Protein AF-0000000083390078 (afdb_homodimer)

Structure (mmCIF, N/CA/C/O backbone):
data_AF-0000000083390078-model_v1
#
loop_
_entity.id
_entity.type
_entity.pdbx_description
1 polymer 'CREG-like beta-barrel domain-containing protein'
#
loop_
_atom_site.group_PDB
_atom_site.id
_atom_site.type_symbol
_atom_site.label_atom_id
_atom_site.label_alt_id
_atom_site.label_comp_id
_atom_site.label_asym_id
_atom_site.label_entity_id
_atom_site.label_seq_id
_atom_site.pdbx_PDB_ins_code
_atom_site.Cartn_x
_atom_site.Cartn_y
_atom_site.Cartn_z
_atom_site.occupancy
_atom_site.B_iso_or_equiv
_atom_site.auth_seq_id
_atom_site.auth_comp_id
_atom_site.auth_asym_id
_atom_site.auth_atom_id
_atom_site.pdbx_PDB_model_num
ATOM 1 N N . MET A 1 1 ? -61.969 -72.75 32.094 1 35.25 1 MET A N 1
ATOM 2 C CA . MET A 1 1 ? -61.781 -71.812 30.969 1 35.25 1 MET A CA 1
ATOM 3 C C . MET A 1 1 ? -61.031 -70.562 31.406 1 35.25 1 MET A C 1
ATOM 5 O O . MET A 1 1 ? -61.656 -69.625 31.922 1 35.25 1 MET A O 1
ATOM 9 N N . HIS A 1 2 ? -59.781 -70.75 31.969 1 43.78 2 HIS A N 1
ATOM 10 C CA . HIS A 1 2 ? -58.875 -69.812 32.562 1 43.78 2 HIS A CA 1
ATOM 11 C C . HIS A 1 2 ? -58.375 -68.812 31.516 1 43.78 2 HIS A C 1
ATOM 13 O O . HIS A 1 2 ? -57.812 -69.188 30.484 1 43.78 2 HIS A O 1
ATOM 19 N N . PHE A 1 3 ? -59.094 -67.688 31.344 1 40.81 3 PHE A N 1
ATOM 20 C CA . PHE A 1 3 ? -58.875 -66.562 30.438 1 40.81 3 PHE A CA 1
ATOM 21 C C . PHE A 1 3 ? -57.562 -65.875 30.734 1 40.81 3 PHE A C 1
ATOM 23 O O . PHE A 1 3 ? -57.312 -65.438 31.859 1 40.81 3 PHE A O 1
ATOM 30 N N . ILE A 1 4 ? -56.469 -66.312 30.141 1 44.22 4 ILE A N 1
ATOM 31 C CA . ILE A 1 4 ? -55.125 -65.75 30.234 1 44.22 4 ILE A CA 1
ATOM 32 C C . ILE A 1 4 ? -55.125 -64.312 29.609 1 44.22 4 ILE A C 1
ATOM 34 O O . ILE A 1 4 ? -55.438 -64.188 28.422 1 44.22 4 ILE A O 1
ATOM 38 N N . ILE A 1 5 ? -55.438 -63.25 30.344 1 44.56 5 ILE A N 1
ATOM 39 C CA . ILE A 1 5 ? -55.375 -61.875 29.875 1 44.56 5 ILE A CA 1
ATOM 40 C C . ILE A 1 5 ? -53.969 -61.531 29.406 1 44.56 5 ILE A C 1
ATOM 42 O O . ILE A 1 5 ? -53 -61.719 30.172 1 44.56 5 ILE A O 1
ATOM 46 N N . PRO A 1 6 ? -53.688 -61.469 28.094 1 44.75 6 PRO A N 1
ATOM 47 C CA . PRO A 1 6 ? -52.375 -61.125 27.594 1 44.75 6 PRO A CA 1
ATOM 48 C C . PRO A 1 6 ? -51.938 -59.719 28.047 1 44.75 6 PRO A C 1
ATOM 50 O O . PRO A 1 6 ? -52.781 -58.812 28.203 1 44.75 6 PRO A O 1
ATOM 53 N N . ALA A 1 7 ? -50.875 -59.562 28.922 1 42.5 7 ALA A N 1
ATOM 54 C CA . ALA A 1 7 ? -50.219 -58.344 29.375 1 42.5 7 ALA A CA 1
ATOM 55 C C . ALA A 1 7 ? -49.688 -57.531 28.203 1 42.5 7 ALA A C 1
ATOM 57 O O . ALA A 1 7 ? -48.875 -58 27.406 1 42.5 7 ALA A O 1
ATOM 58 N N . LEU A 1 8 ? -50.562 -56.688 27.578 1 41.91 8 LEU A N 1
ATOM 59 C CA . LEU A 1 8 ? -50.125 -55.75 26.562 1 41.91 8 LEU A CA 1
ATOM 60 C C . LEU A 1 8 ? -48.969 -54.875 27.078 1 41.91 8 LEU A C 1
ATOM 62 O O . LEU A 1 8 ? -49.125 -54.156 28.047 1 41.91 8 LEU A O 1
ATOM 66 N N . SER A 1 9 ? -47.688 -55.375 27.078 1 41.38 9 SER A N 1
ATOM 67 C CA . SER A 1 9 ? -46.531 -54.531 27.391 1 41.38 9 SER A CA 1
ATOM 68 C C . SER A 1 9 ? -46.438 -53.344 26.438 1 41.38 9 SER A C 1
ATOM 70 O O . SER A 1 9 ? -46.406 -53.531 25.219 1 41.38 9 SER A O 1
ATOM 72 N N . THR A 1 10 ? -47.125 -52.219 26.75 1 46.28 10 THR A N 1
ATOM 73 C CA . THR A 1 10 ? -46.969 -51 26 1 46.28 10 THR A CA 1
ATOM 74 C C . THR A 1 10 ? -45.5 -50.562 25.969 1 46.28 10 THR A C 1
ATOM 76 O O . THR A 1 10 ? -44.875 -50.344 27.016 1 46.28 10 THR A O 1
ATOM 79 N N . LEU A 1 11 ? -44.719 -51.062 25.031 1 45.66 11 LEU A N 1
ATOM 80 C CA . LEU A 1 11 ? -43.375 -50.5 24.766 1 45.66 11 LEU A CA 1
ATOM 81 C C . LEU A 1 11 ? -43.469 -49 24.5 1 45.66 11 LEU A C 1
ATOM 83 O O . LEU A 1 11 ? -44.094 -48.562 23.531 1 45.66 11 LEU A O 1
ATOM 87 N N . ALA A 1 12 ? -43.406 -48.188 25.547 1 44.5 12 ALA A N 1
ATOM 88 C CA . ALA A 1 12 ? -43.25 -46.75 25.375 1 44.5 12 ALA A CA 1
ATOM 89 C C . ALA A 1 12 ? -41.969 -46.438 24.594 1 44.5 12 ALA A C 1
ATOM 91 O O . ALA A 1 12 ? -40.875 -46.75 25.031 1 44.5 12 ALA A O 1
ATOM 92 N N . SER A 1 13 ? -42.062 -46.469 23.281 1 46.72 13 SER A N 1
ATOM 93 C CA . SER A 1 13 ? -40.938 -45.938 22.484 1 46.72 13 SER A CA 1
ATOM 94 C C . SER A 1 13 ? -40.594 -44.531 22.922 1 46.72 13 SER A C 1
ATOM 96 O O . SER A 1 13 ? -41.438 -43.625 22.859 1 46.72 13 SER A O 1
ATOM 98 N N . LEU A 1 14 ? -39.688 -44.375 23.906 1 47.69 14 LEU A N 1
ATOM 99 C CA . LEU A 1 14 ? -39.094 -43.062 24.188 1 47.69 14 LEU A CA 1
ATOM 100 C C . LEU A 1 14 ? -38.469 -42.469 22.922 1 47.69 14 LEU A C 1
ATOM 102 O O . LEU A 1 14 ? -37.5 -43 22.391 1 47.69 14 LEU A O 1
ATOM 106 N N . LEU A 1 15 ? -39.312 -41.812 22.172 1 48.03 15 LEU A N 1
ATOM 107 C CA . LEU A 1 15 ? -38.781 -40.938 21.125 1 48.03 15 LEU A CA 1
ATOM 108 C C . LEU A 1 15 ? -37.719 -40 21.703 1 48.03 15 LEU A C 1
ATOM 110 O O . LEU A 1 15 ? -38.031 -39.094 22.5 1 48.03 15 LEU A O 1
ATOM 114 N N . TYR A 1 16 ? -36.469 -40.406 21.812 1 48.47 16 TYR A N 1
ATOM 115 C CA . TYR A 1 16 ? -35.375 -39.469 22.031 1 48.47 16 TYR A CA 1
ATOM 116 C C . TYR A 1 16 ? -35.312 -38.438 20.938 1 48.47 16 TYR A C 1
ATOM 118 O O . TYR A 1 16 ? -34.969 -38.75 19.797 1 48.47 16 TYR A O 1
ATOM 126 N N . ALA A 1 17 ? -36.188 -37.406 20.984 1 46.66 17 ALA A N 1
ATOM 127 C CA . ALA A 1 17 ? -35.938 -36.25 20.141 1 46.66 17 ALA A CA 1
ATOM 128 C C . ALA A 1 17 ? -34.5 -35.781 20.281 1 46.66 17 ALA A C 1
ATOM 130 O O . ALA A 1 17 ? -34.094 -35.344 21.359 1 46.66 17 ALA A O 1
ATOM 131 N N . SER A 1 18 ? -33.562 -36.375 19.469 1 49.12 18 SER A N 1
ATOM 132 C CA . SER A 1 18 ? -32.25 -35.719 19.375 1 49.12 18 SER A CA 1
ATOM 133 C C . SER A 1 18 ? -32.406 -34.25 19.094 1 49.12 18 SER A C 1
ATOM 135 O O . SER A 1 18 ? -32.875 -33.844 18.016 1 49.12 18 SER A O 1
ATOM 137 N N . LEU A 1 19 ? -32.594 -33.438 20.047 1 46.97 19 LEU A N 1
ATOM 138 C CA . LEU A 1 19 ? -32.406 -32 19.859 1 46.97 19 LEU A CA 1
ATOM 139 C C . LEU A 1 19 ? -31.094 -31.734 19.141 1 46.97 19 LEU A C 1
ATOM 141 O O . LEU A 1 19 ? -30.016 -31.906 19.734 1 46.97 19 LEU A O 1
ATOM 145 N N . VAL A 1 20 ? -31.109 -31.984 17.844 1 46 20 VAL A N 1
ATOM 146 C CA . VAL A 1 20 ? -29.984 -31.406 17.125 1 46 20 VAL A CA 1
ATOM 147 C C . VAL A 1 20 ? -29.844 -29.938 17.516 1 46 20 VAL A C 1
ATOM 149 O O . VAL A 1 20 ? -30.719 -29.109 17.219 1 46 20 VAL A O 1
ATOM 152 N N . CYS A 1 21 ? -29.203 -29.625 18.562 1 40.94 21 CYS A N 1
ATOM 153 C CA . CYS A 1 21 ? -28.781 -28.25 18.797 1 40.94 21 CYS A CA 1
ATOM 154 C C . CYS A 1 21 ? -28.203 -27.641 17.516 1 40.94 21 CYS A C 1
ATOM 156 O O . CYS A 1 21 ? -27.109 -28.016 17.078 1 40.94 21 CYS A O 1
ATOM 158 N N . ILE A 1 22 ? -29.094 -27.391 16.578 1 45.59 22 ILE A N 1
ATOM 159 C CA . ILE A 1 22 ? -28.547 -26.5 15.547 1 45.59 22 ILE A CA 1
ATOM 160 C C . ILE A 1 22 ? -27.734 -25.391 16.203 1 45.59 22 ILE A C 1
ATOM 162 O O . ILE A 1 22 ? -28.281 -24.562 16.938 1 45.59 22 ILE A O 1
ATOM 166 N N . GLY A 1 23 ? -26.547 -25.625 16.562 1 43.72 23 GLY A N 1
ATOM 167 C CA . GLY A 1 23 ? -25.734 -24.516 17 1 43.72 23 GLY A CA 1
ATOM 168 C C . GLY A 1 23 ? -26 -23.234 16.234 1 43.72 23 GLY A C 1
ATOM 169 O O . GLY A 1 23 ? -26.578 -23.281 15.141 1 43.72 23 GLY A O 1
ATOM 170 N N . PRO A 1 24 ? -26.172 -22.156 16.906 1 43 24 PRO A N 1
ATOM 171 C CA . PRO A 1 24 ? -26.438 -20.922 16.156 1 43 24 PRO A CA 1
ATOM 172 C C . PRO A 1 24 ? -25.641 -20.844 14.859 1 43 24 PRO A C 1
ATOM 174 O O . PRO A 1 24 ? -24.484 -21.25 14.805 1 43 24 PRO A O 1
ATOM 177 N N . ALA A 1 25 ? -26.156 -20.969 13.727 1 47.97 25 ALA A N 1
ATOM 178 C CA . ALA A 1 25 ? -25.547 -20.625 12.445 1 47.97 25 ALA A CA 1
ATOM 179 C C . ALA A 1 25 ? -24.516 -19.516 12.617 1 47.97 25 ALA A C 1
ATOM 181 O O . ALA A 1 25 ? -24.797 -18.484 13.234 1 47.97 25 ALA A O 1
ATOM 182 N N . ARG A 1 26 ? -23.25 -19.781 12.789 1 52.53 26 ARG A N 1
ATOM 183 C CA . ARG A 1 26 ? -22.234 -18.734 12.844 1 52.53 26 ARG A CA 1
ATOM 184 C C . ARG A 1 26 ? -22.656 -17.516 12.039 1 52.53 26 ARG A C 1
ATOM 186 O O . ARG A 1 26 ? -22.938 -17.609 10.844 1 52.53 26 ARG A O 1
ATOM 193 N N . ALA A 1 27 ? -23.25 -16.547 12.609 1 59.53 27 ALA A N 1
ATOM 194 C CA . ALA A 1 27 ? -23.812 -15.359 11.977 1 59.53 27 ALA A CA 1
ATOM 195 C C . ALA A 1 27 ? -22.781 -14.688 11.07 1 59.53 27 ALA A C 1
ATOM 197 O O . ALA A 1 27 ? -21.641 -14.469 11.469 1 59.53 27 ALA A O 1
ATOM 198 N N . GLU A 1 28 ? -22.938 -14.664 9.727 1 81.06 28 GLU A N 1
ATOM 199 C CA . GLU A 1 28 ? -22.203 -13.945 8.695 1 81.06 28 GLU A CA 1
ATOM 200 C C . GLU A 1 28 ? -21.969 -12.492 9.086 1 81.06 28 GLU A C 1
ATOM 202 O O . GLU A 1 28 ? -22.859 -11.844 9.633 1 81.06 28 GLU A O 1
ATOM 207 N N . GLU A 1 29 ? -20.734 -12.023 9.203 1 92.56 29 GLU A N 1
ATOM 208 C CA . GLU A 1 29 ? -20.375 -10.633 9.453 1 92.56 29 GLU A CA 1
ATOM 209 C C . GLU A 1 29 ? -21.219 -9.688 8.594 1 92.56 29 GLU A C 1
ATOM 211 O O . GLU A 1 29 ? -21.328 -9.875 7.383 1 92.56 29 GLU A O 1
ATOM 216 N N . THR A 1 30 ? -21.906 -8.773 9.234 1 94.81 30 THR A N 1
ATOM 217 C CA . THR A 1 30 ? -22.734 -7.797 8.531 1 94.81 30 THR A CA 1
ATOM 218 C C . THR A 1 30 ? -21.891 -6.625 8.039 1 94.81 30 THR A C 1
ATOM 220 O O . THR A 1 30 ? -20.719 -6.512 8.383 1 94.81 30 THR A O 1
ATOM 223 N N . VAL A 1 31 ? -22.547 -5.746 7.254 1 97.19 31 VAL A N 1
ATOM 224 C CA . VAL A 1 31 ? -21.859 -4.547 6.77 1 97.19 31 VAL A CA 1
ATOM 225 C C . VAL A 1 31 ? -21.547 -3.623 7.945 1 97.19 31 VAL A C 1
ATOM 227 O O . VAL A 1 31 ? -20.547 -2.91 7.93 1 97.19 31 VAL A O 1
ATOM 230 N N . TYR A 1 32 ? -22.359 -3.633 9 1 97 32 TYR A N 1
ATOM 231 C CA . TYR A 1 32 ? -22.109 -2.814 10.18 1 97 32 TYR A CA 1
ATOM 232 C C . TYR A 1 32 ? -20.906 -3.34 10.969 1 97 32 TYR A C 1
ATOM 234 O O . TYR A 1 32 ? -20.125 -2.559 11.5 1 97 32 TYR A O 1
ATOM 242 N N . ASP A 1 33 ? -20.828 -4.691 11.023 1 96.38 33 ASP A N 1
ATOM 243 C CA . ASP A 1 33 ? -19.625 -5.281 11.625 1 96.38 33 ASP A CA 1
ATOM 244 C C . ASP A 1 33 ? -18.375 -4.891 10.844 1 96.38 33 ASP A C 1
ATOM 246 O O . ASP A 1 33 ? -17.375 -4.488 11.438 1 96.38 33 ASP A O 1
ATOM 250 N N . ALA A 1 34 ? -18.5 -4.988 9.531 1 97.88 34 ALA A N 1
ATOM 251 C CA . ALA A 1 34 ? -17.391 -4.633 8.656 1 97.88 34 ALA A CA 1
ATOM 252 C C . ALA A 1 34 ? -16.969 -3.186 8.867 1 97.88 34 ALA A C 1
ATOM 254 O O . ALA A 1 34 ? -15.766 -2.889 8.945 1 97.88 34 ALA A O 1
ATOM 255 N N . ALA A 1 35 ? -17.922 -2.342 9.008 1 98.38 35 ALA A N 1
ATOM 256 C CA . ALA A 1 35 ? -17.641 -0.923 9.211 1 98.38 35 ALA A CA 1
ATOM 257 C C . ALA A 1 35 ? -16.891 -0.689 10.523 1 98.38 35 ALA A C 1
ATOM 259 O O . ALA A 1 35 ? -15.938 0.084 10.578 1 98.38 35 ALA A O 1
ATOM 260 N N . ARG A 1 36 ? -17.344 -1.308 11.555 1 97.69 36 ARG A N 1
ATOM 261 C CA . ARG A 1 36 ? -16.688 -1.162 12.852 1 97.69 36 ARG A CA 1
ATOM 262 C C . ARG A 1 36 ? -15.258 -1.677 12.812 1 97.69 36 ARG A C 1
ATOM 264 O O . ARG A 1 36 ? -14.344 -1.027 13.32 1 97.69 36 ARG A O 1
ATOM 271 N N . ILE A 1 37 ? -15.078 -2.838 12.211 1 97.56 37 ILE A N 1
ATOM 272 C CA . ILE A 1 37 ? -13.75 -3.424 12.125 1 97.56 37 ILE A CA 1
ATOM 273 C C . ILE A 1 37 ? -12.836 -2.523 11.289 1 97.56 37 ILE A C 1
ATOM 275 O O . ILE A 1 37 ? -11.703 -2.236 11.68 1 97.56 37 ILE A O 1
ATOM 279 N N . ALA A 1 38 ? -13.367 -2.014 10.148 1 98.44 38 ALA A N 1
ATOM 280 C CA . ALA A 1 38 ? -12.594 -1.146 9.266 1 98.44 38 ALA A CA 1
ATOM 281 C C . ALA A 1 38 ? -12.195 0.143 9.977 1 98.44 38 ALA A C 1
ATOM 283 O O . ALA A 1 38 ? -11.031 0.557 9.914 1 98.44 38 ALA A O 1
ATOM 284 N N . ARG A 1 39 ? -13.148 0.734 10.648 1 98.19 39 ARG A N 1
ATOM 285 C CA . ARG A 1 39 ? -12.883 1.978 11.367 1 98.19 39 ARG A CA 1
ATOM 286 C C . ARG A 1 39 ? -11.836 1.771 12.453 1 98.19 39 ARG A C 1
ATOM 288 O O . ARG A 1 39 ? -10.938 2.6 12.625 1 98.19 39 ARG A O 1
ATOM 295 N N . ASN A 1 40 ? -11.93 0.691 13.172 1 97.06 40 ASN A N 1
ATOM 296 C CA . ASN A 1 40 ? -10.977 0.375 14.234 1 97.06 40 ASN A CA 1
ATOM 297 C C . ASN A 1 40 ? -9.586 0.109 13.672 1 97.06 40 ASN A C 1
ATOM 299 O O . ASN A 1 40 ? -8.586 0.526 14.258 1 97.06 40 ASN A O 1
ATOM 303 N N . LEU A 1 41 ? -9.578 -0.618 12.539 1 97.69 41 LEU A N 1
ATOM 304 C CA . LEU A 1 41 ? -8.305 -0.9 11.891 1 97.69 41 LEU A CA 1
ATOM 305 C C . LEU A 1 41 ? -7.539 0.389 11.609 1 97.69 41 LEU A C 1
ATOM 307 O O . LEU A 1 41 ? -6.328 0.462 11.836 1 97.69 41 LEU A O 1
ATOM 311 N N . VAL A 1 42 ? -8.234 1.386 11.156 1 98.38 42 VAL A N 1
ATOM 312 C CA . VAL A 1 42 ? -7.602 2.641 10.766 1 98.38 42 VAL A CA 1
ATOM 313 C C . VAL A 1 42 ? -7.293 3.477 12 1 98.38 42 VAL A C 1
ATOM 315 O O . VAL A 1 42 ? -6.16 3.926 12.188 1 98.38 42 VAL A O 1
ATOM 318 N N . GLU A 1 43 ? -8.203 3.609 12.891 1 97.06 43 GLU A N 1
ATOM 319 C CA . GLU A 1 43 ? -8.094 4.547 14.008 1 97.06 43 GLU A CA 1
ATOM 320 C C . GLU A 1 43 ? -7.184 3.996 15.102 1 97.06 43 GLU A C 1
ATOM 322 O O . GLU A 1 43 ? -6.516 4.758 15.805 1 97.06 43 GLU A O 1
ATOM 327 N N . ARG A 1 44 ? -7.105 2.678 15.203 1 95.12 44 ARG A N 1
ATOM 328 C CA . ARG A 1 44 ? -6.367 2.082 16.312 1 95.12 44 ARG A CA 1
ATOM 329 C C . ARG A 1 44 ? -5.125 1.349 15.812 1 95.12 44 ARG A C 1
ATOM 331 O O . ARG A 1 44 ? -4.562 0.513 16.516 1 95.12 44 ARG A O 1
ATOM 338 N N . SER A 1 45 ? -4.875 1.618 14.547 1 96.38 45 SER A N 1
ATOM 339 C CA . SER A 1 45 ? -3.611 1.09 14.047 1 96.38 45 SER A CA 1
ATOM 340 C C . SER A 1 45 ? -2.463 1.417 15 1 96.38 45 SER A C 1
ATOM 342 O O . SER A 1 45 ? -2.361 2.541 15.492 1 96.38 45 SER A O 1
ATOM 344 N N . THR A 1 46 ? -1.543 0.476 15.211 1 94.56 46 THR A N 1
ATOM 345 C CA . THR A 1 46 ? -0.419 0.682 16.125 1 94.56 46 THR A CA 1
ATOM 346 C C . THR A 1 46 ? 0.632 1.58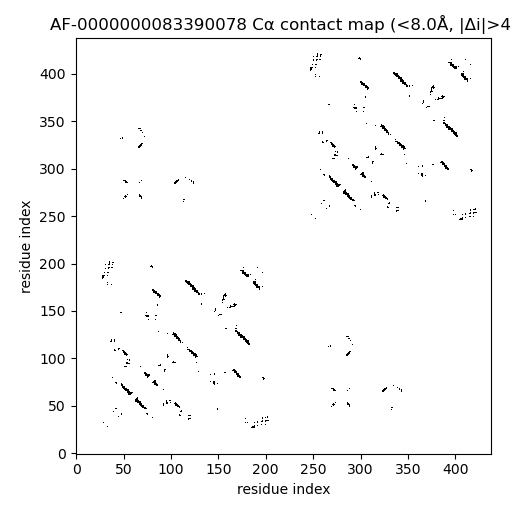6 15.484 1 94.56 46 THR A C 1
ATOM 348 O O . THR A 1 46 ? 1.438 2.201 16.188 1 94.56 46 THR A O 1
ATOM 351 N N . THR A 1 47 ? 0.619 1.672 14.18 1 96.5 47 THR A N 1
ATOM 352 C CA . THR A 1 47 ? 1.664 2.438 13.516 1 96.5 47 THR A CA 1
ATOM 353 C C . THR A 1 47 ? 1.093 3.713 12.898 1 96.5 47 THR A C 1
ATOM 355 O O . THR A 1 47 ? 1.827 4.668 12.641 1 96.5 47 THR A O 1
ATOM 358 N N . SER A 1 48 ? -0.214 3.732 12.617 1 98.31 48 SER A N 1
ATOM 359 C CA . SER A 1 48 ? -0.835 4.805 11.844 1 98.31 48 SER A CA 1
ATOM 360 C C . SER A 1 48 ? -0.074 5.062 10.547 1 98.31 48 SER A C 1
ATOM 362 O O . SER A 1 48 ? 0.17 6.219 10.188 1 98.31 48 SER A O 1
ATOM 364 N N . ILE A 1 49 ? 0.386 4.027 9.93 1 98.62 49 ILE A N 1
ATOM 365 C CA . ILE A 1 49 ? 1.018 4.012 8.617 1 98.62 49 ILE A CA 1
ATOM 366 C C . ILE A 1 49 ? 0.165 3.201 7.641 1 98.62 49 ILE A C 1
ATOM 368 O O . ILE A 1 49 ? -0.228 2.072 7.941 1 98.62 49 ILE A O 1
ATOM 372 N N . GLY A 1 50 ? -0.296 3.812 6.562 1 98.69 50 GLY A N 1
ATOM 373 C CA . GLY A 1 50 ? -0.975 3.148 5.461 1 98.69 50 GLY A CA 1
ATOM 374 C C . GLY A 1 50 ? -0.137 3.076 4.199 1 98.69 50 GLY A C 1
ATOM 375 O O . GLY A 1 50 ? 1.026 3.486 4.195 1 98.69 50 GLY A O 1
ATOM 376 N N . ASN A 1 51 ? -0.67 2.439 3.217 1 98.81 51 ASN A N 1
ATOM 377 C CA . ASN A 1 51 ? -0.068 2.453 1.889 1 98.81 51 ASN A CA 1
ATOM 378 C C . ASN A 1 51 ? -0.941 3.203 0.886 1 98.81 51 ASN A C 1
ATOM 380 O O . ASN A 1 51 ? -2.104 2.846 0.68 1 98.81 51 ASN A O 1
ATOM 384 N N . MET A 1 52 ? -0.347 4.184 0.36 1 98.88 52 MET A N 1
ATOM 385 C CA . MET A 1 52 ? -1.082 5.051 -0.556 1 98.88 52 MET A CA 1
ATOM 386 C C . MET A 1 52 ? -0.862 4.625 -2.004 1 98.88 52 MET A C 1
ATOM 388 O O . MET A 1 52 ? 0.234 4.195 -2.369 1 98.88 52 MET A O 1
ATOM 392 N N . ALA A 1 53 ? -1.926 4.684 -2.76 1 98.94 53 ALA A N 1
ATOM 393 C CA . ALA A 1 53 ? -1.84 4.555 -4.211 1 98.94 53 ALA A CA 1
ATOM 394 C C . ALA A 1 53 ? -2.193 5.871 -4.898 1 98.94 53 ALA A C 1
ATOM 396 O O . ALA A 1 53 ? -3.207 6.496 -4.574 1 98.94 53 ALA A O 1
ATOM 397 N N . THR A 1 54 ? -1.361 6.297 -5.742 1 98.88 54 THR A N 1
ATOM 398 C CA . THR A 1 54 ? -1.582 7.438 -6.625 1 98.88 54 THR A CA 1
ATOM 399 C C . THR A 1 54 ? -1.238 7.078 -8.07 1 98.88 54 THR A C 1
ATOM 401 O O . THR A 1 54 ? -0.91 5.926 -8.367 1 98.88 54 THR A O 1
ATOM 404 N N . ILE A 1 55 ? -1.444 8.07 -8.984 1 98.25 55 ILE A N 1
ATOM 405 C CA . ILE A 1 55 ? -1.211 7.797 -10.398 1 98.25 55 ILE A CA 1
ATOM 406 C C . ILE A 1 55 ? -0.232 8.82 -10.969 1 98.25 55 ILE A C 1
ATOM 408 O O . ILE A 1 55 ? -0.418 10.031 -10.797 1 98.25 55 ILE A O 1
ATOM 412 N N . PHE A 1 56 ? 0.78 8.336 -11.609 1 97.94 56 PHE A N 1
ATOM 413 C CA . PHE A 1 56 ? 1.649 9.242 -12.359 1 97.94 56 PHE A CA 1
ATOM 414 C C . PHE A 1 56 ? 0.849 10.047 -13.367 1 97.94 56 PHE A C 1
ATOM 416 O O . PHE A 1 56 ? -0.104 9.539 -13.961 1 97.94 56 PHE A O 1
ATOM 423 N N . PRO A 1 57 ? 1.362 11.258 -13.609 1 96.62 57 PRO A N 1
ATOM 424 C CA . PRO A 1 57 ? 0.667 12.055 -14.625 1 96.62 57 PRO A CA 1
ATOM 425 C C . PRO A 1 57 ? 0.768 11.453 -16.016 1 96.62 57 PRO A C 1
ATOM 427 O O . PRO A 1 57 ? 1.764 10.805 -16.344 1 96.62 57 PRO A O 1
ATOM 430 N N . GLY A 1 58 ? -0.305 11.703 -16.812 1 94.38 58 GLY A N 1
ATOM 431 C CA . GLY A 1 58 ? -0.334 11.211 -18.188 1 94.38 58 GLY A CA 1
ATOM 432 C C . GLY A 1 58 ? 0.816 11.727 -19.031 1 94.38 58 GLY A C 1
ATOM 433 O O . GLY A 1 58 ? 1.219 11.086 -20 1 94.38 58 GLY A O 1
ATOM 434 N N . GLU A 1 59 ? 1.385 12.82 -18.672 1 95.06 59 GLU A N 1
ATOM 435 C CA . GLU A 1 59 ? 2.447 13.445 -19.438 1 95.06 59 GLU A CA 1
ATOM 436 C C . GLU A 1 59 ? 3.822 12.977 -18.984 1 95.06 59 GLU A C 1
ATOM 438 O O . GLU A 1 59 ? 4.844 13.375 -19.547 1 95.06 59 GLU A O 1
ATOM 443 N N . ASP A 1 60 ? 3.797 12.141 -17.953 1 95.69 60 ASP A N 1
ATOM 444 C CA . ASP A 1 60 ? 5.09 11.617 -17.516 1 95.69 60 ASP A CA 1
ATOM 445 C C . ASP A 1 60 ? 5.809 10.914 -18.656 1 95.69 60 ASP A C 1
ATOM 447 O O . ASP A 1 60 ? 5.215 10.086 -19.359 1 95.69 60 ASP A O 1
ATOM 451 N N . PRO A 1 61 ? 7.051 11.219 -18.844 1 95.44 61 PRO A N 1
ATOM 452 C CA . PRO A 1 61 ? 7.738 10.664 -20.016 1 95.44 61 PRO A CA 1
ATOM 453 C C . PRO A 1 61 ? 8.047 9.172 -19.875 1 95.44 61 PRO A C 1
ATOM 455 O O . PRO A 1 61 ? 8.133 8.461 -20.875 1 95.44 61 PRO A O 1
ATOM 458 N N . ASP A 1 62 ? 8.141 8.719 -18.703 1 95.38 62 ASP A N 1
ATOM 459 C CA . ASP A 1 62 ? 8.609 7.355 -18.484 1 95.38 62 ASP A CA 1
ATOM 460 C C . ASP A 1 62 ? 7.469 6.438 -18.062 1 95.38 62 ASP A C 1
ATOM 462 O O . ASP A 1 62 ? 7.371 5.301 -18.516 1 95.38 62 ASP A O 1
ATOM 466 N N . PHE A 1 63 ? 6.562 7.02 -17.25 1 96.25 63 PHE A N 1
ATOM 467 C CA . PHE A 1 63 ? 5.527 6.172 -16.672 1 96.25 63 PHE A CA 1
ATOM 468 C C . PHE A 1 63 ? 4.168 6.852 -16.734 1 96.25 63 PHE A C 1
ATOM 470 O O . PHE A 1 63 ? 3.49 7 -15.719 1 96.25 63 PHE A O 1
ATOM 477 N N . PRO A 1 64 ? 3.725 7.164 -17.969 1 95.94 64 PRO A N 1
ATOM 478 C CA . PRO A 1 64 ? 2.43 7.84 -18.078 1 95.94 64 PRO A CA 1
ATOM 479 C C . PRO A 1 64 ? 1.276 6.992 -17.547 1 95.94 64 PRO A C 1
ATOM 481 O O . PRO A 1 64 ? 1.074 5.863 -18 1 95.94 64 PRO A O 1
ATOM 484 N N . ASN A 1 65 ? 0.577 7.539 -16.578 1 95.19 65 ASN A N 1
ATOM 485 C CA . ASN A 1 65 ? -0.626 6.945 -16 1 95.19 65 ASN A CA 1
ATOM 486 C C . ASN A 1 65 ? -0.312 5.656 -15.25 1 95.19 65 ASN A C 1
ATOM 488 O O . ASN A 1 65 ? -1.134 4.738 -15.211 1 95.19 65 ASN A O 1
ATOM 492 N N . PHE A 1 66 ? 0.864 5.586 -14.727 1 97.69 66 PHE A N 1
ATOM 493 C CA . PHE A 1 66 ? 1.264 4.402 -13.977 1 97.69 66 PHE A CA 1
ATOM 494 C C . PHE A 1 66 ? 0.809 4.5 -12.523 1 97.69 66 PHE A C 1
ATOM 496 O O . PHE A 1 66 ? 0.911 5.566 -11.906 1 97.69 66 PHE A O 1
ATOM 503 N N . PRO A 1 67 ? 0.261 3.404 -11.992 1 98.38 67 PRO A N 1
ATOM 504 C CA . PRO A 1 67 ? -0.039 3.426 -10.555 1 98.38 67 PRO A CA 1
ATOM 505 C C . PRO A 1 67 ? 1.218 3.389 -9.688 1 98.38 67 PRO A C 1
ATOM 507 O O . PRO A 1 67 ? 2.205 2.746 -10.055 1 98.38 67 PRO A O 1
ATOM 510 N N . PHE A 1 68 ? 1.174 4.102 -8.609 1 98.81 68 PHE A N 1
ATOM 511 C CA . PHE A 1 68 ? 2.305 4.195 -7.695 1 98.81 68 PHE A CA 1
ATOM 512 C C . PHE A 1 68 ? 1.873 3.877 -6.27 1 98.81 68 PHE A C 1
ATOM 514 O O . PHE A 1 68 ? 0.903 4.449 -5.766 1 98.81 68 PHE A O 1
ATOM 521 N N . SER A 1 69 ? 2.604 2.924 -5.617 1 98.88 69 SER A N 1
ATOM 522 C CA . SER A 1 69 ? 2.35 2.52 -4.238 1 98.88 69 SER A CA 1
ATOM 523 C C . SER A 1 69 ? 3.531 2.859 -3.336 1 98.88 69 SER A C 1
ATOM 525 O O . SER A 1 69 ? 4.68 2.57 -3.674 1 98.88 69 SER A O 1
ATOM 527 N N . MET A 1 70 ? 3.24 3.445 -2.172 1 98.88 70 MET A N 1
ATOM 528 C CA . MET A 1 70 ? 4.254 3.684 -1.149 1 98.88 70 MET A CA 1
ATOM 529 C C . MET A 1 70 ? 3.607 3.953 0.206 1 98.88 70 MET A C 1
ATOM 531 O O . MET A 1 70 ? 2.49 4.465 0.274 1 98.88 70 MET A O 1
ATOM 535 N N . GLN A 1 71 ? 4.305 3.656 1.234 1 98.31 71 GLN A N 1
ATOM 536 C CA . GLN A 1 71 ? 3.844 3.912 2.594 1 98.31 71 GLN A CA 1
ATOM 537 C C . GLN A 1 71 ? 3.648 5.406 2.836 1 98.31 71 GLN A C 1
ATOM 539 O O . GLN A 1 71 ? 4.375 6.23 2.279 1 98.31 71 GLN A O 1
ATOM 544 N N . GLU A 1 72 ? 2.699 5.715 3.699 1 98.56 72 GLU A N 1
ATOM 545 C CA . GLU A 1 72 ? 2.41 7.09 4.094 1 98.56 72 GLU A CA 1
ATOM 546 C C . GLU A 1 72 ? 1.94 7.16 5.547 1 98.56 72 GLU A C 1
ATOM 548 O O . GLU A 1 72 ? 1.113 6.352 5.973 1 98.56 72 GLU A O 1
ATOM 553 N N . TYR A 1 73 ? 2.459 8.188 6.32 1 98.75 73 TYR A N 1
ATOM 554 C CA . TYR A 1 73 ? 1.941 8.492 7.648 1 98.75 73 TYR A CA 1
ATOM 555 C C . TYR A 1 73 ? 0.549 9.109 7.566 1 98.75 73 TYR A C 1
ATOM 557 O O . TYR A 1 73 ? 0.284 9.938 6.699 1 98.75 73 TYR A O 1
ATOM 565 N N . TYR A 1 74 ? -0.299 8.664 8.445 1 98.88 74 TYR A N 1
ATOM 566 C CA . TYR A 1 74 ? -1.577 9.344 8.633 1 98.88 74 TYR A CA 1
ATOM 567 C C . TYR A 1 74 ? -1.938 9.438 10.109 1 98.88 74 TYR A C 1
ATOM 569 O O . TYR A 1 74 ? -1.335 8.758 10.945 1 98.88 74 TYR A O 1
ATOM 577 N N . ALA A 1 75 ? -2.877 10.305 10.398 1 98.81 75 ALA A N 1
ATOM 578 C CA . ALA A 1 75 ? -3.498 10.32 11.719 1 98.81 75 ALA A CA 1
ATOM 579 C C . ALA A 1 75 ? -5.008 10.5 11.617 1 98.81 75 ALA A C 1
ATOM 581 O O . ALA A 1 75 ? -5.492 11.289 10.805 1 98.81 75 ALA A O 1
ATOM 582 N N . SER A 1 76 ? -5.672 9.742 12.438 1 98.06 76 SER A N 1
ATOM 583 C CA . SER A 1 76 ? -7.125 9.844 12.5 1 98.06 76 SER A CA 1
ATOM 584 C C . SER A 1 76 ? -7.562 10.945 13.461 1 98.06 76 SER A C 1
ATOM 586 O O . SER A 1 76 ? -7.945 10.664 14.602 1 98.06 76 SER A O 1
ATOM 588 N N . CYS A 1 77 ? -7.668 12.133 12.906 1 97.88 77 CYS A N 1
ATOM 589 C CA . CYS A 1 77 ? -7.93 13.281 13.766 1 97.88 77 CYS A CA 1
ATOM 590 C C . CYS A 1 77 ? -9.352 13.797 13.57 1 97.88 77 CYS A C 1
ATOM 592 O O . CYS A 1 77 ? -9.773 14.734 14.25 1 97.88 77 CYS A O 1
ATOM 594 N N . HIS A 1 78 ? -10.078 13.242 12.664 1 97 78 HIS A N 1
ATOM 595 C CA . HIS A 1 78 ? -11.406 13.727 12.289 1 97 78 HIS A CA 1
ATOM 596 C C . HIS A 1 78 ? -12.477 12.695 12.617 1 97 78 HIS A C 1
ATOM 598 O O . HIS A 1 78 ? -12.328 11.516 12.305 1 97 78 HIS A O 1
ATOM 604 N N . SER A 1 79 ? -13.562 13.109 13.117 1 94.69 79 SER A N 1
ATOM 605 C CA . SER A 1 79 ? -14.609 12.195 13.57 1 94.69 79 SER A CA 1
ATOM 606 C C . SER A 1 79 ? -15.305 11.523 12.391 1 94.69 79 SER A C 1
ATOM 608 O O . SER A 1 79 ? -15.891 10.453 12.531 1 94.69 79 SER A O 1
ATOM 610 N N . ASN A 1 80 ? -15.258 12.133 11.234 1 96.06 80 ASN A N 1
ATOM 611 C CA . ASN A 1 80 ? -15.977 11.594 10.086 1 96.06 80 ASN A CA 1
ATOM 612 C C . ASN A 1 80 ? -15.141 10.555 9.336 1 96.06 80 ASN A C 1
ATOM 614 O O . ASN A 1 80 ? -15.531 10.102 8.258 1 96.06 80 ASN A O 1
ATOM 618 N N . GLY A 1 81 ? -13.961 10.25 9.766 1 97.38 81 GLY A N 1
ATOM 619 C CA . GLY A 1 81 ? -13.141 9.219 9.133 1 97.38 81 GLY A CA 1
ATOM 620 C C . GLY A 1 81 ? -12.094 9.781 8.195 1 97.38 81 GLY A C 1
ATOM 621 O O . GLY A 1 81 ? -11.297 9.039 7.629 1 97.38 81 GLY A O 1
ATOM 622 N N . SER A 1 82 ? -12.047 11.133 8.055 1 98.38 82 SER A N 1
ATOM 623 C CA . SER A 1 82 ? -10.961 11.742 7.289 1 98.38 82 SER A CA 1
ATOM 624 C C . SER A 1 82 ? -9.625 11.57 8 1 98.38 82 SER A C 1
ATOM 626 O O . SER A 1 82 ? -9.578 11.352 9.211 1 98.38 82 SER A O 1
ATOM 628 N N . LEU A 1 83 ? -8.57 11.656 7.23 1 98.88 83 LEU A N 1
ATOM 629 C CA . LEU A 1 83 ? -7.238 11.461 7.781 1 98.88 83 LEU A CA 1
ATOM 630 C C . LEU A 1 83 ? -6.383 12.711 7.594 1 98.88 83 LEU A C 1
ATOM 632 O O . LEU A 1 83 ? -6.461 13.375 6.559 1 98.88 83 LEU A O 1
ATOM 636 N N . THR A 1 84 ? -5.598 12.984 8.602 1 98.88 84 THR A N 1
ATOM 637 C CA . THR A 1 84 ? -4.613 14.055 8.531 1 98.88 84 THR A CA 1
ATOM 638 C C . THR A 1 84 ? -3.297 13.547 7.953 1 98.88 84 THR A C 1
ATOM 640 O O . THR A 1 84 ? -2.826 12.469 8.328 1 98.88 84 THR A O 1
ATOM 643 N N . LEU A 1 85 ? -2.742 14.352 7.039 1 98.81 85 LEU A N 1
ATOM 644 C CA . LEU A 1 85 ? -1.464 14.039 6.41 1 98.81 85 LEU A CA 1
ATOM 645 C C . LEU A 1 85 ? -0.514 15.227 6.484 1 98.81 85 LEU A C 1
ATOM 647 O O . LEU A 1 85 ? -0.95 16.359 6.68 1 98.81 85 LEU A O 1
ATOM 651 N N . LEU A 1 86 ? 0.771 14.914 6.438 1 98.38 86 LEU A N 1
ATOM 652 C CA . LEU A 1 86 ? 1.758 15.906 6.027 1 98.38 86 LEU A CA 1
ATOM 653 C C . LEU A 1 86 ? 2.123 15.727 4.555 1 98.38 86 LEU A C 1
ATOM 655 O O . LEU A 1 86 ? 2.514 14.641 4.133 1 98.38 86 LEU A O 1
ATOM 659 N N . PHE A 1 87 ? 1.894 16.766 3.838 1 97.81 87 PHE A N 1
ATOM 660 C CA . PHE A 1 87 ? 2.086 16.797 2.393 1 97.81 87 PHE A CA 1
ATOM 661 C C . PHE A 1 87 ? 3.422 17.438 2.039 1 97.81 87 PHE A C 1
ATOM 663 O O . PHE A 1 87 ? 3.604 18.656 2.223 1 97.81 87 PHE A O 1
ATOM 670 N N . LEU A 1 88 ? 4.344 16.656 1.515 1 97.06 88 LEU A N 1
ATOM 671 C CA . LEU A 1 88 ? 5.645 17.156 1.079 1 97.06 88 LEU A CA 1
ATOM 672 C C . LEU A 1 88 ? 5.73 17.188 -0.443 1 97.06 88 LEU A C 1
ATOM 674 O O . LEU A 1 88 ? 5.828 16.141 -1.087 1 97.06 88 LEU A O 1
ATOM 678 N N . PRO A 1 89 ? 5.77 18.359 -1.021 1 95.94 89 PRO A N 1
ATOM 679 C CA . PRO A 1 89 ? 5.754 18.469 -2.482 1 95.94 89 PRO A CA 1
ATOM 680 C C . PRO A 1 89 ? 6.887 17.703 -3.146 1 95.94 89 PRO A C 1
ATOM 682 O O . PRO A 1 89 ? 6.773 17.312 -4.309 1 95.94 89 PRO A O 1
ATOM 685 N N . ILE A 1 90 ? 7.918 17.344 -2.439 1 95.25 90 ILE A N 1
ATOM 686 C CA . ILE A 1 90 ? 9.062 16.641 -3.004 1 95.25 90 ILE A CA 1
ATOM 687 C C . ILE A 1 90 ? 8.734 15.156 -3.162 1 95.25 90 ILE A C 1
ATOM 689 O O . ILE A 1 90 ? 9.406 14.438 -3.904 1 95.25 90 ILE A O 1
ATOM 693 N N . SER A 1 91 ? 7.734 14.695 -2.424 1 96.88 91 SER A N 1
ATOM 694 C CA . SER A 1 91 ? 7.41 13.273 -2.465 1 96.88 91 SER A CA 1
ATOM 695 C C . SER A 1 91 ? 6.746 12.898 -3.785 1 96.88 91 SER A C 1
ATOM 697 O O . SER A 1 91 ? 6.039 13.711 -4.387 1 96.88 91 SER A O 1
ATOM 699 N N . ARG A 1 92 ? 6.891 11.664 -4.207 1 97.44 92 ARG A N 1
ATOM 700 C CA . ARG A 1 92 ? 6.305 11.188 -5.457 1 97.44 92 ARG A CA 1
ATOM 701 C C . ARG A 1 92 ? 4.781 11.188 -5.383 1 97.44 92 ARG A C 1
ATOM 703 O O . ARG A 1 92 ? 4.109 11.578 -6.34 1 97.44 92 ARG A O 1
ATOM 710 N N . HIS A 1 93 ? 4.199 10.789 -4.25 1 98.56 93 HIS A N 1
ATOM 711 C CA . HIS A 1 93 ? 2.754 10.859 -4.078 1 98.56 93 HIS A CA 1
ATOM 712 C C . HIS A 1 93 ? 2.246 12.281 -4.285 1 98.56 93 HIS A C 1
ATOM 714 O O . HIS A 1 93 ? 1.261 12.5 -4.996 1 98.56 93 HIS A O 1
ATOM 720 N N . SER A 1 94 ? 2.963 13.195 -3.674 1 98 94 SER A N 1
ATOM 721 C CA . SER A 1 94 ? 2.51 14.578 -3.723 1 98 94 SER A CA 1
ATOM 722 C C . SER A 1 94 ? 2.58 15.133 -5.141 1 98 94 SER A C 1
ATOM 724 O O . SER A 1 94 ? 1.661 15.82 -5.594 1 98 94 SER A O 1
ATOM 726 N N . LYS A 1 95 ? 3.633 14.805 -5.836 1 97.31 95 LYS A N 1
ATOM 727 C CA . LYS A 1 95 ? 3.746 15.211 -7.23 1 97.31 95 LYS A CA 1
ATOM 728 C C . LYS A 1 95 ? 2.609 14.633 -8.07 1 97.31 95 LYS A C 1
ATOM 730 O O . LYS A 1 95 ? 2.023 15.328 -8.898 1 97.31 95 LYS A O 1
ATOM 735 N N . ASN A 1 96 ? 2.309 13.383 -7.848 1 98.25 96 ASN A N 1
ATOM 736 C CA . ASN A 1 96 ? 1.21 12.75 -8.57 1 98.25 96 ASN A CA 1
ATOM 737 C C . ASN A 1 96 ? -0.123 13.43 -8.273 1 98.25 96 ASN A C 1
ATOM 739 O O . ASN A 1 96 ? -0.89 13.727 -9.188 1 98.25 96 ASN A O 1
ATOM 743 N N . ILE A 1 97 ? -0.334 13.688 -7.023 1 97.5 97 ILE A N 1
ATOM 744 C CA . ILE A 1 97 ? -1.598 14.25 -6.551 1 97.5 97 ILE A CA 1
ATOM 745 C C . ILE A 1 97 ? -1.78 15.656 -7.109 1 97.5 97 ILE A C 1
ATOM 747 O O . ILE A 1 97 ? -2.867 16.016 -7.57 1 97.5 97 ILE A O 1
ATOM 751 N N . LEU A 1 98 ? -0.716 16.406 -7.102 1 95.25 98 LEU A N 1
ATOM 752 C CA . LEU A 1 98 ? -0.794 17.797 -7.547 1 95.25 98 LEU A CA 1
ATOM 753 C C . LEU A 1 98 ? -1.05 17.875 -9.047 1 95.25 98 LEU A C 1
ATOM 755 O O . LEU A 1 98 ? -1.63 18.844 -9.539 1 95.25 98 LEU A O 1
ATOM 759 N N . HIS A 1 99 ? -0.701 16.859 -9.727 1 93.56 99 HIS A N 1
ATOM 760 C CA . HIS A 1 99 ? -0.868 16.875 -11.172 1 93.56 99 HIS A CA 1
ATOM 761 C C . HIS A 1 99 ? -2.246 16.359 -11.578 1 93.56 99 HIS A C 1
ATOM 763 O O . HIS A 1 99 ? -2.693 16.594 -12.703 1 93.56 99 HIS A O 1
ATOM 769 N N . ALA A 1 100 ? -2.814 15.602 -10.703 1 88.88 100 ALA A N 1
ATOM 770 C CA . ALA A 1 100 ? -4.152 15.094 -10.992 1 88.88 100 ALA A CA 1
ATOM 771 C C . ALA A 1 100 ? -5.223 16.094 -10.578 1 88.88 100 ALA A C 1
ATOM 773 O O . ALA A 1 100 ? -5.242 16.562 -9.438 1 88.88 100 ALA A O 1
ATOM 774 N N . SER A 1 101 ? -6.109 16.391 -11.516 1 86.19 101 SER A N 1
ATOM 775 C CA . SER A 1 101 ? -7.164 17.344 -11.211 1 86.19 101 SER A CA 1
ATOM 776 C C . SER A 1 101 ? -8.055 16.859 -10.078 1 86.19 101 SER A C 1
ATOM 778 O O . SER A 1 101 ? -8.594 17.656 -9.312 1 86.19 101 SER A O 1
ATOM 780 N N . SER A 1 102 ? -8.172 15.57 -9.945 1 88.69 102 SER A N 1
ATOM 781 C CA . SER A 1 102 ? -9.094 15 -8.961 1 88.69 102 SER A CA 1
ATOM 782 C C . SER A 1 102 ? -8.43 14.891 -7.59 1 88.69 102 SER A C 1
ATOM 784 O O . SER A 1 102 ? -9.109 14.672 -6.586 1 88.69 102 SER A O 1
ATOM 786 N N . HIS A 1 103 ? -7.113 15.031 -7.5 1 97.06 103 HIS A N 1
ATOM 787 C CA . HIS A 1 103 ? -6.336 14.805 -6.285 1 97.06 103 HIS A CA 1
ATOM 788 C C . HIS A 1 103 ? -6.734 13.492 -5.613 1 97.06 103 HIS A C 1
ATOM 790 O O . HIS A 1 103 ? -6.871 13.438 -4.391 1 97.06 103 HIS A O 1
ATOM 796 N N . SER A 1 104 ? -7.035 12.508 -6.484 1 98.06 104 SER A N 1
ATOM 797 C CA . SER A 1 104 ? -7.52 11.219 -6 1 98.06 104 SER A CA 1
ATOM 798 C C . SER A 1 104 ? -6.375 10.359 -5.469 1 98.06 104 SER A C 1
ATOM 800 O O . SER A 1 104 ? -5.266 10.398 -6.004 1 98.06 104 SER A O 1
ATOM 802 N N . ALA A 1 105 ? -6.637 9.617 -4.461 1 98.81 105 ALA A N 1
ATOM 803 C CA . ALA A 1 105 ? -5.734 8.633 -3.877 1 98.81 105 ALA A CA 1
ATOM 804 C C . ALA A 1 105 ? -6.516 7.559 -3.119 1 98.81 105 ALA A C 1
ATOM 806 O O . ALA A 1 105 ? -7.707 7.727 -2.844 1 98.81 105 ALA A O 1
ATOM 807 N N . SER A 1 106 ? -5.953 6.469 -2.9 1 98.94 106 SER A N 1
ATOM 808 C CA . SER A 1 106 ? -6.453 5.508 -1.92 1 98.94 106 SER A CA 1
ATOM 809 C C . SER A 1 106 ? -5.395 5.188 -0.871 1 98.94 106 SER A C 1
ATOM 811 O O . SER A 1 106 ? -4.195 5.305 -1.136 1 98.94 106 SER A O 1
ATOM 813 N N . ILE A 1 107 ? -5.801 4.93 0.313 1 98.94 107 ILE A N 1
ATOM 814 C CA . ILE A 1 107 ? -4.941 4.508 1.412 1 98.94 107 ILE A CA 1
ATOM 815 C C . ILE A 1 107 ? -5.449 3.191 1.99 1 98.94 107 ILE A C 1
ATOM 817 O O . ILE A 1 107 ? -6.605 3.098 2.412 1 98.94 107 ILE A O 1
ATOM 821 N N . SER A 1 108 ? -4.605 2.191 1.974 1 98.94 108 SER A N 1
ATOM 822 C CA . SER A 1 108 ? -4.988 0.917 2.572 1 98.94 108 SER A CA 1
ATOM 823 C C . SER A 1 108 ? -4.32 0.72 3.93 1 98.94 108 SER A C 1
ATOM 825 O O . SER A 1 108 ? -3.188 1.161 4.141 1 98.94 108 SER A O 1
ATOM 827 N N . VAL A 1 109 ? -5.039 0.124 4.836 1 98.81 109 VAL A N 1
ATOM 828 C CA . VAL A 1 109 ? -4.57 -0.218 6.176 1 98.81 109 VAL A CA 1
ATOM 829 C C . VAL A 1 109 ? -4.859 -1.689 6.465 1 98.81 109 VAL A C 1
ATOM 831 O O . VAL A 1 109 ? -5.941 -2.189 6.148 1 98.81 109 VAL A O 1
ATOM 834 N N . THR A 1 110 ? -3.859 -2.316 6.973 1 97.5 110 THR A N 1
ATOM 835 C CA . THR A 1 110 ? -3.955 -3.746 7.25 1 97.5 110 THR A CA 1
ATOM 836 C C . THR A 1 110 ? -3.861 -4.016 8.75 1 97.5 110 THR A C 1
ATOM 838 O O . THR A 1 110 ? -3.541 -3.117 9.523 1 97.5 110 THR A O 1
ATOM 841 N N . SER A 1 111 ? -4.113 -5.242 9.141 1 96.19 111 SER A N 1
ATOM 842 C CA . SER A 1 111 ? -3.893 -5.699 10.516 1 96.19 111 SER A CA 1
ATOM 843 C C . SER A 1 111 ? -2.412 -5.672 10.875 1 96.19 111 SER A C 1
ATOM 845 O O . SER A 1 111 ? -1.552 -5.664 9.992 1 96.19 111 SER A O 1
ATOM 847 N N . THR A 1 112 ? -2.174 -5.68 12.156 1 91.19 112 THR A N 1
ATOM 848 C CA . THR A 1 112 ? -0.801 -5.641 12.648 1 91.19 112 THR A CA 1
ATOM 849 C C . THR A 1 112 ? 0.003 -6.816 12.102 1 91.19 112 THR A C 1
ATOM 851 O O . THR A 1 112 ? 1.154 -6.652 11.695 1 91.19 112 THR A O 1
ATOM 854 N N . ILE A 1 113 ? -0.618 -7.93 12.164 1 91.25 113 ILE A N 1
ATOM 855 C CA . ILE A 1 113 ? -0.051 -9.102 11.5 1 91.25 113 ILE A CA 1
ATOM 856 C C . ILE A 1 113 ? -0.83 -9.398 10.227 1 91.25 113 ILE A C 1
ATOM 858 O O . ILE A 1 113 ? -1.854 -10.078 10.258 1 91.25 113 ILE A O 1
ATOM 862 N N . PRO A 1 114 ? -0.34 -8.914 9.148 1 94.88 114 PRO A N 1
ATOM 863 C CA . PRO A 1 114 ? -1.104 -9.055 7.91 1 94.88 114 PRO A CA 1
ATOM 864 C C . PRO A 1 114 ? -1.144 -10.5 7.406 1 94.88 114 PRO A C 1
ATOM 866 O O . PRO A 1 114 ? -0.165 -11.234 7.551 1 94.88 114 PRO A O 1
ATOM 869 N N . ALA A 1 115 ? -2.232 -10.883 6.875 1 96.75 115 ALA A N 1
ATOM 870 C CA . ALA A 1 115 ? -2.469 -12.188 6.254 1 96.75 115 ALA A CA 1
ATOM 871 C C . ALA A 1 115 ? -3.73 -12.164 5.395 1 96.75 115 ALA A C 1
ATOM 873 O O . ALA A 1 115 ? -4.562 -11.258 5.527 1 96.75 115 ALA A O 1
ATOM 874 N N . ALA A 1 116 ? -3.846 -13.156 4.574 1 95.94 116 ALA A N 1
ATOM 875 C CA . ALA A 1 116 ? -5.051 -13.266 3.754 1 95.94 116 ALA A CA 1
ATOM 876 C C . ALA A 1 116 ? -6.293 -13.422 4.621 1 95.94 116 ALA A C 1
ATOM 878 O O . ALA A 1 116 ? -7.375 -12.953 4.262 1 95.94 116 ALA A O 1
ATOM 879 N N . SER A 1 117 ? -6.125 -13.984 5.785 1 95.94 117 SER A N 1
ATOM 880 C CA . SER A 1 117 ? -7.262 -14.297 6.648 1 95.94 117 SER A CA 1
ATOM 881 C C . SER A 1 117 ? -7.609 -13.109 7.547 1 95.94 117 SER A C 1
ATOM 883 O O . SER A 1 117 ? -8.586 -13.164 8.297 1 95.94 117 SER A O 1
ATOM 885 N N . ARG A 1 118 ? -6.84 -12.102 7.508 1 97.62 118 ARG A N 1
ATOM 886 C CA . ARG A 1 118 ? -7.004 -10.992 8.438 1 97.62 118 ARG A CA 1
ATOM 887 C C . ARG A 1 118 ? -7.645 -9.789 7.754 1 97.62 118 ARG A C 1
ATOM 889 O O . ARG A 1 118 ? -7.465 -9.586 6.551 1 97.62 118 ARG A O 1
ATOM 896 N N . PRO A 1 119 ? -8.336 -8.93 8.516 1 98.25 119 PRO A N 1
ATOM 897 C CA . PRO A 1 119 ? -9.023 -7.777 7.914 1 98.25 119 PRO A CA 1
ATOM 898 C C . PRO A 1 119 ? -8.055 -6.762 7.309 1 98.25 119 PRO A C 1
ATOM 900 O O . PRO A 1 119 ? -6.953 -6.566 7.828 1 98.25 119 PRO A O 1
ATOM 903 N N . ARG A 1 120 ? -8.5 -6.148 6.27 1 98.75 120 ARG A N 1
ATOM 904 C CA . ARG A 1 120 ? -7.824 -5.051 5.594 1 98.75 120 ARG A CA 1
ATOM 905 C C . ARG A 1 120 ? -8.82 -4.145 4.879 1 98.75 120 ARG A C 1
ATOM 907 O O . ARG A 1 120 ? -9.898 -4.594 4.488 1 98.75 120 ARG A O 1
ATOM 914 N N . VAL A 1 121 ? -8.438 -2.902 4.719 1 98.88 121 VAL A N 1
ATOM 915 C CA . VAL A 1 121 ? -9.367 -1.92 4.172 1 98.88 121 VAL A CA 1
ATOM 916 C C . VAL A 1 121 ? -8.617 -0.974 3.232 1 98.88 121 VAL A C 1
ATOM 918 O O . VAL A 1 121 ? -7.441 -0.675 3.447 1 98.88 121 VAL A O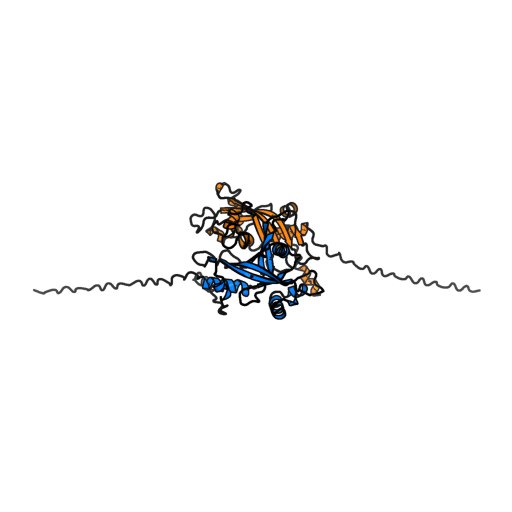 1
ATOM 921 N N . SER A 1 122 ? -9.273 -0.61 2.193 1 98.94 122 SER A N 1
ATOM 922 C CA . SER A 1 122 ? -8.836 0.476 1.32 1 98.94 122 SER A CA 1
ATOM 923 C C . SER A 1 122 ? -9.828 1.637 1.348 1 98.94 122 SER A C 1
ATOM 925 O O . SER A 1 122 ? -11.016 1.451 1.08 1 98.94 122 SER A O 1
ATOM 927 N N . LEU A 1 123 ? -9.359 2.77 1.698 1 98.94 123 LEU A N 1
ATOM 928 C CA . LEU A 1 123 ? -10.117 4.012 1.608 1 98.94 123 LEU A CA 1
ATOM 929 C C . LEU A 1 123 ? -9.812 4.746 0.31 1 98.94 123 LEU A C 1
ATOM 931 O O . LEU A 1 123 ? -8.648 5.074 0.038 1 98.94 123 LEU A O 1
ATOM 935 N N . LEU A 1 124 ? -10.82 4.945 -0.496 1 98.88 124 LEU A N 1
ATOM 936 C CA . LEU A 1 124 ? -10.688 5.727 -1.719 1 98.88 124 LEU A CA 1
ATOM 937 C C . LEU A 1 124 ? -11.219 7.145 -1.519 1 98.88 124 LEU A C 1
ATOM 939 O O . LEU A 1 124 ? -12.32 7.328 -0.991 1 98.88 124 LEU A O 1
ATOM 943 N N . GLY A 1 125 ? -10.375 8.117 -1.885 1 98.75 125 GLY A N 1
ATOM 944 C CA . GLY A 1 125 ? -10.828 9.477 -1.656 1 98.75 125 GLY A CA 1
ATOM 945 C C . GLY A 1 125 ? -9.953 10.523 -2.328 1 98.75 125 GLY A C 1
ATOM 946 O O . GLY A 1 125 ? -9.336 10.25 -3.359 1 98.75 125 GLY A O 1
ATOM 947 N N . ASN A 1 126 ? -10.102 11.727 -1.839 1 98.25 126 ASN A N 1
ATOM 948 C CA . ASN A 1 126 ? -9.32 12.844 -2.375 1 98.25 126 ASN A CA 1
ATOM 949 C C . ASN A 1 126 ? -8.555 13.57 -1.275 1 98.25 126 ASN A C 1
ATOM 951 O O . ASN A 1 126 ? -8.898 13.461 -0.097 1 98.25 126 ASN A O 1
ATOM 955 N N . ILE A 1 127 ? -7.57 14.297 -1.729 1 98.62 127 ILE A N 1
ATOM 956 C CA . ILE A 1 127 ? -6.695 15 -0.798 1 98.62 127 ILE A CA 1
ATOM 957 C C . ILE A 1 127 ? -6.852 16.516 -0.986 1 98.62 127 ILE A C 1
ATOM 959 O O . ILE A 1 127 ? -6.77 17.016 -2.109 1 98.62 127 ILE A O 1
ATOM 963 N N . THR A 1 128 ? -7.121 17.188 0.082 1 98.06 128 THR A N 1
ATOM 964 C CA . THR A 1 128 ? -7.09 18.641 0.155 1 98.06 128 THR A CA 1
ATOM 965 C C . THR A 1 128 ? -5.789 19.125 0.791 1 98.06 128 THR A C 1
ATOM 967 O O . THR A 1 128 ? -5.461 18.734 1.914 1 98.06 128 THR A O 1
ATOM 970 N N . VAL A 1 129 ? -5.086 19.953 0.084 1 97.94 129 VAL A N 1
ATOM 971 C CA . VAL A 1 129 ? -3.822 20.484 0.581 1 97.94 129 VAL A CA 1
ATOM 972 C C . VAL A 1 129 ? -4.023 21.906 1.094 1 97.94 129 VAL A C 1
ATOM 974 O O . VAL A 1 129 ? -4.594 22.75 0.398 1 97.94 129 VAL A O 1
ATOM 977 N N . PHE A 1 130 ? -3.514 22.156 2.307 1 97.88 130 PHE A N 1
ATOM 978 C CA . PHE A 1 130 ? -3.594 23.5 2.883 1 97.88 130 PHE A CA 1
ATOM 979 C C . PHE A 1 130 ? -2.277 24.25 2.705 1 97.88 130 PHE A C 1
ATOM 981 O O . PHE A 1 130 ? -1.432 24.25 3.602 1 97.88 130 PHE A O 1
ATOM 988 N N . THR A 1 131 ? -2.154 24.938 1.617 1 95.25 131 THR A N 1
ATOM 989 C CA . THR A 1 131 ? -0.909 25.625 1.291 1 95.25 131 THR A CA 1
ATOM 990 C C . THR A 1 131 ? -0.734 26.859 2.158 1 95.25 131 THR A C 1
ATOM 992 O O . THR A 1 131 ? 0.386 27.344 2.344 1 95.25 131 THR A O 1
ATOM 995 N N . ASP A 1 132 ? -1.838 27.422 2.646 1 95.38 132 ASP A N 1
ATOM 996 C CA . ASP A 1 132 ? -1.833 28.5 3.633 1 95.38 132 ASP A CA 1
ATOM 997 C C . ASP A 1 132 ? -2.074 27.953 5.039 1 95.38 132 ASP A C 1
ATOM 999 O O . ASP A 1 132 ? -3.176 27.5 5.355 1 95.38 132 ASP A O 1
ATOM 1003 N N . ILE A 1 133 ? -1.078 28.047 5.871 1 93.69 133 ILE A N 1
ATOM 1004 C CA . ILE A 1 133 ? -1.104 27.469 7.207 1 93.69 133 ILE A CA 1
ATOM 1005 C C . ILE A 1 133 ? -2.262 28.062 8.008 1 93.69 133 ILE A C 1
ATOM 1007 O O . ILE A 1 133 ? -2.822 27.391 8.883 1 93.69 133 ILE A O 1
ATOM 1011 N N . HIS A 1 134 ? -2.658 29.25 7.711 1 94.38 134 HIS A N 1
ATOM 1012 C CA . HIS A 1 134 ? -3.701 29.938 8.461 1 94.38 134 HIS A CA 1
ATOM 1013 C C . HIS A 1 134 ? -5.086 29.438 8.07 1 94.38 134 HIS A C 1
ATOM 1015 O O . HIS A 1 134 ? -6.07 29.703 8.766 1 94.38 134 HIS A O 1
ATOM 1021 N N . SER A 1 135 ? -5.172 28.672 7.031 1 95.25 135 SER A N 1
ATOM 1022 C CA . SER A 1 135 ? -6.449 28.156 6.562 1 95.25 135 SER A CA 1
ATOM 1023 C C . SER A 1 135 ? -6.711 26.75 7.109 1 95.25 135 SER A C 1
ATOM 1025 O O . SER A 1 135 ? -7.777 26.172 6.883 1 95.25 135 SER A O 1
ATOM 1027 N N . VAL A 1 136 ? -5.809 26.234 7.836 1 96.5 136 VAL A N 1
ATOM 1028 C CA . VAL A 1 136 ? -5.941 24.875 8.367 1 96.5 136 VAL A CA 1
ATOM 1029 C C . VAL A 1 136 ? -6.941 24.875 9.523 1 96.5 136 VAL A C 1
ATOM 1031 O O . VAL A 1 136 ? -6.695 25.469 10.57 1 96.5 136 VAL A O 1
ATOM 1034 N N . PRO A 1 137 ? -8.047 24.203 9.312 1 95.62 137 PRO A N 1
ATOM 1035 C CA . PRO A 1 137 ? -9.008 24.141 10.414 1 95.62 137 PRO A CA 1
ATOM 1036 C C . PRO A 1 137 ? -8.477 23.359 11.617 1 95.62 137 PRO A C 1
ATOM 1038 O O . PRO A 1 137 ? -7.996 22.234 11.469 1 95.62 137 PRO A O 1
ATOM 1041 N N . GLY A 1 138 ? -8.57 24.031 12.836 1 96.38 138 GLY A N 1
ATOM 1042 C CA . GLY A 1 138 ? -8.156 23.344 14.055 1 96.38 138 GLY A CA 1
ATOM 1043 C C . GLY A 1 138 ? -6.695 22.938 14.047 1 96.38 138 GLY A C 1
ATOM 1044 O O . GLY A 1 138 ? -6.344 21.844 14.492 1 96.38 138 GLY A O 1
ATOM 1045 N N . ARG A 1 139 ? -5.879 23.734 13.547 1 96.81 139 ARG A N 1
ATOM 1046 C CA . ARG A 1 139 ? -4.48 23.422 13.273 1 96.81 139 ARG A CA 1
ATOM 1047 C C . ARG A 1 139 ? -3.793 22.875 14.523 1 96.81 139 ARG A C 1
ATOM 1049 O O . ARG A 1 139 ? -3.104 21.859 14.461 1 96.81 139 ARG A O 1
ATOM 1056 N N . GLU A 1 140 ? -3.914 23.562 15.641 1 96.56 140 GLU A N 1
ATOM 1057 C CA . GLU A 1 140 ? -3.25 23.125 16.875 1 96.56 140 GLU A CA 1
ATOM 1058 C C . GLU A 1 140 ? -3.691 21.734 17.266 1 96.56 140 GLU A C 1
ATOM 1060 O O . GLU A 1 140 ? -2.863 20.891 17.641 1 96.56 140 GLU A O 1
ATOM 1065 N N . ALA A 1 141 ? -4.965 21.469 17.203 1 97.88 141 ALA A N 1
ATOM 1066 C CA . ALA A 1 141 ? -5.504 20.156 17.562 1 97.88 141 ALA A CA 1
ATOM 1067 C C . ALA A 1 141 ? -5.008 19.078 16.609 1 97.88 141 ALA A C 1
ATOM 1069 O O . ALA A 1 141 ? -4.633 17.984 17.047 1 97.88 141 ALA A O 1
ATOM 1070 N N . ILE A 1 142 ? -4.996 19.375 15.367 1 97.44 142 ILE A N 1
ATOM 1071 C CA . ILE A 1 142 ? -4.59 18.391 14.375 1 97.44 142 ILE A CA 1
ATOM 1072 C C . ILE A 1 142 ? -3.096 18.109 14.508 1 97.44 142 ILE A C 1
ATOM 1074 O O . ILE A 1 142 ? -2.658 16.969 14.359 1 97.44 142 ILE A O 1
ATOM 1078 N N . GLN A 1 143 ? -2.332 19.125 14.75 1 97.94 143 GLN A N 1
ATOM 1079 C CA . GLN A 1 143 ? -0.902 18.938 14.961 1 97.94 143 GLN A CA 1
ATOM 1080 C C . GLN A 1 143 ? -0.64 18.047 16.156 1 97.94 143 GLN A C 1
ATOM 1082 O O . GLN A 1 143 ? 0.185 17.125 16.094 1 97.94 143 GLN A O 1
ATOM 1087 N N . GLY A 1 144 ? -1.287 18.344 17.266 1 98.5 144 GLY A N 1
ATOM 1088 C CA . GLY A 1 144 ? -1.159 17.5 18.438 1 98.5 144 GLY A CA 1
ATOM 1089 C C . GLY A 1 144 ? -1.543 16.047 18.156 1 98.5 144 GLY A C 1
ATOM 1090 O O . GLY A 1 144 ? -0.813 15.125 18.531 1 98.5 144 GLY A O 1
ATOM 1091 N N . CYS A 1 145 ? -2.641 15.867 17.547 1 98.56 145 CYS A N 1
ATOM 1092 C CA . CYS A 1 145 ? -3.141 14.539 17.188 1 98.56 145 CYS A CA 1
ATOM 1093 C C . CYS A 1 145 ? -2.141 13.805 16.312 1 98.56 145 CYS A C 1
ATOM 1095 O O . CYS A 1 145 ? -1.826 12.641 16.562 1 98.56 145 CYS A O 1
ATOM 1097 N N . TYR A 1 146 ? -1.652 14.461 15.289 1 98.62 146 TYR A N 1
ATOM 1098 C CA . TYR A 1 146 ? -0.697 13.859 14.367 1 98.62 146 TYR A CA 1
ATOM 1099 C C . TYR A 1 146 ? 0.587 13.469 15.094 1 98.62 146 TYR A C 1
ATOM 1101 O O . TYR A 1 146 ? 1.113 12.375 14.891 1 98.62 146 TYR A O 1
ATOM 1109 N N . LEU A 1 147 ? 1.062 14.312 15.992 1 98.38 147 LEU A N 1
ATOM 1110 C CA . LEU A 1 147 ? 2.334 14.086 16.672 1 98.38 147 LEU A CA 1
ATOM 1111 C C . LEU A 1 147 ? 2.189 13.031 17.75 1 98.38 147 LEU A C 1
ATOM 1113 O O . LEU A 1 147 ? 3.18 12.438 18.188 1 98.38 147 LEU A O 1
ATOM 1117 N N . GLU A 1 148 ? 1.008 12.836 18.234 1 98.56 148 GLU A N 1
ATOM 1118 C CA . GLU A 1 148 ? 0.78 11.711 19.141 1 98.56 148 GLU A CA 1
ATOM 1119 C C . GLU A 1 148 ? 1.084 10.383 18.469 1 98.56 148 GLU A C 1
ATOM 1121 O O . GLU A 1 148 ? 1.586 9.453 19.094 1 98.56 148 GLU A O 1
ATOM 1126 N N . LYS A 1 149 ? 0.792 10.328 17.188 1 98.38 149 LYS A N 1
ATOM 1127 C CA . LYS A 1 149 ? 0.997 9.094 16.438 1 98.38 149 LYS A CA 1
ATOM 1128 C C . LYS A 1 149 ? 2.396 9.039 15.828 1 98.38 149 LYS A C 1
ATOM 1130 O O . LYS A 1 149 ? 3 7.969 15.734 1 98.38 149 LYS A O 1
ATOM 1135 N N . HIS A 1 150 ? 2.854 10.188 15.406 1 98.38 150 HIS A N 1
ATOM 1136 C CA . HIS A 1 150 ? 4.145 10.297 14.734 1 98.38 150 HIS A CA 1
ATOM 1137 C C . HIS A 1 150 ? 5.02 11.352 15.406 1 98.38 150 HIS A C 1
ATOM 1139 O O . HIS A 1 150 ? 5.207 12.445 14.859 1 98.38 150 HIS A O 1
ATOM 1145 N N . ARG A 1 151 ? 5.684 10.938 16.438 1 97.94 151 ARG A N 1
ATOM 1146 C CA . ARG A 1 151 ? 6.48 11.867 17.219 1 97.94 151 ARG A CA 1
ATOM 1147 C C . ARG A 1 151 ? 7.668 12.391 16.422 1 97.94 151 ARG A C 1
ATOM 1149 O O . ARG A 1 151 ? 8.062 13.547 16.562 1 97.94 151 ARG A O 1
ATOM 1156 N N . ASP A 1 152 ? 8.18 11.594 15.57 1 95.69 152 ASP A N 1
ATOM 1157 C CA . ASP A 1 152 ? 9.344 11.969 14.789 1 95.69 152 ASP A CA 1
ATOM 1158 C C . ASP A 1 152 ? 9.008 13.062 13.773 1 95.69 152 ASP A C 1
ATOM 1160 O O . ASP A 1 152 ? 9.891 13.789 13.32 1 95.69 152 ASP A O 1
ATOM 1164 N N . ALA A 1 153 ? 7.801 13.273 13.523 1 96.75 153 ALA A N 1
ATOM 1165 C CA . ALA A 1 153 ? 7.391 14.227 12.5 1 96.75 153 ALA A CA 1
ATOM 1166 C C . ALA A 1 153 ? 7.582 15.664 12.977 1 96.75 153 ALA A C 1
ATOM 1168 O O . ALA A 1 153 ? 7.461 16.609 12.195 1 96.75 153 ALA A O 1
ATOM 1169 N N . LYS A 1 154 ? 7.867 15.867 14.219 1 94.88 154 LYS A N 1
ATOM 1170 C CA . LYS A 1 154 ? 8.117 17.203 14.742 1 94.8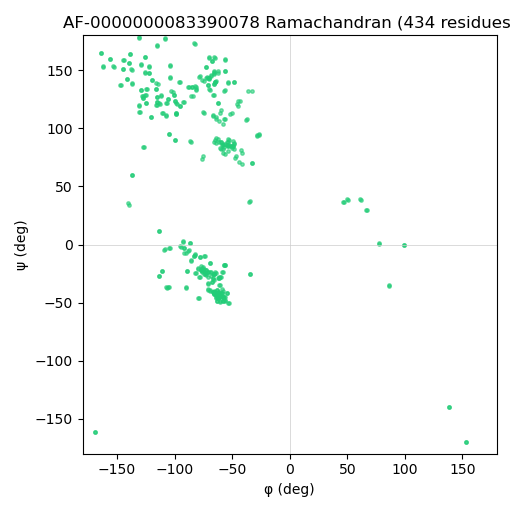8 154 LYS A CA 1
ATOM 1171 C C . LYS A 1 154 ? 9.25 17.891 13.977 1 94.88 154 LYS A C 1
ATOM 1173 O O . LYS A 1 154 ? 9.32 19.125 13.938 1 94.88 154 LYS A O 1
ATOM 1178 N N . TRP A 1 155 ? 10.047 17.141 13.25 1 92.19 155 TRP A N 1
ATOM 1179 C CA . TRP A 1 155 ? 11.234 17.672 12.594 1 92.19 155 TRP A CA 1
ATOM 1180 C C . TRP A 1 155 ? 10.914 18.141 11.172 1 92.19 155 TRP A C 1
ATOM 1182 O O . TRP A 1 155 ? 11.758 18.734 10.5 1 92.19 155 TRP A O 1
ATOM 1192 N N . TRP A 1 156 ? 9.656 17.859 10.695 1 94.56 156 TRP A N 1
ATOM 1193 C CA . TRP A 1 156 ? 9.344 18.297 9.336 1 94.56 156 TRP A CA 1
ATOM 1194 C C . TRP A 1 156 ? 7.922 18.828 9.25 1 94.56 156 TRP A C 1
ATOM 1196 O O . TRP A 1 156 ? 7.219 18.578 8.266 1 94.56 156 TRP A O 1
ATOM 1206 N N . LEU A 1 157 ? 7.496 19.469 10.289 1 96.06 157 LEU A N 1
ATOM 1207 C CA . LEU A 1 157 ? 6.191 20.109 10.32 1 96.06 157 LEU A CA 1
ATOM 1208 C C . LEU A 1 157 ? 6.168 21.328 9.398 1 96.06 157 LEU A C 1
ATOM 1210 O O . LEU A 1 157 ? 7.219 21.906 9.094 1 96.06 157 LEU A O 1
ATOM 1214 N N . PRO A 1 158 ? 4.859 21.688 9.094 1 94.5 158 PRO A N 1
ATOM 1215 C CA . PRO A 1 158 ? 4.738 22.938 8.352 1 94.5 158 PRO A CA 1
ATOM 1216 C C . PRO A 1 158 ? 5.203 24.156 9.156 1 94.5 158 PRO A C 1
ATOM 1218 O O . PRO A 1 158 ? 5.012 24.203 10.375 1 94.5 158 PRO A O 1
ATOM 1221 N N . ASP A 1 159 ? 5.871 25.109 8.641 1 82.19 159 ASP A N 1
ATOM 1222 C CA . ASP A 1 159 ? 6.344 26.375 9.188 1 82.19 159 ASP A CA 1
ATOM 1223 C C . ASP A 1 159 ? 7.578 26.156 10.062 1 82.19 159 ASP A C 1
ATOM 1225 O O . ASP A 1 159 ? 7.973 27.062 10.812 1 82.19 159 ASP A O 1
ATOM 1229 N N . ASP A 1 160 ? 7.961 24.906 10.117 1 84.81 160 ASP A N 1
ATOM 1230 C CA . ASP A 1 160 ? 9.258 24.688 10.742 1 84.81 160 ASP A CA 1
ATOM 1231 C C . ASP A 1 160 ? 10.383 25.281 9.898 1 84.81 160 ASP A C 1
ATOM 1233 O O . ASP A 1 160 ? 10.719 24.75 8.844 1 84.81 160 ASP A O 1
ATOM 1237 N N . GLU A 1 161 ? 11 26.312 10.352 1 82.38 161 GLU A N 1
ATOM 1238 C CA . GLU A 1 161 ? 12.047 27.016 9.609 1 82.38 161 GLU A CA 1
ATOM 1239 C C . GLU A 1 161 ? 13.273 26.125 9.422 1 82.38 161 GLU A C 1
ATOM 1241 O O . GLU A 1 161 ? 14.047 26.328 8.484 1 82.38 161 GLU A O 1
ATOM 1246 N N . GLY A 1 162 ? 13.477 25.203 10.258 1 82.25 162 GLY A N 1
ATOM 1247 C CA . GLY A 1 162 ? 14.633 24.328 10.203 1 82.25 162 GLY A CA 1
ATOM 1248 C C . GLY A 1 162 ? 14.383 23.047 9.43 1 82.25 162 GLY A C 1
ATOM 1249 O O . GLY A 1 162 ? 15.266 22.203 9.32 1 82.25 162 GLY A O 1
ATOM 1250 N N . ALA A 1 163 ? 13.164 23 8.922 1 82.31 163 ALA A N 1
ATOM 1251 C CA . ALA A 1 163 ? 12.836 21.766 8.219 1 82.31 163 ALA A CA 1
ATOM 1252 C C . ALA A 1 163 ? 13.578 21.672 6.887 1 82.31 163 ALA A C 1
ATOM 1254 O O . ALA A 1 163 ? 13.773 22.688 6.207 1 82.31 163 ALA A O 1
ATOM 1255 N N . ALA A 1 164 ? 13.977 20.406 6.527 1 79.56 164 ALA A N 1
ATOM 1256 C CA . ALA A 1 164 ? 14.75 20.156 5.312 1 79.56 164 ALA A CA 1
ATOM 1257 C C . ALA A 1 164 ? 13.914 20.422 4.066 1 79.56 164 ALA A C 1
ATOM 1259 O O . ALA A 1 164 ? 14.461 20.766 3.008 1 79.56 164 ALA A O 1
ATOM 1260 N N . HIS A 1 165 ? 12.57 20.266 4.211 1 89.56 165 HIS A N 1
ATOM 1261 C CA . HIS A 1 165 ? 11.688 20.469 3.068 1 89.56 165 HIS A CA 1
ATOM 1262 C C . HIS A 1 165 ? 10.414 21.203 3.482 1 89.56 165 HIS A C 1
ATOM 1264 O O . HIS A 1 165 ? 10.016 21.156 4.648 1 89.56 165 HIS A O 1
ATOM 1270 N N . VAL A 1 166 ? 9.914 21.812 2.434 1 93.75 166 VAL A N 1
ATOM 1271 C CA . VAL A 1 166 ? 8.594 22.391 2.621 1 93.75 166 VAL A CA 1
ATOM 1272 C C . VAL A 1 166 ? 7.562 21.297 2.854 1 93.75 166 VAL A C 1
ATOM 1274 O O . VAL A 1 166 ? 7.613 20.234 2.211 1 93.75 166 VAL A O 1
ATOM 1277 N N . SER A 1 167 ? 6.684 21.562 3.801 1 96.88 167 SER A N 1
ATOM 1278 C CA . SER A 1 167 ? 5.562 20.656 4.055 1 96.88 167 SER A CA 1
ATOM 1279 C C . SER A 1 167 ? 4.27 21.438 4.273 1 96.88 167 SER A C 1
ATOM 1281 O O . SER A 1 167 ? 4.297 22.609 4.648 1 96.88 167 SER A O 1
ATOM 1283 N N . TYR A 1 168 ? 3.172 20.812 3.908 1 97.75 168 TYR A N 1
ATOM 1284 C CA . TYR A 1 168 ? 1.835 21.344 4.152 1 97.75 168 TYR A CA 1
ATOM 1285 C C . TYR A 1 168 ? 0.975 20.344 4.902 1 97.75 168 TYR A C 1
ATOM 1287 O O . TYR A 1 168 ? 1.157 19.125 4.762 1 97.75 168 TYR A O 1
ATOM 1295 N N . TRP A 1 169 ? 0.092 20.922 5.699 1 98.44 169 TRP A N 1
ATOM 1296 C CA . TRP A 1 169 ? -0.987 20.062 6.176 1 98.44 169 TRP A CA 1
ATOM 1297 C C . TRP A 1 169 ? -1.917 19.672 5.031 1 98.44 169 TRP A C 1
ATOM 1299 O O . TRP A 1 169 ? -2.162 20.469 4.125 1 98.44 169 TRP A O 1
ATOM 1309 N N . ALA A 1 170 ? -2.424 18.469 5.105 1 98.69 170 ALA A N 1
ATOM 1310 C CA . ALA A 1 170 ? -3.408 18 4.141 1 98.69 170 ALA A CA 1
ATOM 1311 C C . ALA A 1 170 ? -4.434 17.078 4.812 1 98.69 170 ALA A C 1
ATOM 1313 O O . ALA A 1 170 ? -4.207 16.594 5.922 1 98.69 170 ALA A O 1
ATOM 1314 N N . ARG A 1 171 ? -5.531 16.969 4.172 1 98.81 171 ARG A N 1
ATOM 1315 C CA . ARG A 1 171 ? -6.605 16.109 4.652 1 98.81 171 ARG A CA 1
ATOM 1316 C C . ARG A 1 171 ? -7.055 15.141 3.562 1 98.81 171 ARG A C 1
ATOM 1318 O O . ARG A 1 171 ? -7.32 15.555 2.43 1 98.81 171 ARG A O 1
ATOM 1325 N N . PHE A 1 172 ? -7.059 13.922 3.857 1 98.88 172 PHE A N 1
ATOM 1326 C CA . PHE A 1 172 ? -7.641 12.883 3.01 1 98.88 172 PHE A CA 1
ATOM 1327 C C . PHE A 1 172 ? -9.094 12.625 3.398 1 98.88 172 PHE A C 1
ATOM 1329 O O . PHE A 1 172 ? -9.375 12.258 4.539 1 98.88 172 PHE A O 1
ATOM 1336 N N . ASP A 1 173 ? -9.969 12.781 2.416 1 98.81 173 ASP A N 1
ATOM 1337 C CA . ASP A 1 173 ? -11.391 12.547 2.635 1 98.81 173 ASP A CA 1
ATOM 1338 C C . ASP A 1 173 ? -11.859 11.297 1.896 1 98.81 173 ASP A C 1
ATOM 1340 O O . ASP A 1 173 ? -11.914 11.273 0.666 1 98.81 173 ASP A O 1
ATOM 1344 N N . PRO A 1 174 ? -12.258 10.211 2.689 1 98.62 174 PRO A N 1
ATOM 1345 C CA . PRO A 1 174 ? -12.773 9.016 2.02 1 98.62 174 PRO A CA 1
ATOM 1346 C C . PRO A 1 174 ? -14.086 9.273 1.28 1 98.62 174 PRO A C 1
ATOM 1348 O O . PRO A 1 174 ? -14.945 10.016 1.775 1 98.62 174 PRO A O 1
ATOM 1351 N N . LYS A 1 175 ? -14.188 8.688 0.113 1 98.19 175 LYS A N 1
ATOM 1352 C CA . LYS A 1 175 ? -15.422 8.68 -0.667 1 98.19 175 LYS A CA 1
ATOM 1353 C C . LYS A 1 175 ? -16 7.27 -0.776 1 98.19 175 LYS A C 1
ATOM 1355 O O . LYS A 1 175 ? -17.188 7.094 -1.017 1 98.19 175 LYS A O 1
ATOM 1360 N N . ALA A 1 176 ? -15.172 6.324 -0.702 1 98.62 176 ALA A N 1
ATOM 1361 C CA . ALA A 1 176 ? -15.547 4.914 -0.744 1 98.62 176 ALA A CA 1
ATOM 1362 C C . ALA A 1 176 ? -14.641 4.078 0.161 1 98.62 176 ALA A C 1
ATOM 1364 O O . ALA A 1 176 ? -13.508 4.465 0.439 1 98.62 176 ALA A O 1
ATOM 1365 N N . VAL A 1 177 ? -15.203 2.988 0.66 1 98.88 177 VAL A N 1
ATOM 1366 C CA . VAL A 1 177 ? -14.5 2.09 1.57 1 98.88 177 VAL A CA 1
ATOM 1367 C C . VAL A 1 177 ? -14.648 0.649 1.088 1 98.88 177 VAL A C 1
ATOM 1369 O O . VAL A 1 177 ? -15.7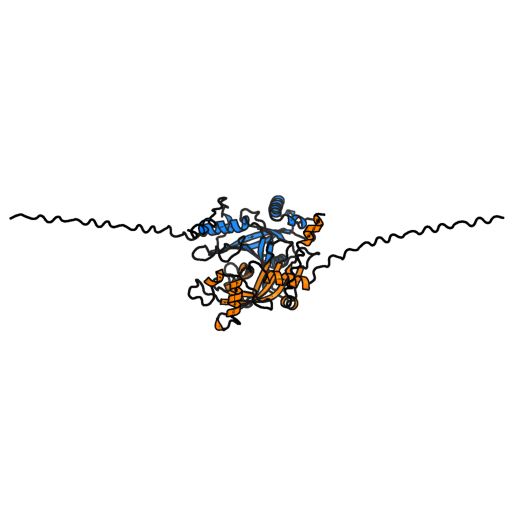58 0.125 1.003 1 98.88 177 VAL A O 1
ATOM 1372 N N . TYR A 1 178 ? -13.609 0.043 0.687 1 98.88 178 TYR A N 1
ATOM 1373 C CA . TYR A 1 178 ? -13.602 -1.361 0.29 1 98.88 178 TYR A CA 1
ATOM 1374 C C . TYR A 1 178 ? -12.93 -2.223 1.354 1 98.88 178 TYR A C 1
ATOM 1376 O O . TYR A 1 178 ? -11.789 -1.966 1.74 1 98.88 178 TYR A O 1
ATOM 1384 N N . PHE A 1 179 ? -13.68 -3.268 1.829 1 98.75 179 PHE A N 1
ATOM 1385 C CA . PHE A 1 179 ? -13.266 -4.02 3.008 1 98.75 179 PHE A CA 1
ATOM 1386 C C . PHE A 1 179 ? -13.156 -5.508 2.689 1 98.75 179 PHE A C 1
ATOM 1388 O O . PHE A 1 179 ? -14.008 -6.059 1.984 1 98.75 179 PHE A O 1
ATOM 1395 N N . ILE A 1 180 ? -12.047 -6.09 3.139 1 98.38 180 ILE A N 1
ATOM 1396 C CA . ILE A 1 180 ? -11.859 -7.535 3.123 1 98.38 180 ILE A CA 1
ATOM 1397 C C . ILE A 1 180 ? -11.633 -8.039 4.543 1 98.38 180 ILE A C 1
ATOM 1399 O O . ILE A 1 180 ? -10.547 -7.859 5.109 1 98.38 180 ILE A O 1
ATOM 1403 N N . GLY A 1 181 ? -12.602 -8.727 5.039 1 97.75 181 GLY A N 1
ATOM 1404 C CA . GLY A 1 181 ? -12.547 -9.141 6.434 1 97.75 181 GLY A CA 1
ATOM 1405 C C . GLY A 1 181 ? -11.742 -10.414 6.641 1 97.75 181 GLY A C 1
ATOM 1406 O O . GLY A 1 181 ? -11.414 -10.766 7.777 1 97.75 181 GLY A O 1
ATOM 1407 N N . GLY A 1 182 ? -11.375 -11.078 5.586 1 95.62 182 GLY A N 1
ATOM 1408 C CA . GLY A 1 182 ? -10.758 -12.398 5.551 1 95.62 182 GLY A CA 1
ATOM 1409 C C . GLY A 1 182 ? -11.312 -13.289 4.461 1 95.62 182 GLY A C 1
ATOM 1410 O O . GLY A 1 182 ? -11.523 -12.844 3.33 1 95.62 182 GLY A O 1
ATOM 1411 N N . PHE A 1 183 ? -11.469 -14.477 4.801 1 91 183 PHE A N 1
ATOM 1412 C CA . PHE A 1 183 ? -11.969 -15.406 3.799 1 91 183 PHE A CA 1
ATOM 1413 C C . PHE A 1 183 ? -13.484 -15.305 3.68 1 91 183 PHE A C 1
ATOM 1415 O O . PHE A 1 183 ? -14.195 -15.242 4.688 1 91 183 PHE A O 1
ATOM 1422 N N . GLY A 1 184 ? -13.922 -15.242 2.457 1 86.69 184 GLY A N 1
ATOM 1423 C CA . GLY A 1 184 ? -15.352 -15.195 2.193 1 86.69 184 GLY A CA 1
ATOM 1424 C C . GLY A 1 184 ? -16.109 -16.359 2.797 1 86.69 184 GLY A C 1
ATOM 1425 O O . GLY A 1 184 ? -15.539 -17.422 3.043 1 86.69 184 GLY A O 1
ATOM 1426 N N . GLY A 1 185 ? -17.453 -16.141 2.951 1 83.44 185 GLY A N 1
ATOM 1427 C CA . GLY A 1 185 ? -18.297 -17.125 3.637 1 83.44 185 GLY A CA 1
ATOM 1428 C C . GLY A 1 185 ? -18.312 -16.922 5.141 1 83.44 185 GLY A C 1
ATOM 1429 O O . GLY A 1 185 ? -19.375 -17.016 5.77 1 83.44 185 GLY A O 1
ATOM 1430 N N . LEU A 1 186 ? -17.203 -16.531 5.664 1 84.25 186 LEU A N 1
ATOM 1431 C CA . LEU A 1 186 ? -17.062 -16.281 7.09 1 84.25 186 LEU A CA 1
ATOM 1432 C C . LEU A 1 186 ? -17.016 -14.781 7.375 1 84.25 186 LEU A C 1
ATOM 1434 O O . LEU A 1 186 ? -17.625 -14.312 8.352 1 84.25 186 LEU A O 1
ATOM 1438 N N . HIS A 1 187 ? -16.438 -14.094 6.547 1 94.69 187 HIS A N 1
A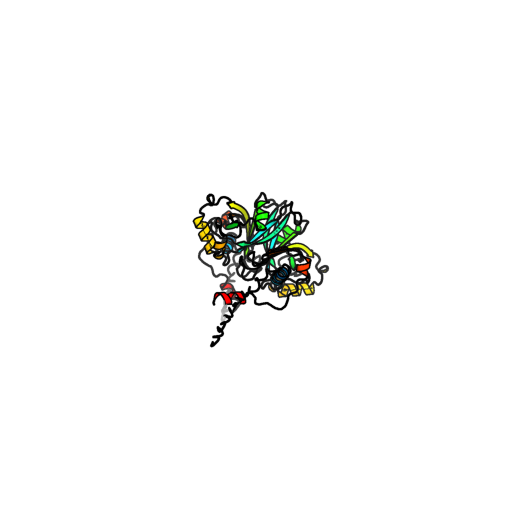TOM 1439 C CA . HIS A 1 187 ? -16.188 -12.672 6.758 1 94.69 187 HIS A CA 1
ATOM 1440 C C . HIS A 1 187 ? -16.812 -11.836 5.645 1 94.69 187 HIS A C 1
ATOM 1442 O O . HIS A 1 187 ? -17.016 -12.328 4.531 1 94.69 187 HIS A O 1
ATOM 1448 N N . TYR A 1 188 ? -17.141 -10.602 5.984 1 97.06 188 TYR A N 1
ATOM 1449 C CA . TYR A 1 188 ? -17.641 -9.656 4.996 1 97.06 188 TYR A CA 1
ATOM 1450 C C . TYR A 1 188 ? -16.531 -9.242 4.027 1 97.06 188 TYR A C 1
ATOM 1452 O O . TYR A 1 188 ? -15.406 -8.977 4.441 1 97.06 188 TYR A O 1
ATOM 1460 N N . ILE A 1 189 ? -16.797 -9.242 2.76 1 97.5 189 ILE A N 1
ATOM 1461 C CA . ILE A 1 189 ? -15.938 -8.703 1.71 1 97.5 189 ILE A CA 1
ATOM 1462 C C . ILE A 1 189 ? -16.75 -7.797 0.793 1 97.5 189 ILE A C 1
ATOM 1464 O O . ILE A 1 189 ? -17.75 -8.227 0.219 1 97.5 189 ILE A O 1
ATOM 1468 N N . GLY A 1 190 ? -16.359 -6.523 0.715 1 97.62 190 GLY A N 1
ATOM 1469 C CA . GLY A 1 190 ? -17.094 -5.652 -0.191 1 97.62 190 GLY A CA 1
ATOM 1470 C C . GLY A 1 190 ? -17.047 -4.191 0.221 1 97.62 190 GLY A C 1
ATOM 1471 O O . GLY A 1 190 ? -16.234 -3.801 1.059 1 97.62 190 GLY A O 1
ATOM 1472 N N . TRP A 1 191 ? -17.875 -3.432 -0.456 1 98.62 191 TRP A N 1
ATOM 1473 C CA . TRP A 1 191 ? -17.969 -2.002 -0.182 1 98.62 191 TRP A CA 1
ATOM 1474 C C . TRP A 1 191 ? -18.75 -1.746 1.103 1 98.62 191 TRP A C 1
ATOM 1476 O O . TRP A 1 191 ? -19.766 -2.41 1.369 1 98.62 191 TRP A O 1
ATOM 1486 N N . ILE A 1 192 ? -18.312 -0.794 1.825 1 98.62 192 ILE A N 1
ATOM 1487 C CA . ILE A 1 192 ? -19.031 -0.257 2.973 1 98.62 192 ILE A CA 1
ATOM 1488 C C . ILE A 1 192 ? -19.594 1.122 2.629 1 98.62 192 ILE A C 1
ATOM 1490 O O . ILE A 1 192 ? -18.828 2.033 2.273 1 98.62 192 ILE A O 1
ATOM 1494 N N . PRO A 1 193 ? -20.875 1.293 2.721 1 98.56 193 PRO A N 1
ATOM 1495 C CA . PRO A 1 193 ? -21.406 2.639 2.5 1 98.56 193 PRO A CA 1
ATOM 1496 C C . PRO A 1 193 ? -20.75 3.691 3.385 1 98.56 193 PRO A C 1
ATOM 1498 O O . PRO A 1 193 ? -20.5 3.443 4.566 1 98.56 193 PRO A O 1
ATOM 1501 N N . LEU A 1 194 ? -20.516 4.824 2.76 1 98.44 194 LEU A N 1
ATOM 1502 C CA . LEU A 1 194 ? -19.703 5.848 3.418 1 98.44 194 LEU A CA 1
ATOM 1503 C C . LEU A 1 194 ? -20.359 6.301 4.719 1 98.44 194 LEU A C 1
ATOM 1505 O O . LEU A 1 194 ? -19.672 6.492 5.727 1 98.44 194 LEU A O 1
ATOM 1509 N N . ASP A 1 195 ? -21.641 6.473 4.688 1 98 195 ASP A N 1
ATOM 1510 C CA . ASP A 1 195 ? -22.344 6.938 5.883 1 98 195 ASP A CA 1
ATOM 1511 C C . ASP A 1 195 ? -22.219 5.922 7.016 1 98 195 ASP A C 1
ATOM 1513 O O . ASP A 1 195 ? -22.094 6.297 8.18 1 98 195 ASP A O 1
ATOM 1517 N N . ILE A 1 196 ? -22.297 4.652 6.66 1 98.19 196 ILE A N 1
ATOM 1518 C CA . ILE A 1 196 ? -22.156 3.6 7.66 1 98.19 196 ILE A CA 1
ATOM 1519 C C . ILE A 1 196 ? -20.734 3.625 8.227 1 98.19 196 ILE A C 1
ATOM 1521 O O . ILE A 1 196 ? -20.547 3.527 9.445 1 98.19 196 ILE A O 1
ATOM 1525 N N . TYR A 1 197 ? -19.766 3.795 7.461 1 98.44 197 TYR A N 1
ATOM 1526 C CA . TYR A 1 197 ? -18.375 3.885 7.902 1 98.44 197 TYR A CA 1
ATOM 1527 C C . TYR A 1 197 ? -18.156 5.102 8.797 1 98.44 197 TYR A C 1
ATOM 1529 O O . TYR A 1 197 ? -17.547 4.996 9.859 1 98.44 197 TYR A O 1
ATOM 1537 N N . GLN A 1 198 ? -18.609 6.219 8.367 1 97.88 198 GLN A N 1
ATOM 1538 C CA . GLN A 1 198 ? -18.375 7.477 9.07 1 97.88 198 GLN A CA 1
ATOM 1539 C C . GLN A 1 198 ? -19.031 7.477 10.445 1 97.88 198 GLN A C 1
ATOM 1541 O O . GLN A 1 198 ? -18.562 8.125 11.375 1 97.88 198 GLN A O 1
ATOM 1546 N N . ASN A 1 199 ? -20.031 6.684 10.562 1 96.5 199 ASN A N 1
ATOM 1547 C CA . ASN A 1 199 ? -20.781 6.684 11.82 1 96.5 199 ASN A CA 1
ATOM 1548 C C . ASN A 1 199 ? -20.453 5.465 12.672 1 96.5 199 ASN A C 1
ATOM 1550 O O . ASN A 1 199 ? -21 5.289 13.75 1 96.5 199 ASN A O 1
ATOM 1554 N N . ALA A 1 200 ? -19.625 4.645 12.086 1 94.5 200 ALA A N 1
ATOM 1555 C CA . ALA A 1 200 ? -19.266 3.451 12.844 1 94.5 200 ALA A CA 1
ATOM 1556 C C . ALA A 1 200 ? -18.5 3.816 14.117 1 94.5 200 ALA A C 1
ATOM 1558 O O . ALA A 1 200 ? -17.609 4.664 14.094 1 94.5 200 ALA A O 1
ATOM 1559 N N . LYS A 1 201 ? -19.156 3.676 15.336 1 73.38 201 LYS A N 1
ATOM 1560 C CA . LYS A 1 201 ? -18.562 4.055 16.609 1 73.38 201 LYS A CA 1
ATOM 1561 C C . LYS A 1 201 ? -17.625 2.961 17.141 1 73.38 201 LYS A C 1
ATOM 1563 O O . LYS A 1 201 ? -17.859 1.775 16.891 1 73.38 201 LYS A O 1
ATOM 1568 N N . HIS A 1 202 ? -16.422 3.441 17.625 1 63.47 202 HIS A N 1
ATOM 1569 C CA . HIS A 1 202 ? -15.5 2.553 18.312 1 63.47 202 HIS A CA 1
ATOM 1570 C C . HIS A 1 202 ? -16.141 1.907 19.531 1 63.47 202 HIS A C 1
ATOM 1572 O O . HIS A 1 202 ? -16.734 2.6 20.359 1 63.47 202 HIS A O 1
ATOM 1578 N N . THR A 1 203 ? -16.859 0.885 19.312 1 52.16 203 THR A N 1
ATOM 1579 C CA . THR A 1 203 ? -17.188 0.348 20.625 1 52.16 203 THR A CA 1
ATOM 1580 C C . THR A 1 203 ? -15.93 0.053 21.422 1 52.16 203 THR A C 1
ATOM 1582 O O . THR A 1 203 ? -14.914 -0.354 20.859 1 52.16 203 THR A O 1
ATOM 1585 N N . SER A 1 204 ? -15.695 0.867 22.406 1 45.41 204 SER A N 1
ATOM 1586 C CA . SER A 1 204 ? -14.617 0.531 23.328 1 45.41 204 SER A CA 1
ATOM 1587 C C . SER A 1 204 ? -14.508 -0.977 23.531 1 45.41 204 SER A C 1
ATOM 1589 O O . SER A 1 204 ? -13.641 -1.451 24.266 1 45.41 204 SER A O 1
ATOM 1591 N N . ASP A 1 205 ? -15.516 -1.815 23.359 1 37.44 205 ASP A N 1
ATOM 1592 C CA . ASP A 1 205 ? -15.484 -3.217 23.766 1 37.44 205 ASP A CA 1
ATOM 1593 C C . ASP A 1 205 ? -14.641 -4.047 22.797 1 37.44 205 ASP A C 1
ATOM 1595 O O . ASP A 1 205 ? -15 -4.195 21.625 1 37.44 205 ASP A O 1
ATOM 1599 N N . VAL A 1 206 ? -13.383 -3.955 22.875 1 37.75 206 VAL A N 1
ATOM 1600 C CA . VAL A 1 206 ? -12.547 -4.984 22.266 1 37.75 206 VAL A CA 1
ATOM 1601 C C . VAL A 1 206 ? -13.258 -6.336 22.344 1 37.75 206 VAL A C 1
ATOM 1603 O O . VAL A 1 206 ? -13.43 -6.895 23.438 1 37.75 206 VAL A O 1
ATOM 1606 N N . ASP A 1 207 ? -14.195 -6.629 21.734 1 34.12 207 ASP A N 1
ATOM 1607 C CA . ASP A 1 207 ? -14.586 -8.031 21.703 1 34.12 207 ASP A CA 1
ATOM 1608 C C . ASP A 1 207 ? -13.43 -8.922 21.25 1 34.12 207 ASP A C 1
ATOM 1610 O O . ASP A 1 207 ? -12.875 -8.727 20.172 1 34.12 207 ASP A O 1
ATOM 1614 N N . THR A 1 208 ? -12.57 -9.406 22.141 1 32.78 208 THR A N 1
ATOM 1615 C CA . THR A 1 208 ? -11.609 -10.5 22.062 1 32.78 208 THR A CA 1
ATOM 1616 C C . THR A 1 208 ? -12.148 -11.641 21.203 1 32.78 208 THR A C 1
ATOM 1618 O O . THR A 1 208 ? -12.805 -12.547 21.719 1 32.78 208 THR A O 1
ATOM 1621 N N . ALA A 1 209 ? -12.781 -11.477 20.266 1 32.53 209 ALA A N 1
ATOM 1622 C CA . ALA A 1 209 ? -13.203 -12.641 19.484 1 32.53 209 ALA A CA 1
ATOM 1623 C C . ALA A 1 209 ? -12 -13.453 19.016 1 32.53 209 ALA A C 1
ATOM 1625 O O . ALA A 1 209 ? -12.102 -14.656 18.781 1 32.53 209 ALA A O 1
ATOM 1626 N N . ALA A 1 210 ? -10.844 -12.875 18.578 1 34.72 210 ALA A N 1
ATOM 1627 C CA . ALA A 1 210 ? -9.805 -13.734 18.016 1 34.72 210 ALA A CA 1
ATOM 1628 C C . ALA A 1 210 ? -9.219 -14.656 19.078 1 34.72 210 ALA A C 1
ATOM 1630 O O . ALA A 1 210 ? -8.477 -15.586 18.766 1 34.72 210 ALA A O 1
ATOM 1631 N N . GLU A 1 211 ? -9.273 -14.297 20.375 1 32.38 211 GLU A N 1
ATOM 1632 C CA . GLU A 1 211 ? -8.758 -15.266 21.344 1 32.38 211 GLU A CA 1
ATOM 1633 C C . GLU A 1 211 ? -9.703 -16.453 21.5 1 32.38 211 GLU A C 1
ATOM 1635 O O . GLU A 1 211 ? -9.32 -17.484 22.062 1 32.38 211 GLU A O 1
ATOM 1640 N N . SER A 1 212 ? -10.93 -16.312 21.172 1 31.98 212 SER A N 1
ATOM 1641 C CA . SER A 1 212 ? -11.805 -17.422 21.547 1 31.98 212 SER A CA 1
ATOM 1642 C C . SER A 1 212 ? -11.719 -18.547 20.516 1 31.98 212 SER A C 1
ATOM 1644 O O . SER A 1 212 ? -12.086 -19.688 20.812 1 31.98 212 SER A O 1
ATOM 1646 N N . GLY A 1 213 ? -11.352 -18.281 19.312 1 30.86 213 GLY A N 1
ATOM 1647 C CA . GLY A 1 213 ? -11.367 -19.406 18.406 1 30.86 213 GLY A CA 1
ATOM 1648 C C . GLY A 1 213 ? -10.211 -20.375 18.641 1 30.86 213 GLY A C 1
ATOM 1649 O O . GLY A 1 213 ? -10.148 -21.438 18.016 1 30.86 213 GLY A O 1
ATOM 1650 N N . SER A 1 214 ? -9.125 -19.922 19.297 1 30.58 214 SER A N 1
ATOM 1651 C CA . SER A 1 214 ? -8.023 -20.844 19.547 1 30.58 214 SER A CA 1
ATOM 1652 C C . SER A 1 214 ? -8.391 -21.859 20.625 1 30.58 214 SER A C 1
ATOM 1654 O O . SER A 1 214 ? -7.676 -22.844 20.812 1 30.58 214 SER A O 1
ATOM 1656 N N . GLN A 1 215 ? -9.297 -21.469 21.484 1 30.94 215 GLN A N 1
ATOM 1657 C CA . GLN A 1 215 ? -9.461 -22.438 22.578 1 30.94 215 GLN A CA 1
ATOM 1658 C C . GLN A 1 215 ? -10.148 -23.703 22.078 1 30.94 215 GLN A C 1
ATOM 1660 O O . GLN A 1 215 ? -10.078 -24.75 22.719 1 30.94 215 GLN A O 1
ATOM 1665 N N . ALA A 1 216 ? -11.023 -23.672 21.188 1 30.94 216 ALA A N 1
ATOM 1666 C CA . ALA A 1 216 ? -11.828 -24.875 21.016 1 30.94 216 ALA A CA 1
ATOM 1667 C C . ALA A 1 216 ? -11.047 -25.953 20.266 1 30.94 216 ALA A C 1
ATOM 1669 O O . ALA A 1 216 ? -11.516 -27.078 20.125 1 30.94 216 ALA A O 1
ATOM 1670 N N . ILE A 1 217 ? -10.016 -25.453 19.516 1 28.52 217 ILE A N 1
ATOM 1671 C CA . ILE A 1 217 ? -9.453 -26.578 18.781 1 28.52 217 ILE A CA 1
ATOM 1672 C C . ILE A 1 217 ? -8.578 -27.422 19.703 1 28.52 217 ILE A C 1
ATOM 1674 O O . ILE A 1 217 ? -8.086 -28.484 19.312 1 28.52 217 ILE A O 1
ATOM 1678 N N . LEU A 1 218 ? -8.188 -26.812 20.812 1 26.2 218 LEU A N 1
ATOM 1679 C CA . LEU A 1 218 ? -7.332 -27.672 21.641 1 26.2 218 LEU A CA 1
ATOM 1680 C C . LEU A 1 218 ? -8.164 -28.625 22.484 1 26.2 218 LEU A C 1
ATOM 1682 O O . LEU A 1 218 ? -7.617 -29.484 23.188 1 26.2 218 LEU A O 1
ATOM 1686 N N . ASP A 1 219 ? -9.43 -28.438 22.469 1 23.95 219 ASP A N 1
ATOM 1687 C CA . ASP A 1 219 ? -9.938 -29.562 23.25 1 23.95 219 ASP A CA 1
ATOM 1688 C C . ASP A 1 219 ? -10.008 -30.828 22.406 1 23.95 219 ASP A C 1
ATOM 1690 O O . ASP A 1 219 ? -10.383 -30.781 21.219 1 23.95 219 ASP A O 1
ATOM 1694 N N . MET B 1 1 ? 89.188 39.25 28.844 1 34.66 1 MET B N 1
ATOM 1695 C CA . MET B 1 1 ? 88.188 39.469 27.828 1 34.66 1 MET B CA 1
ATOM 1696 C C . MET B 1 1 ? 87.375 38.188 27.609 1 34.66 1 MET B C 1
ATOM 1698 O O . MET B 1 1 ? 87.75 37.312 26.844 1 34.66 1 MET B O 1
ATOM 1702 N N . HIS B 1 2 ? 86.75 37.656 28.734 1 43.44 2 HIS B N 1
ATOM 1703 C CA . HIS B 1 2 ? 85.938 36.438 28.875 1 43.44 2 HIS B CA 1
ATOM 1704 C C . HIS B 1 2 ? 84.688 36.531 28.062 1 43.44 2 HIS B C 1
ATOM 1706 O O . HIS B 1 2 ? 83.875 37.469 28.234 1 43.44 2 HIS B O 1
ATOM 1712 N N . PHE B 1 3 ? 84.688 36.062 26.797 1 41.06 3 PHE B N 1
ATOM 1713 C CA . PHE B 1 3 ? 83.625 36 25.797 1 41.06 3 PHE B CA 1
ATOM 1714 C C . PHE B 1 3 ? 82.5 35.125 26.281 1 41.06 3 PHE B C 1
ATOM 1716 O O . PHE B 1 3 ? 82.688 33.938 26.594 1 41.06 3 PHE B O 1
ATOM 1723 N N . ILE B 1 4 ? 81.5 35.688 26.953 1 44.97 4 ILE B N 1
ATOM 1724 C CA . ILE B 1 4 ? 80.25 35.031 27.406 1 44.97 4 ILE B CA 1
ATOM 1725 C C . ILE B 1 4 ? 79.438 34.625 26.203 1 44.97 4 ILE B C 1
ATOM 1727 O O . ILE B 1 4 ? 79 35.438 25.391 1 44.97 4 ILE B O 1
ATOM 1731 N N . ILE B 1 5 ? 79.625 33.406 25.609 1 45.06 5 ILE B N 1
ATOM 1732 C CA . ILE B 1 5 ? 78.812 32.906 24.5 1 45.06 5 ILE B CA 1
ATOM 1733 C C . ILE B 1 5 ? 77.312 32.781 24.938 1 45.06 5 ILE B C 1
ATOM 1735 O O . ILE B 1 5 ? 77.062 32.125 25.953 1 45.06 5 ILE B O 1
ATOM 1739 N N . PRO B 1 6 ? 76.438 33.656 24.484 1 44.88 6 PRO B N 1
ATOM 1740 C CA . PRO B 1 6 ? 75 33.562 24.812 1 44.88 6 PRO B CA 1
ATOM 1741 C C . PRO B 1 6 ? 74.375 32.25 24.344 1 44.88 6 PRO B C 1
ATOM 1743 O O . PRO B 1 6 ? 74.812 31.688 23.328 1 44.88 6 PRO B O 1
ATOM 1746 N N . ALA B 1 7 ? 73.875 31.328 25.281 1 42.47 7 ALA B N 1
ATOM 1747 C CA . ALA B 1 7 ? 73.125 30.078 25.062 1 42.47 7 ALA B CA 1
ATOM 1748 C C . ALA B 1 7 ? 71.875 30.328 24.312 1 42.47 7 ALA B C 1
ATOM 1750 O O . ALA B 1 7 ? 71 31.094 24.781 1 42.47 7 ALA B O 1
ATOM 1751 N N . LEU B 1 8 ? 71.812 30.375 22.984 1 42.16 8 LEU B N 1
ATOM 1752 C CA . LEU B 1 8 ? 70.625 30.438 22.172 1 42.16 8 LEU B CA 1
ATOM 1753 C C . LEU B 1 8 ? 69.688 29.312 22.531 1 42.16 8 LEU B C 1
ATOM 1755 O O . LEU B 1 8 ? 70 28.141 22.406 1 42.16 8 LEU B O 1
ATOM 1759 N N . SER B 1 9 ? 68.812 29.438 23.562 1 41.66 9 SER B N 1
ATOM 1760 C CA . SER B 1 9 ? 67.75 28.484 23.844 1 41.66 9 SER B CA 1
ATOM 1761 C C . SER B 1 9 ? 66.812 28.375 22.688 1 41.66 9 SER B C 1
ATOM 1763 O O . SER B 1 9 ? 66.188 29.375 22.266 1 41.66 9 SER B O 1
ATOM 1765 N N . THR B 1 10 ? 67.062 27.484 21.703 1 46.62 10 THR B N 1
ATOM 1766 C CA . THR B 1 10 ? 66.125 27.203 20.625 1 46.62 10 THR B CA 1
ATOM 1767 C C . THR B 1 10 ? 64.812 26.688 21.188 1 46.62 10 THR B C 1
ATOM 1769 O O . THR B 1 10 ? 64.75 25.688 21.906 1 46.62 10 THR B O 1
ATOM 1772 N N . LEU B 1 11 ? 63.875 27.578 21.516 1 46.09 11 LEU B N 1
ATOM 1773 C CA . LEU B 1 11 ? 62.469 27.203 21.797 1 46.09 11 LEU B CA 1
ATOM 1774 C C . LEU B 1 11 ? 61.906 26.391 20.656 1 46.09 11 LEU B C 1
ATOM 1776 O O . LEU B 1 11 ? 61.75 26.891 19.547 1 46.09 11 LEU B O 1
ATOM 1780 N N . ALA B 1 12 ? 62.094 25.062 20.625 1 44.94 12 ALA B N 1
ATOM 1781 C CA . ALA B 1 12 ? 61.406 24.203 19.688 1 44.94 12 ALA B CA 1
ATOM 1782 C C . ALA B 1 12 ? 59.875 24.281 19.89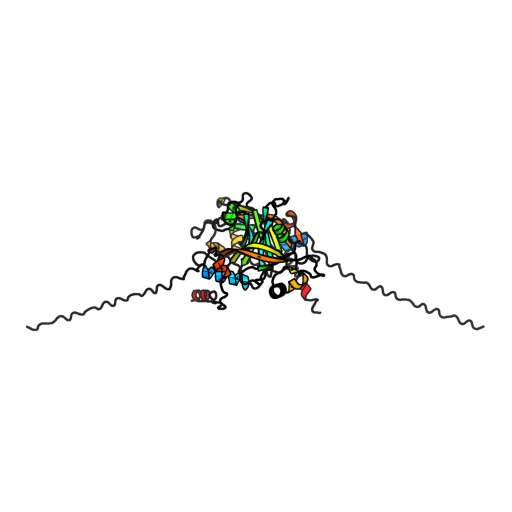1 1 44.94 12 ALA B C 1
ATOM 1784 O O . ALA B 1 12 ? 59.375 23.953 20.969 1 44.94 12 ALA B O 1
ATOM 1785 N N . SER B 1 13 ? 59.25 25.297 19.297 1 46.97 13 SER B N 1
ATOM 1786 C CA . SER B 1 13 ? 57.781 25.281 19.234 1 46.97 13 SER B CA 1
ATOM 1787 C C . SER B 1 13 ? 57.25 23.938 18.719 1 46.97 13 SER B C 1
ATOM 1789 O O . SER B 1 13 ? 57.594 23.531 17.609 1 46.97 13 SER B O 1
ATOM 1791 N N . LEU B 1 14 ? 57 22.969 19.609 1 47.66 14 LEU B N 1
ATOM 1792 C CA . LEU B 1 14 ? 56.25 21.766 19.219 1 47.66 14 LEU B CA 1
ATOM 1793 C C . LEU B 1 14 ? 54.906 22.141 18.578 1 47.66 14 LEU B C 1
ATOM 1795 O O . LEU B 1 14 ? 54.031 22.672 19.25 1 47.66 14 LEU B O 1
ATOM 1799 N N . LEU B 1 15 ? 54.969 22.406 17.297 1 48.44 15 LEU B N 1
ATOM 1800 C CA . LEU B 1 15 ? 53.719 22.453 16.547 1 48.44 15 LEU B CA 1
ATOM 1801 C C . LEU B 1 15 ? 52.875 21.188 16.797 1 48.44 15 LEU B C 1
ATOM 1803 O O . LEU B 1 15 ? 53.281 20.094 16.406 1 48.44 15 LEU B O 1
ATOM 1807 N N . TYR B 1 16 ? 52.094 21.141 17.828 1 48.78 16 TYR B N 1
ATOM 1808 C CA . TYR B 1 16 ? 51.062 20.125 17.938 1 48.78 16 TYR B CA 1
ATOM 1809 C C . TYR B 1 16 ? 50.125 20.156 16.75 1 48.78 16 TYR B C 1
ATOM 1811 O O . TYR B 1 16 ? 49.312 21.094 16.609 1 48.78 16 TYR B O 1
ATOM 1819 N N . ALA B 1 17 ? 50.531 19.609 15.594 1 47.22 17 ALA B N 1
ATOM 1820 C CA . ALA B 1 17 ? 49.531 19.344 14.562 1 47.22 17 ALA B CA 1
ATOM 1821 C C . ALA B 1 17 ? 48.312 18.609 15.141 1 47.22 17 ALA B C 1
ATOM 1823 O O . ALA B 1 17 ? 48.438 17.469 15.586 1 47.22 17 ALA B O 1
ATOM 1824 N N . SER B 1 18 ? 47.312 19.391 15.656 1 48.62 18 SER B N 1
ATOM 1825 C CA . SER B 1 18 ? 46.031 18.734 15.914 1 48.62 18 SER B CA 1
ATOM 1826 C C . SER B 1 18 ? 45.562 17.953 14.695 1 48.62 18 SER B C 1
ATOM 1828 O O . SER B 1 18 ? 45.25 18.531 13.656 1 48.62 18 SER B O 1
ATOM 1830 N N . LEU B 1 19 ? 46.031 16.766 14.523 1 47.03 19 LEU B N 1
ATOM 1831 C CA . LEU B 1 19 ? 45.375 15.883 13.57 1 47.03 19 LEU B CA 1
ATOM 1832 C C . LEU B 1 19 ? 43.844 15.875 13.781 1 47.03 19 LEU B C 1
ATOM 1834 O O . LEU B 1 19 ? 43.375 15.328 14.773 1 47.03 19 LEU B O 1
ATOM 1838 N N . VAL B 1 20 ? 43.25 16.969 13.344 1 46.44 20 VAL B N 1
ATOM 1839 C CA . VAL B 1 20 ? 41.781 16.797 13.227 1 46.44 20 VAL B CA 1
ATOM 1840 C C . VAL B 1 20 ? 41.469 15.5 12.492 1 46.44 20 VAL B C 1
ATOM 1842 O O . VAL B 1 20 ? 41.812 15.352 11.312 1 46.44 20 VAL B O 1
ATOM 1845 N N . CYS B 1 21 ? 41.469 14.414 13.133 1 40.44 21 CYS B N 1
ATOM 1846 C CA . CYS B 1 21 ? 40.875 13.211 12.547 1 40.44 21 CYS B CA 1
ATOM 1847 C C . CYS B 1 21 ? 39.562 13.531 11.836 1 40.44 21 CYS B C 1
ATOM 1849 O O . CYS B 1 21 ? 38.562 13.797 12.484 1 40.44 21 CYS B O 1
ATOM 1851 N N . ILE B 1 22 ? 39.688 14.234 10.75 1 45.31 22 ILE B N 1
ATOM 1852 C CA . ILE B 1 22 ? 38.469 14.211 9.953 1 45.31 22 ILE B CA 1
ATOM 1853 C C . ILE B 1 22 ? 37.875 12.797 9.938 1 45.31 22 ILE B C 1
ATOM 1855 O O . ILE B 1 22 ? 38.5 11.867 9.43 1 45.31 22 ILE B O 1
ATOM 1859 N N . GLY B 1 23 ? 37.219 12.391 10.945 1 43.47 23 GLY B N 1
ATOM 1860 C CA . GLY B 1 23 ? 36.5 11.125 10.836 1 43.47 23 GLY B CA 1
ATOM 1861 C C . GLY B 1 23 ? 35.969 10.859 9.445 1 43.47 23 GLY B C 1
ATOM 1862 O O . GLY B 1 23 ? 35.844 11.781 8.641 1 43.47 23 GLY B O 1
ATOM 1863 N N . PRO B 1 24 ? 36.188 9.711 8.93 1 42.88 24 PRO B N 1
ATOM 1864 C CA . PRO B 1 24 ? 35.688 9.453 7.586 1 42.88 24 PRO B CA 1
ATOM 1865 C C . PRO B 1 24 ? 34.312 10.094 7.34 1 42.88 24 PRO B C 1
ATOM 1867 O O . PRO B 1 24 ? 33.469 10.117 8.234 1 42.88 24 PRO B O 1
ATOM 1870 N N . ALA B 1 25 ? 34.156 11.102 6.617 1 47.56 25 ALA B N 1
ATOM 1871 C CA . ALA B 1 25 ? 32.875 11.594 6.105 1 47.56 25 ALA B CA 1
ATOM 1872 C C . ALA B 1 25 ? 31.859 10.461 5.984 1 47.56 25 ALA B C 1
ATOM 1874 O O . ALA B 1 25 ? 32.156 9.414 5.418 1 47.56 25 ALA B O 1
ATOM 1875 N N . ARG B 1 26 ? 30.984 10.203 6.934 1 52.53 26 ARG B N 1
ATOM 1876 C CA . ARG B 1 26 ? 29.938 9.203 6.789 1 52.53 26 ARG B CA 1
ATOM 1877 C C . ARG B 1 26 ? 29.531 9.031 5.324 1 52.53 26 ARG B C 1
ATOM 1879 O O . ARG B 1 26 ? 29.141 10 4.668 1 52.53 26 ARG B O 1
ATOM 1886 N N . ALA B 1 27 ? 30.094 8.133 4.617 1 59.59 27 ALA B N 1
ATOM 1887 C CA . ALA B 1 27 ? 29.891 7.902 3.188 1 59.59 27 ALA B CA 1
ATOM 1888 C C . ALA B 1 27 ? 28.406 7.816 2.838 1 59.59 27 ALA B C 1
ATOM 1890 O O . ALA B 1 27 ? 27.656 7.113 3.508 1 59.59 27 ALA B O 1
ATOM 1891 N N . GLU B 1 28 ? 27.812 8.758 2.084 1 81.12 28 GLU B N 1
ATOM 1892 C CA . GLU B 1 28 ? 26.469 8.789 1.493 1 81.12 28 GLU B CA 1
ATOM 1893 C C . GLU B 1 28 ? 26.141 7.465 0.816 1 81.12 28 GLU B C 1
ATOM 1895 O O . GLU B 1 28 ? 26.984 6.863 0.156 1 81.12 28 GLU B O 1
ATOM 1900 N N . GLU B 1 29 ? 25.078 6.777 1.234 1 92.69 29 GLU B N 1
ATOM 1901 C CA . GLU B 1 29 ? 24.594 5.559 0.6 1 92.69 29 GLU B CA 1
ATOM 1902 C C . GLU B 1 29 ? 24.562 5.699 -0.919 1 92.69 29 GLU B C 1
ATOM 1904 O O . GLU B 1 29 ? 24.031 6.68 -1.448 1 92.69 29 GLU B O 1
ATOM 1909 N N . THR B 1 30 ? 25.234 4.805 -1.604 1 94.88 30 THR B N 1
ATOM 1910 C CA . THR B 1 30 ? 25.281 4.816 -3.061 1 94.88 30 THR B CA 1
ATOM 1911 C C . THR B 1 30 ? 24.047 4.145 -3.646 1 94.88 30 THR B C 1
ATOM 1913 O O . THR B 1 30 ? 23.266 3.531 -2.916 1 94.88 30 THR B O 1
ATOM 1916 N N . VAL B 1 31 ? 23.922 4.234 -4.984 1 97.19 31 VAL B N 1
ATOM 1917 C CA . VAL B 1 31 ? 22.828 3.57 -5.676 1 97.19 31 VAL B CA 1
ATOM 1918 C C . VAL B 1 31 ? 22.969 2.057 -5.562 1 97.19 31 VAL B C 1
ATOM 1920 O O . VAL B 1 31 ? 21.984 1.327 -5.516 1 97.19 31 VAL B O 1
ATOM 1923 N N . TYR B 1 32 ? 24.203 1.54 -5.473 1 97.06 32 TYR B N 1
ATOM 1924 C CA . TYR B 1 32 ? 24.438 0.109 -5.316 1 97.06 32 TYR B CA 1
ATOM 1925 C C . TYR B 1 32 ? 24.031 -0.362 -3.924 1 97.06 32 TYR B C 1
ATOM 1927 O O . TYR B 1 32 ? 23.484 -1.456 -3.77 1 97.06 32 TYR B O 1
ATOM 1935 N N . ASP B 1 33 ? 24.312 0.501 -2.926 1 96.38 33 ASP B N 1
ATOM 1936 C CA . ASP B 1 33 ? 23.828 0.203 -1.582 1 96.38 33 ASP B CA 1
ATOM 1937 C C . ASP B 1 33 ? 22.297 0.154 -1.55 1 96.38 33 ASP B C 1
ATOM 1939 O O . ASP B 1 33 ? 21.719 -0.778 -0.994 1 96.38 33 ASP B O 1
ATOM 1943 N N . ALA B 1 34 ? 21.719 1.146 -2.199 1 97.88 34 ALA B N 1
ATOM 1944 C CA . ALA B 1 34 ? 20.266 1.224 -2.268 1 97.88 34 ALA B CA 1
ATOM 1945 C C . ALA B 1 34 ? 19.688 -0.024 -2.922 1 97.88 34 ALA B C 1
ATOM 1947 O O . ALA B 1 34 ? 18.688 -0.575 -2.443 1 97.88 34 ALA B O 1
ATOM 1948 N N . ALA B 1 35 ? 20.312 -0.457 -3.945 1 98.38 35 ALA B N 1
ATOM 1949 C CA . ALA B 1 35 ? 19.844 -1.637 -4.664 1 98.38 35 ALA B CA 1
ATOM 1950 C C . ALA B 1 35 ? 19.906 -2.879 -3.779 1 98.38 35 ALA B C 1
ATOM 1952 O O . ALA B 1 35 ? 18.969 -3.684 -3.762 1 98.38 35 ALA B O 1
ATOM 1953 N N . ARG B 1 36 ? 20.969 -3.049 -3.094 1 97.69 36 ARG B N 1
ATOM 1954 C CA . ARG B 1 36 ? 21.109 -4.195 -2.203 1 97.69 36 ARG B CA 1
ATOM 1955 C C . ARG B 1 36 ? 20.062 -4.168 -1.099 1 97.69 36 ARG B C 1
ATOM 1957 O O . ARG B 1 36 ? 19.453 -5.191 -0.796 1 97.69 36 ARG B O 1
ATOM 1964 N N . ILE B 1 37 ? 19.891 -3.006 -0.497 1 97.56 37 ILE B N 1
ATOM 1965 C CA . ILE B 1 37 ? 18.906 -2.877 0.581 1 97.56 37 ILE B CA 1
ATOM 1966 C C . ILE B 1 37 ? 17.5 -3.148 0.044 1 97.56 37 ILE B C 1
ATOM 1968 O O . ILE B 1 37 ? 16.734 -3.895 0.652 1 97.56 37 ILE B O 1
ATOM 1972 N N . ALA B 1 38 ? 17.188 -2.588 -1.148 1 98.44 38 ALA B N 1
ATOM 1973 C CA . ALA B 1 38 ? 15.883 -2.77 -1.758 1 98.44 38 ALA B CA 1
ATOM 1974 C C . ALA B 1 38 ? 15.617 -4.238 -2.074 1 98.44 38 ALA B C 1
ATOM 1976 O O . ALA B 1 38 ? 14.555 -4.77 -1.763 1 98.44 38 ALA B O 1
ATOM 1977 N N . ARG B 1 39 ? 16.609 -4.871 -2.664 1 98.19 39 ARG B N 1
ATOM 1978 C CA . ARG B 1 39 ? 16.484 -6.277 -3.018 1 98.19 39 ARG B CA 1
ATOM 1979 C C . ARG B 1 39 ? 16.266 -7.137 -1.774 1 98.19 39 ARG B C 1
ATOM 1981 O O . ARG B 1 39 ? 15.438 -8.047 -1.772 1 98.19 39 ARG B O 1
ATOM 1988 N N . ASN B 1 40 ? 17 -6.867 -0.742 1 97.06 40 ASN B N 1
ATOM 1989 C CA . ASN B 1 40 ? 16.875 -7.605 0.51 1 97.06 40 ASN B CA 1
ATOM 1990 C C . ASN B 1 40 ? 15.523 -7.387 1.167 1 97.06 40 ASN B C 1
ATOM 1992 O O . ASN B 1 40 ? 14.93 -8.32 1.712 1 97.06 40 ASN B O 1
ATOM 1996 N N . LEU B 1 41 ? 15.086 -6.113 1.117 1 97.69 41 LEU B N 1
ATOM 1997 C CA . LEU B 1 41 ? 13.773 -5.785 1.675 1 97.69 41 LEU B CA 1
ATOM 1998 C C . LEU B 1 41 ? 12.688 -6.664 1.067 1 97.69 41 LEU B C 1
ATOM 2000 O O . LEU B 1 41 ? 11.82 -7.164 1.781 1 97.69 41 LEU B O 1
ATOM 2004 N N . VAL B 1 42 ? 12.758 -6.875 -0.213 1 98.38 42 VAL B N 1
ATOM 2005 C CA . VAL B 1 42 ? 11.727 -7.625 -0.924 1 98.38 42 VAL B CA 1
ATOM 2006 C C . VAL B 1 42 ? 11.938 -9.125 -0.719 1 98.38 42 VAL B C 1
ATOM 2008 O O . VAL B 1 42 ? 11.016 -9.836 -0.327 1 98.38 42 VAL B O 1
ATOM 2011 N N . GLU B 1 43 ? 13.125 -9.586 -0.856 1 97.06 43 GLU B N 1
ATOM 2012 C CA . GLU B 1 43 ? 13.406 -11.023 -0.89 1 97.06 43 GLU B CA 1
ATOM 2013 C C . GLU B 1 43 ? 13.398 -11.617 0.515 1 97.06 43 GLU B C 1
ATOM 2015 O O . GLU B 1 43 ? 13.047 -12.781 0.699 1 97.06 43 GLU B O 1
ATOM 2020 N N . ARG B 1 44 ? 13.711 -10.812 1.514 1 95.06 44 ARG B N 1
ATOM 2021 C CA . ARG B 1 44 ? 13.859 -11.344 2.865 1 95.06 44 ARG B CA 1
ATOM 2022 C C . ARG B 1 44 ? 12.766 -10.805 3.785 1 95.06 44 ARG B C 1
ATOM 2024 O O . ARG B 1 44 ? 12.898 -10.859 5.012 1 95.06 44 ARG B O 1
ATOM 2031 N N . SER B 1 45 ? 11.82 -10.188 3.113 1 96.25 45 SER B N 1
ATOM 2032 C CA . SER B 1 45 ? 10.664 -9.797 3.912 1 96.25 45 SER B CA 1
ATOM 2033 C C . SER B 1 45 ? 10.164 -10.961 4.77 1 96.25 45 SER B C 1
ATOM 2035 O O . SER B 1 45 ? 10.07 -12.094 4.293 1 96.25 45 SER B O 1
ATOM 2037 N N . THR B 1 46 ? 9.773 -10.688 6.02 1 94.44 46 THR B N 1
ATOM 2038 C CA . THR B 1 46 ? 9.312 -11.727 6.926 1 94.44 46 THR B CA 1
ATOM 2039 C C . THR B 1 46 ? 7.898 -12.18 6.562 1 94.44 46 THR B C 1
ATOM 2041 O O . THR B 1 46 ? 7.48 -13.281 6.914 1 94.44 46 THR B O 1
ATOM 2044 N N . THR B 1 47 ? 7.184 -11.344 5.863 1 96.44 47 THR B N 1
ATOM 2045 C CA . THR B 1 47 ? 5.793 -11.672 5.57 1 96.44 47 THR B CA 1
ATOM 2046 C C . THR B 1 47 ? 5.605 -11.977 4.09 1 96.44 47 THR B C 1
ATOM 2048 O O . THR B 1 47 ? 4.637 -12.633 3.701 1 96.44 47 THR B O 1
ATOM 2051 N N . SER B 1 48 ? 6.504 -11.477 3.229 1 98.31 48 SER B N 1
ATOM 2052 C CA . SER B 1 48 ? 6.328 -11.523 1.78 1 98.31 48 SER B CA 1
ATOM 2053 C C . SER B 1 48 ? 4.949 -11.008 1.374 1 98.31 48 SER B C 1
ATOM 2055 O O . SER B 1 48 ? 4.277 -11.617 0.539 1 98.31 48 SER B O 1
ATOM 2057 N N . ILE B 1 49 ? 4.5 -9.984 2.033 1 98.62 49 ILE B N 1
ATOM 2058 C CA . ILE B 1 49 ? 3.285 -9.227 1.738 1 98.62 49 ILE B CA 1
ATOM 2059 C C . ILE B 1 49 ? 3.645 -7.797 1.354 1 98.62 49 ILE B C 1
ATOM 2061 O O . ILE B 1 49 ? 4.402 -7.129 2.062 1 98.62 49 ILE B O 1
ATOM 2065 N N . GLY B 1 50 ? 3.285 -7.371 0.155 1 98.69 50 GLY B N 1
ATOM 2066 C CA . GLY B 1 50 ? 3.404 -5.992 -0.297 1 98.69 50 GLY B CA 1
ATOM 2067 C C . GLY B 1 50 ? 2.066 -5.285 -0.416 1 98.69 50 GLY B C 1
ATOM 2068 O O . GLY B 1 50 ? 1.028 -5.848 -0.059 1 98.69 50 GLY B O 1
ATOM 2069 N N . ASN B 1 51 ? 2.123 -4.059 -0.763 1 98.75 51 ASN B N 1
ATOM 2070 C CA . ASN B 1 51 ? 0.917 -3.311 -1.105 1 98.75 51 ASN B CA 1
ATOM 2071 C C . ASN B 1 51 ? 0.898 -2.924 -2.582 1 98.75 51 ASN B C 1
ATOM 2073 O O . ASN B 1 51 ? 1.814 -2.258 -3.064 1 98.75 51 ASN B O 1
ATOM 2077 N N . MET B 1 52 ? -0.111 -3.369 -3.189 1 98.88 52 MET B N 1
ATOM 2078 C CA . MET B 1 52 ? -0.225 -3.16 -4.629 1 98.88 52 MET B CA 1
ATOM 2079 C C . MET B 1 52 ? -1.078 -1.933 -4.938 1 98.88 52 MET B C 1
ATOM 2081 O O . MET B 1 52 ? -2.057 -1.664 -4.238 1 98.88 52 MET B O 1
ATOM 2085 N N . ALA B 1 53 ? -0.642 -1.193 -5.914 1 98.88 53 ALA B N 1
ATOM 2086 C CA . ALA B 1 53 ? -1.464 -0.136 -6.496 1 98.88 53 ALA B CA 1
ATOM 2087 C C . ALA B 1 53 ? -1.876 -0.487 -7.926 1 98.88 53 ALA B C 1
ATOM 2089 O O . ALA B 1 53 ? -1.04 -0.886 -8.742 1 98.88 53 ALA B O 1
ATOM 2090 N N . THR B 1 54 ? -3.105 -0.404 -8.188 1 98.88 54 THR B N 1
ATOM 2091 C CA . THR B 1 54 ? -3.686 -0.529 -9.516 1 98.88 54 THR B CA 1
ATOM 2092 C C . THR B 1 54 ? -4.648 0.621 -9.797 1 98.88 54 THR B C 1
ATOM 2094 O O . THR B 1 54 ? -4.789 1.533 -8.977 1 98.88 54 THR B O 1
ATOM 2097 N N . ILE B 1 55 ? -5.207 0.618 -11.039 1 98.19 55 ILE B N 1
ATOM 2098 C CA . ILE B 1 55 ? -6.09 1.714 -11.422 1 98.19 55 ILE B CA 1
ATOM 2099 C C . ILE B 1 55 ? -7.438 1.156 -11.875 1 98.19 55 ILE B C 1
ATOM 2101 O O . ILE B 1 55 ? -7.488 0.256 -12.719 1 98.19 55 ILE B O 1
ATOM 2105 N N . PHE B 1 56 ? -8.492 1.679 -11.32 1 97.94 56 PHE B N 1
ATOM 2106 C CA . PHE B 1 56 ? -9.812 1.355 -11.836 1 97.94 56 PHE B CA 1
ATOM 2107 C C . PHE B 1 56 ? -9.914 1.691 -13.32 1 97.94 56 PHE B C 1
ATOM 2109 O O . PHE B 1 56 ? -9.336 2.682 -13.773 1 97.94 56 PHE B O 1
ATOM 2116 N N . PRO B 1 57 ? -10.742 0.901 -13.992 1 96.56 57 PRO B N 1
ATOM 2117 C CA . PRO B 1 57 ? -10.93 1.216 -15.414 1 96.56 57 PRO B CA 1
ATOM 2118 C C . PRO B 1 57 ? -11.617 2.562 -15.633 1 96.56 57 PRO B C 1
ATOM 2120 O O . PRO B 1 57 ? -12.438 2.982 -14.812 1 96.56 57 PRO B O 1
ATOM 2123 N N . GLY B 1 58 ? -11.242 3.205 -16.766 1 94.44 58 GLY B N 1
ATOM 2124 C CA . GLY B 1 58 ? -11.836 4.488 -17.125 1 94.44 58 GLY B CA 1
ATOM 2125 C C . GLY B 1 58 ? -13.344 4.43 -17.266 1 94.44 58 GLY B C 1
ATOM 2126 O O . GLY B 1 58 ? -14.031 5.438 -17.094 1 94.44 58 GLY B O 1
ATOM 2127 N N . GLU B 1 59 ? -13.875 3.291 -17.531 1 95.06 59 GLU B N 1
ATOM 2128 C CA . GLU B 1 59 ? -15.305 3.131 -17.781 1 95.06 59 GLU B CA 1
ATOM 2129 C C . GLU B 1 59 ? -16.047 2.807 -16.484 1 95.06 59 GLU B C 1
ATOM 2131 O O . GLU B 1 59 ? -17.281 2.67 -16.484 1 95.06 59 GLU B O 1
ATOM 2136 N N . ASP B 1 60 ? -15.273 2.666 -15.43 1 95.69 60 ASP B N 1
ATOM 2137 C CA . ASP B 1 60 ? -15.953 2.406 -14.164 1 95.69 60 ASP B CA 1
ATOM 2138 C C . ASP B 1 60 ? -16.969 3.496 -13.852 1 95.69 60 ASP B C 1
ATOM 2140 O O . ASP B 1 60 ? -16.672 4.688 -13.953 1 95.69 60 ASP B O 1
ATOM 2144 N N . PRO B 1 61 ? -18.156 3.107 -13.477 1 95.44 61 PRO B N 1
ATOM 2145 C CA . PRO B 1 61 ? -19.188 4.117 -13.297 1 95.44 61 PRO B CA 1
ATOM 2146 C C . PRO B 1 61 ? -19 4.961 -12.039 1 95.44 61 PRO B C 1
ATOM 2148 O O . PRO B 1 61 ? -19.422 6.113 -11.992 1 95.44 61 PRO B O 1
ATOM 2151 N N . ASP B 1 62 ? -18.328 4.445 -11.102 1 95.44 62 ASP B N 1
ATOM 2152 C CA . ASP B 1 62 ? -18.25 5.113 -9.805 1 95.44 62 ASP B CA 1
ATOM 2153 C C . ASP B 1 62 ? -16.875 5.734 -9.586 1 95.44 62 ASP B C 1
ATOM 2155 O O . ASP B 1 62 ? -16.766 6.852 -9.078 1 95.44 62 ASP B O 1
ATOM 2159 N N . PHE B 1 63 ? -15.859 5.016 -10.078 1 96.25 63 PHE B N 1
ATOM 2160 C CA . PHE B 1 63 ? -14.5 5.457 -9.766 1 96.25 63 PHE B CA 1
ATOM 2161 C C . PHE B 1 63 ? -13.609 5.371 -11 1 96.25 63 PHE B C 1
ATOM 2163 O O . PHE B 1 63 ? -12.555 4.734 -10.961 1 96.25 63 PHE B O 1
ATOM 2170 N N . PRO B 1 64 ? -13.992 6.117 -12.062 1 95.94 64 PRO B N 1
ATOM 2171 C CA . PRO B 1 64 ? -13.18 6.047 -13.273 1 95.94 64 PRO B CA 1
ATOM 2172 C C . PRO B 1 64 ? -11.75 6.547 -13.055 1 95.94 64 PRO B C 1
ATOM 2174 O O . PRO B 1 64 ? -11.555 7.684 -12.617 1 95.94 64 PRO B O 1
ATOM 2177 N N . ASN B 1 65 ? -10.797 5.68 -13.32 1 95.25 65 ASN B N 1
ATOM 2178 C CA . ASN B 1 65 ? -9.367 5.988 -13.281 1 95.25 65 ASN B CA 1
ATOM 2179 C C . ASN B 1 65 ? -8.906 6.281 -11.859 1 95.25 65 ASN B C 1
ATOM 2181 O O . ASN B 1 65 ? -8 7.094 -11.648 1 95.25 65 ASN B O 1
ATOM 2185 N N . PHE B 1 66 ? -9.555 5.676 -10.914 1 97.69 66 PHE B N 1
ATOM 2186 C CA . PHE B 1 66 ? -9.18 5.875 -9.516 1 97.69 66 PHE B CA 1
ATOM 2187 C C . PHE B 1 66 ? -8.055 4.926 -9.117 1 97.69 66 PHE B C 1
ATOM 2189 O O . PHE B 1 66 ? -8.062 3.75 -9.492 1 97.69 66 PHE B O 1
ATOM 2196 N N . PRO B 1 67 ? -7.055 5.449 -8.414 1 98.38 67 PRO B N 1
ATOM 2197 C CA . PRO B 1 67 ? -6.047 4.527 -7.883 1 98.38 67 PRO B CA 1
ATOM 2198 C C . PRO B 1 67 ? -6.582 3.65 -6.754 1 98.38 67 PRO B C 1
ATOM 2200 O O . PRO B 1 67 ? -7.414 4.098 -5.961 1 98.38 67 PRO B O 1
ATOM 2203 N N . PHE B 1 68 ? -6.145 2.43 -6.73 1 98.81 68 PHE B N 1
ATOM 2204 C CA . PHE B 1 68 ? -6.586 1.462 -5.734 1 98.81 68 PHE B CA 1
ATOM 2205 C C . PHE B 1 68 ? -5.395 0.81 -5.047 1 98.81 68 PHE B C 1
ATOM 2207 O O . PHE B 1 68 ? -4.484 0.311 -5.711 1 98.81 68 PHE B O 1
ATOM 2214 N N . SER B 1 69 ? -5.398 0.839 -3.688 1 98.88 69 SER B N 1
ATOM 2215 C CA . SER B 1 69 ? -4.352 0.237 -2.867 1 98.88 69 SER B CA 1
ATOM 2216 C C . SER B 1 69 ? -4.902 -0.905 -2.02 1 98.88 69 SER B C 1
ATOM 2218 O O . SER B 1 69 ? -5.938 -0.758 -1.369 1 98.88 69 SER B O 1
ATOM 2220 N N . MET B 1 70 ? -4.184 -2.023 -2.002 1 98.88 70 MET B N 1
ATOM 2221 C CA . MET B 1 70 ? -4.512 -3.135 -1.113 1 98.88 70 MET B CA 1
ATOM 2222 C C . MET B 1 70 ? -3.328 -4.086 -0.973 1 98.88 70 MET B C 1
ATOM 2224 O O . MET B 1 70 ? -2.51 -4.203 -1.886 1 98.88 70 MET B O 1
ATOM 2228 N N . GLN B 1 71 ? -3.277 -4.762 0.113 1 98.31 71 GLN B N 1
ATOM 2229 C CA . GLN B 1 71 ? -2.244 -5.758 0.372 1 98.31 71 GLN B CA 1
ATOM 2230 C C . GLN B 1 71 ? -2.312 -6.898 -0.641 1 98.31 71 GLN B C 1
ATOM 2232 O O . GLN B 1 71 ? -3.396 -7.266 -1.099 1 98.31 71 GLN B O 1
ATOM 2237 N N . GLU B 1 72 ? -1.141 -7.457 -0.946 1 98.56 72 GLU B N 1
ATOM 2238 C CA . GLU B 1 72 ? -1.028 -8.602 -1.847 1 98.56 72 GLU B CA 1
ATOM 2239 C C . GLU B 1 72 ? 0.113 -9.523 -1.43 1 98.56 72 GLU B C 1
ATOM 2241 O O . GLU B 1 72 ? 1.208 -9.055 -1.107 1 98.56 72 GLU B O 1
ATOM 2246 N N . TYR B 1 73 ? -0.14 -10.891 -1.479 1 98.81 73 TYR B N 1
ATOM 2247 C CA . TYR B 1 73 ? 0.918 -11.875 -1.309 1 98.81 73 TYR B CA 1
ATOM 2248 C C . TYR B 1 73 ? 1.84 -11.906 -2.521 1 98.81 73 TYR B C 1
ATOM 2250 O O . TYR B 1 73 ? 1.377 -11.828 -3.662 1 98.81 73 TYR B O 1
ATOM 2258 N N . TYR B 1 74 ? 3.102 -11.984 -2.244 1 98.88 74 TYR B N 1
ATOM 2259 C CA . TYR B 1 74 ? 4.062 -12.266 -3.305 1 98.88 74 TYR B CA 1
ATOM 2260 C C . TYR B 1 74 ? 5.125 -13.25 -2.834 1 98.88 74 TYR B C 1
ATOM 2262 O O . TYR B 1 74 ? 5.258 -13.508 -1.635 1 98.88 74 TYR B O 1
ATOM 2270 N N . ALA B 1 75 ? 5.832 -13.812 -3.797 1 98.81 75 ALA B N 1
ATOM 2271 C CA . ALA B 1 75 ? 7.043 -14.57 -3.488 1 98.81 75 ALA B CA 1
ATOM 2272 C C . ALA B 1 75 ? 8.156 -14.242 -4.477 1 98.81 75 ALA B C 1
ATOM 2274 O O . ALA B 1 75 ? 7.91 -14.117 -5.68 1 98.81 75 ALA B O 1
ATOM 2275 N N . SER B 1 76 ? 9.312 -14.125 -3.912 1 98 76 SER B N 1
ATOM 2276 C CA . SER B 1 76 ? 10.492 -13.875 -4.734 1 98 76 SER B CA 1
ATOM 2277 C C . SER B 1 76 ? 11.094 -15.18 -5.25 1 98 76 SER B C 1
ATOM 2279 O O . SER B 1 76 ? 12.086 -15.672 -4.707 1 98 76 SER B O 1
ATOM 2281 N N . CYS B 1 77 ? 10.602 -15.586 -6.391 1 97.81 77 CYS B N 1
ATOM 2282 C CA . CYS B 1 77 ? 10.992 -16.906 -6.898 1 97.81 77 CYS B CA 1
ATOM 2283 C C . CYS B 1 77 ? 11.898 -16.766 -8.109 1 97.81 77 CYS B C 1
ATOM 2285 O O . CYS B 1 77 ? 12.375 -17.766 -8.648 1 97.81 77 CYS B O 1
ATOM 2287 N N . HIS B 1 78 ? 12.117 -15.594 -8.578 1 96.94 78 HIS B N 1
ATOM 2288 C CA . HIS B 1 78 ? 12.867 -15.344 -9.805 1 96.94 78 HIS B CA 1
ATOM 2289 C C . HIS B 1 78 ? 14.164 -14.594 -9.516 1 96.94 78 HIS B C 1
ATOM 2291 O O . HIS B 1 78 ? 14.164 -13.609 -8.781 1 96.94 78 HIS B O 1
ATOM 2297 N N . SER B 1 79 ? 15.203 -14.953 -10.133 1 94.69 79 SER B N 1
ATOM 2298 C CA . SER B 1 79 ? 16.516 -14.383 -9.859 1 94.69 79 SER B CA 1
ATOM 2299 C C . SER B 1 79 ? 16.609 -12.945 -10.352 1 94.69 79 SER B C 1
ATOM 2301 O O . SER B 1 79 ? 17.422 -12.164 -9.867 1 94.69 79 SER B O 1
ATOM 2303 N N . ASN B 1 80 ? 15.789 -12.586 -11.32 1 96 80 ASN B N 1
ATOM 2304 C CA . ASN B 1 80 ? 15.883 -11.25 -11.898 1 96 80 ASN B CA 1
ATOM 2305 C C . ASN B 1 80 ? 15.07 -10.234 -11.109 1 96 80 ASN B C 1
ATOM 2307 O O . ASN B 1 80 ? 14.914 -9.086 -11.531 1 96 80 ASN B O 1
ATOM 2311 N N . GLY B 1 81 ? 14.43 -10.594 -10.047 1 97.38 81 GLY B N 1
ATOM 2312 C CA . GLY B 1 81 ? 13.688 -9.664 -9.211 1 97.38 81 GLY B CA 1
ATOM 2313 C C . GLY B 1 81 ? 12.195 -9.664 -9.492 1 97.38 81 GLY B C 1
ATOM 2314 O O . GLY B 1 81 ? 11.438 -8.961 -8.828 1 97.38 81 GLY B O 1
ATOM 2315 N N . SER B 1 82 ? 11.75 -10.5 -10.453 1 98.38 82 SER B N 1
ATOM 2316 C CA . SER B 1 82 ? 10.312 -10.664 -10.664 1 98.38 82 SER B CA 1
ATOM 2317 C C . SER B 1 82 ? 9.664 -11.367 -9.477 1 98.38 82 SER B C 1
ATOM 2319 O O . SER B 1 82 ? 10.336 -12.055 -8.711 1 98.38 82 SER B O 1
ATOM 2321 N N . LEU B 1 83 ? 8.375 -11.172 -9.344 1 98.88 83 LEU B N 1
ATOM 2322 C CA . LEU B 1 83 ? 7.645 -11.742 -8.219 1 98.88 83 LEU B CA 1
ATOM 2323 C C . LEU B 1 83 ? 6.547 -12.688 -8.711 1 98.88 83 LEU B C 1
ATOM 2325 O O . LEU B 1 83 ? 5.895 -12.422 -9.719 1 98.88 83 LEU B O 1
ATOM 2329 N N . THR B 1 84 ? 6.395 -13.75 -7.98 1 98.88 84 THR B N 1
ATOM 2330 C CA . THR B 1 84 ? 5.301 -14.68 -8.219 1 98.88 84 THR B CA 1
ATOM 2331 C C . THR B 1 84 ? 4.055 -14.258 -7.438 1 98.88 84 THR B C 1
ATOM 2333 O O . THR B 1 84 ? 4.145 -13.898 -6.262 1 98.88 84 THR B O 1
ATOM 2336 N N . LEU B 1 85 ? 2.914 -14.32 -8.133 1 98.81 85 LEU B N 1
ATOM 2337 C CA . LEU B 1 85 ? 1.624 -13.992 -7.539 1 98.81 85 LEU B CA 1
ATOM 2338 C C . LEU B 1 85 ? 0.605 -15.102 -7.809 1 98.81 85 LEU B C 1
ATOM 2340 O O . LEU B 1 85 ? 0.782 -15.906 -8.727 1 98.81 85 LEU B O 1
ATOM 2344 N N . LEU B 1 86 ? -0.381 -15.164 -6.934 1 98.38 86 LEU B N 1
ATOM 2345 C CA . LEU B 1 86 ? -1.644 -15.805 -7.285 1 98.38 86 LEU B CA 1
ATOM 2346 C C . LEU B 1 86 ? -2.686 -14.766 -7.691 1 98.38 86 LEU B C 1
ATOM 2348 O O . LEU B 1 86 ? -2.955 -13.82 -6.945 1 98.38 86 LEU B O 1
ATOM 2352 N N . PHE B 1 87 ? -3.146 -14.945 -8.883 1 97.81 87 PHE B N 1
ATOM 2353 C CA . PHE B 1 87 ? -4.09 -14.031 -9.508 1 97.81 87 PHE B CA 1
ATOM 2354 C C . PHE B 1 87 ? -5.516 -14.562 -9.398 1 97.81 87 PHE B C 1
ATOM 2356 O O . PHE B 1 87 ? -5.859 -15.562 -10.031 1 97.81 87 PHE B O 1
ATOM 2363 N N . LEU B 1 88 ? -6.348 -13.891 -8.625 1 97.12 88 LEU B N 1
ATOM 2364 C CA . LEU B 1 88 ? -7.75 -14.258 -8.477 1 97.12 88 LEU B CA 1
ATOM 2365 C C . LEU B 1 88 ? -8.656 -13.266 -9.203 1 97.12 88 LEU B C 1
ATOM 2367 O O . LEU B 1 88 ? -8.82 -12.133 -8.75 1 97.12 88 LEU B O 1
ATOM 2371 N N . PRO B 1 89 ? -9.281 -13.68 -10.273 1 95.94 89 PRO B N 1
ATOM 2372 C CA . PRO B 1 89 ? -10.086 -12.75 -11.078 1 95.94 89 PRO B CA 1
ATOM 2373 C C . PRO B 1 89 ? -11.164 -12.047 -10.258 1 95.94 89 PRO B C 1
ATOM 2375 O O . PRO B 1 89 ? -11.609 -10.961 -10.633 1 95.94 89 PRO B O 1
ATOM 2378 N N . ILE B 1 90 ? -11.523 -12.531 -9.109 1 95.19 90 ILE B N 1
ATOM 2379 C CA . ILE B 1 90 ? -12.578 -11.953 -8.281 1 95.19 90 ILE B CA 1
ATOM 2380 C C . ILE B 1 90 ? -12.031 -10.742 -7.527 1 95.19 90 ILE B C 1
ATOM 2382 O O . ILE B 1 90 ? -12.805 -9.906 -7.039 1 95.19 90 ILE B O 1
ATOM 2386 N N . SER B 1 91 ? -10.719 -10.68 -7.391 1 96.81 91 SER B N 1
ATOM 2387 C CA . SER B 1 91 ? -10.125 -9.602 -6.609 1 96.81 91 SER B CA 1
ATOM 2388 C C . SER B 1 91 ? -10.211 -8.273 -7.359 1 96.81 91 SER B C 1
ATOM 2390 O O . SER B 1 91 ? -10.164 -8.242 -8.594 1 96.81 91 SER B O 1
ATOM 2392 N N . ARG B 1 92 ? -10.25 -7.176 -6.66 1 97.44 92 ARG B N 1
ATOM 2393 C CA . ARG B 1 92 ? -10.328 -5.848 -7.262 1 97.44 92 ARG B CA 1
ATOM 2394 C C . ARG B 1 92 ? -9.062 -5.523 -8.047 1 97.44 92 ARG B C 1
ATOM 2396 O O . ARG B 1 92 ? -9.133 -4.977 -9.148 1 97.44 92 ARG B O 1
ATOM 2403 N N . HIS B 1 93 ? -7.891 -5.875 -7.523 1 98.5 93 HIS B N 1
ATOM 2404 C CA . HIS B 1 93 ? -6.652 -5.688 -8.266 1 98.5 93 HIS B CA 1
ATOM 2405 C C . HIS B 1 93 ? -6.703 -6.398 -9.617 1 98.5 93 HIS B C 1
ATOM 2407 O O . HIS B 1 93 ? -6.344 -5.82 -10.641 1 98.5 93 HIS B O 1
ATOM 2413 N N . SER B 1 94 ? -7.176 -7.613 -9.555 1 98 94 SER B N 1
ATOM 2414 C CA . SER B 1 94 ? -7.18 -8.422 -10.766 1 98 94 SER B CA 1
ATOM 2415 C C . SER B 1 94 ? -8.141 -7.848 -11.805 1 98 94 SER B C 1
ATOM 2417 O O . SER B 1 94 ? -7.812 -7.789 -12.992 1 98 94 SER B O 1
ATOM 2419 N N . LYS B 1 95 ? -9.273 -7.414 -11.359 1 97.25 95 LYS B N 1
ATOM 2420 C CA . LYS B 1 95 ? -10.219 -6.77 -12.266 1 97.25 95 LYS B CA 1
ATOM 2421 C C . LYS B 1 95 ? -9.609 -5.516 -12.891 1 97.25 95 LYS B C 1
ATOM 2423 O O . LYS B 1 95 ? -9.766 -5.281 -14.086 1 97.25 95 LYS B O 1
ATOM 2428 N N . ASN B 1 96 ? -8.945 -4.738 -12.094 1 98.19 96 ASN B N 1
ATOM 2429 C CA . ASN B 1 96 ? -8.289 -3.539 -12.609 1 98.19 96 ASN B CA 1
ATOM 2430 C C . ASN B 1 96 ? -7.227 -3.879 -13.648 1 98.19 96 ASN B C 1
ATOM 2432 O O . ASN B 1 96 ? -7.176 -3.264 -14.711 1 98.19 96 ASN B O 1
ATOM 2436 N N . ILE B 1 97 ? -6.453 -4.867 -13.32 1 97.44 97 ILE B N 1
ATOM 2437 C CA . ILE B 1 97 ? -5.32 -5.258 -14.148 1 97.44 97 ILE B CA 1
ATOM 2438 C C . ILE B 1 97 ? -5.82 -5.801 -15.484 1 97.44 97 ILE B C 1
ATOM 2440 O O . ILE B 1 97 ? -5.281 -5.461 -16.547 1 97.44 97 ILE B O 1
ATOM 2444 N N . LEU B 1 98 ? -6.844 -6.578 -15.43 1 95.19 98 LEU B N 1
ATOM 2445 C CA . LEU B 1 98 ? -7.359 -7.211 -16.641 1 95.19 98 LEU B CA 1
ATOM 2446 C C . LEU B 1 98 ? -7.984 -6.176 -17.562 1 95.19 98 LEU B C 1
ATOM 2448 O O . LEU B 1 98 ? -8.023 -6.375 -18.781 1 95.19 98 LEU B O 1
ATOM 2452 N N . HIS B 1 99 ? -8.375 -5.113 -17.016 1 93.25 99 HIS B N 1
ATOM 2453 C CA . HIS B 1 99 ? -9.031 -4.094 -17.844 1 93.25 99 HIS B CA 1
ATOM 2454 C C . HIS B 1 99 ? -8.008 -3.129 -18.422 1 93.25 99 HIS B C 1
ATOM 2456 O O . HIS B 1 99 ? -8.305 -2.42 -19.391 1 93.25 99 HIS B O 1
ATOM 2462 N N . ALA B 1 100 ? -6.898 -3.049 -17.781 1 88.56 100 ALA B N 1
ATOM 2463 C CA . ALA B 1 100 ? -5.848 -2.17 -18.281 1 88.56 100 ALA B CA 1
ATOM 2464 C C . ALA B 1 100 ? -5.012 -2.873 -19.359 1 88.56 100 ALA B C 1
ATOM 2466 O O . ALA B 1 100 ? -4.496 -3.971 -19.125 1 88.56 100 ALA B O 1
ATOM 2467 N N . SER B 1 101 ? -4.879 -2.219 -20.484 1 85.69 101 SER B N 1
ATOM 2468 C CA . SER B 1 101 ? -4.098 -2.826 -21.562 1 85.69 101 SER B CA 1
ATOM 2469 C C . SER B 1 101 ? -2.648 -3.039 -21.141 1 85.69 101 SER B C 1
ATOM 2471 O O . SER B 1 101 ? -1.994 -3.975 -21.609 1 85.69 101 SER B O 1
ATOM 2473 N N . SER B 1 102 ? -2.166 -2.223 -20.266 1 88.12 102 SER B N 1
ATOM 2474 C CA . SER B 1 102 ? -0.759 -2.273 -19.891 1 88.12 102 SER B CA 1
ATOM 2475 C C . SER B 1 102 ? -0.522 -3.303 -18.781 1 88.12 102 SER B C 1
ATOM 2477 O O . SER B 1 102 ? 0.621 -3.67 -18.516 1 88.12 102 SER B O 1
ATOM 2479 N N . HIS B 1 103 ? -1.567 -3.791 -18.125 1 97 103 HIS B N 1
ATOM 2480 C CA . HIS B 1 103 ? -1.478 -4.656 -16.953 1 97 103 HIS B CA 1
ATOM 2481 C C . HIS B 1 103 ? -0.473 -4.113 -15.945 1 97 103 HIS B C 1
ATOM 2483 O O . HIS B 1 103 ? 0.312 -4.875 -15.375 1 97 103 HIS B O 1
ATOM 2489 N N . SER B 1 104 ? -0.467 -2.766 -15.852 1 98 104 SER B N 1
ATOM 2490 C CA . SER B 1 104 ? 0.501 -2.092 -14.992 1 98 104 SER B CA 1
ATOM 2491 C C . SER B 1 104 ? 0.078 -2.15 -13.523 1 98 104 SER B C 1
ATOM 2493 O O . SER B 1 104 ? -1.114 -2.088 -13.219 1 98 104 SER B O 1
ATOM 2495 N N . ALA B 1 105 ? 1.019 -2.266 -12.664 1 98.81 105 ALA B N 1
ATOM 2496 C CA . ALA B 1 105 ? 0.851 -2.207 -11.211 1 98.81 105 ALA B CA 1
ATOM 2497 C C . ALA B 1 105 ? 2.15 -1.793 -10.531 1 98.81 105 ALA B C 1
ATOM 2499 O O . ALA B 1 105 ? 3.217 -1.806 -11.148 1 98.81 105 ALA B O 1
ATOM 2500 N N . SER B 1 106 ? 2.088 -1.325 -9.383 1 98.88 106 SER B N 1
ATOM 2501 C CA . SER B 1 106 ? 3.254 -1.211 -8.516 1 98.88 106 SER B CA 1
ATOM 2502 C C . SER B 1 106 ? 3.047 -1.97 -7.207 1 98.88 106 SER B C 1
ATOM 2504 O O . SER B 1 106 ? 1.91 -2.164 -6.77 1 98.88 106 SER B O 1
ATOM 2506 N N . ILE B 1 107 ? 4.074 -2.5 -6.664 1 98.94 107 ILE B N 1
ATOM 2507 C CA . ILE B 1 107 ? 4.078 -3.176 -5.371 1 98.94 107 ILE B CA 1
ATOM 2508 C C . ILE B 1 107 ? 5.125 -2.541 -4.461 1 98.94 107 ILE B C 1
ATOM 2510 O O . ILE B 1 107 ? 6.305 -2.475 -4.812 1 98.94 107 ILE B O 1
ATOM 2514 N N . SER B 1 108 ? 4.684 -2.053 -3.33 1 98.94 108 SER B N 1
ATOM 2515 C CA . SER B 1 108 ? 5.633 -1.492 -2.373 1 98.94 108 SER B CA 1
ATOM 2516 C C . SER B 1 108 ? 5.871 -2.445 -1.208 1 98.94 108 SER B C 1
ATOM 2518 O O . SER B 1 108 ? 4.965 -3.17 -0.795 1 98.94 108 SER B O 1
ATOM 2520 N N . VAL B 1 109 ? 7.086 -2.473 -0.733 1 98.81 109 VAL B N 1
ATOM 2521 C CA . VAL B 1 109 ? 7.516 -3.268 0.413 1 98.81 109 VAL B CA 1
ATOM 2522 C C . VAL B 1 109 ? 8.266 -2.383 1.402 1 98.81 109 VAL B C 1
ATOM 2524 O O . VAL B 1 109 ? 9.094 -1.554 1.003 1 98.81 109 VAL B O 1
ATOM 2527 N N . THR B 1 110 ? 7.887 -2.547 2.621 1 97.5 110 THR B N 1
ATOM 2528 C CA . THR B 1 110 ? 8.469 -1.728 3.68 1 97.5 110 THR B CA 1
ATOM 2529 C C . THR B 1 110 ? 9.266 -2.59 4.656 1 97.5 110 THR B C 1
ATOM 2531 O O . THR B 1 110 ? 9.203 -3.82 4.598 1 97.5 110 THR B O 1
ATOM 2534 N N . SER B 1 111 ? 9.984 -1.963 5.559 1 96.12 111 SER B N 1
ATOM 2535 C CA . SER B 1 111 ? 10.664 -2.641 6.66 1 96.12 111 SER B CA 1
ATOM 2536 C C . SER B 1 111 ? 9.656 -3.27 7.621 1 96.12 111 SER B C 1
ATOM 2538 O O . SER B 1 111 ? 8.492 -2.879 7.652 1 96.12 111 SER B O 1
ATOM 2540 N N . THR B 1 112 ? 10.156 -4.191 8.383 1 91 112 THR B N 1
ATOM 2541 C CA . THR B 1 112 ? 9.312 -4.895 9.344 1 91 112 THR B CA 1
ATOM 2542 C C . THR B 1 112 ? 8.664 -3.91 10.312 1 91 112 THR B C 1
ATOM 2544 O O . THR B 1 112 ? 7.477 -4.031 10.625 1 91 112 THR B O 1
ATOM 2547 N N . ILE B 1 113 ? 9.461 -3.053 10.773 1 91.19 113 ILE B N 1
ATOM 2548 C CA . ILE B 1 113 ? 8.938 -1.938 11.555 1 91.19 113 ILE B CA 1
ATOM 2549 C C . ILE B 1 113 ? 8.953 -0.665 10.711 1 91.19 113 ILE B C 1
ATOM 2551 O O . ILE B 1 113 ? 9.961 0.038 10.656 1 91.19 113 ILE B O 1
ATOM 2555 N N . PRO B 1 114 ? 7.863 -0.378 10.117 1 94.69 114 PRO B N 1
ATOM 2556 C CA . PRO B 1 114 ? 7.844 0.759 9.195 1 94.69 114 PRO B CA 1
ATOM 2557 C C . PRO B 1 114 ? 7.961 2.102 9.914 1 94.69 114 PRO B C 1
ATOM 2559 O O . PRO B 1 114 ? 7.441 2.264 11.023 1 94.69 114 PRO B O 1
ATOM 2562 N N . ALA B 1 115 ? 8.656 2.998 9.328 1 96.44 115 ALA B N 1
ATOM 2563 C CA . ALA B 1 115 ? 8.836 4.371 9.781 1 96.44 115 ALA B CA 1
ATOM 2564 C C . ALA B 1 115 ? 9.383 5.254 8.664 1 96.44 115 ALA B C 1
ATOM 2566 O O . ALA B 1 115 ? 9.898 4.754 7.66 1 96.44 115 ALA B O 1
ATOM 2567 N N . ALA B 1 116 ? 9.281 6.523 8.867 1 96 116 ALA B N 1
ATOM 2568 C CA . ALA B 1 116 ? 9.828 7.457 7.891 1 96 116 ALA B CA 1
ATOM 2569 C C . ALA B 1 116 ? 11.344 7.281 7.746 1 96 116 ALA B C 1
ATOM 2571 O O . ALA B 1 116 ? 11.891 7.473 6.66 1 96 116 ALA B O 1
ATOM 2572 N N . SER B 1 117 ? 11.977 6.836 8.797 1 96.06 117 SER B N 1
ATOM 2573 C CA . SER B 1 117 ? 13.43 6.734 8.805 1 96.06 117 SER B CA 1
ATOM 2574 C C . SER B 1 117 ? 13.898 5.398 8.25 1 96.06 117 SER B C 1
ATOM 2576 O O . SER B 1 117 ? 15.102 5.16 8.117 1 96.06 117 SER B O 1
ATOM 2578 N N . ARG B 1 118 ? 13 4.543 7.961 1 97.62 118 ARG B N 1
ATOM 2579 C CA . ARG B 1 118 ? 13.359 3.184 7.574 1 97.62 118 ARG B CA 1
ATOM 2580 C C . ARG B 1 118 ? 13.211 2.986 6.07 1 97.62 118 ARG B C 1
ATOM 2582 O O . ARG B 1 118 ? 12.367 3.627 5.434 1 97.62 118 ARG B O 1
ATOM 2589 N N . PRO B 1 119 ? 13.961 2.043 5.484 1 98.31 119 PRO B N 1
ATOM 2590 C CA . PRO B 1 119 ? 13.906 1.831 4.035 1 98.31 119 PRO B CA 1
ATOM 2591 C C . PRO B 1 119 ? 12.555 1.313 3.559 1 98.31 119 PRO B C 1
ATOM 2593 O O . PRO B 1 119 ? 11.898 0.551 4.273 1 98.31 119 PRO B O 1
ATOM 2596 N N . ARG B 1 120 ? 12.195 1.713 2.385 1 98.75 120 ARG B N 1
ATOM 2597 C CA . ARG B 1 120 ? 11.008 1.253 1.665 1 98.75 120 ARG B CA 1
ATOM 2598 C C . ARG B 1 120 ? 11.203 1.367 0.157 1 98.75 120 ARG B C 1
ATOM 2600 O O . ARG B 1 120 ? 11.984 2.203 -0.311 1 98.75 120 ARG B O 1
ATOM 2607 N N . VAL B 1 121 ? 10.508 0.527 -0.556 1 98.88 121 VAL B N 1
ATOM 2608 C CA . VAL B 1 121 ? 10.719 0.452 -1.998 1 98.88 121 VAL B CA 1
ATOM 2609 C C . VAL B 1 121 ? 9.383 0.258 -2.705 1 98.88 121 VAL B C 1
ATOM 2611 O O . VAL B 1 121 ? 8.477 -0.386 -2.17 1 98.88 121 VAL B O 1
ATOM 2614 N N . SER B 1 122 ? 9.258 0.873 -3.818 1 98.94 122 SER B N 1
ATOM 2615 C CA . SER B 1 122 ? 8.164 0.614 -4.754 1 98.94 122 SER B CA 1
ATOM 2616 C C . SER B 1 122 ? 8.688 0.042 -6.066 1 98.94 122 SER B C 1
ATOM 2618 O O . SER B 1 122 ? 9.547 0.646 -6.715 1 98.94 122 SER B O 1
ATOM 2620 N N . LEU B 1 123 ? 8.219 -1.087 -6.418 1 98.94 123 LEU B N 1
ATOM 2621 C CA . LEU B 1 123 ? 8.477 -1.691 -7.719 1 98.94 123 LEU B CA 1
ATOM 2622 C C . LEU B 1 123 ? 7.348 -1.387 -8.695 1 98.94 123 LEU B C 1
ATOM 2624 O O . LEU B 1 123 ? 6.188 -1.713 -8.43 1 98.94 123 LEU B O 1
ATOM 2628 N N . LEU B 1 124 ? 7.684 -0.73 -9.766 1 98.88 124 LEU B N 1
ATOM 2629 C CA . LEU B 1 124 ? 6.719 -0.466 -10.836 1 98.88 124 LEU B CA 1
ATOM 2630 C C . LEU B 1 124 ? 6.906 -1.442 -11.992 1 98.88 124 LEU B C 1
ATOM 2632 O O . LEU B 1 124 ? 8.031 -1.655 -12.453 1 98.88 124 LEU B O 1
ATOM 2636 N N . GLY B 1 125 ? 5.793 -2.061 -12.383 1 98.75 125 GLY B N 1
ATOM 2637 C CA . GLY B 1 125 ? 5.945 -3.043 -13.445 1 98.75 125 GLY B CA 1
ATOM 2638 C C . GLY B 1 125 ? 4.621 -3.516 -14.016 1 98.75 125 GLY B C 1
ATOM 2639 O O . GLY B 1 125 ? 3.635 -2.777 -14 1 98.75 125 GLY B O 1
ATOM 2640 N N . ASN B 1 126 ? 4.703 -4.652 -14.688 1 98.19 126 ASN B N 1
ATOM 2641 C CA . ASN B 1 126 ? 3.516 -5.242 -15.289 1 98.19 126 ASN B CA 1
ATOM 2642 C C . ASN B 1 126 ? 3.311 -6.684 -14.836 1 98.19 126 ASN B C 1
ATOM 2644 O O . ASN B 1 126 ? 4.246 -7.328 -14.359 1 98.19 126 ASN B O 1
ATOM 2648 N N . ILE B 1 127 ? 2.092 -7.109 -15.023 1 98.62 127 ILE B N 1
ATOM 2649 C CA . ILE B 1 127 ? 1.714 -8.445 -14.57 1 98.62 127 ILE B CA 1
ATOM 2650 C C . ILE B 1 127 ? 1.369 -9.312 -15.781 1 98.62 127 ILE B C 1
ATOM 2652 O O . ILE B 1 127 ? 0.574 -8.914 -16.641 1 98.62 127 ILE B O 1
ATOM 2656 N N . THR B 1 128 ? 1.998 -10.445 -15.859 1 98.06 128 THR B N 1
ATOM 2657 C CA . THR B 1 128 ? 1.656 -11.508 -16.797 1 98.06 128 THR B CA 1
ATOM 2658 C C . THR B 1 128 ? 0.833 -12.594 -16.109 1 98.06 128 THR B C 1
ATOM 2660 O O . THR B 1 128 ? 1.27 -13.18 -15.117 1 98.06 128 THR B O 1
ATOM 2663 N N . VAL B 1 129 ? -0.322 -12.852 -16.656 1 97.94 129 VAL B N 1
ATOM 2664 C CA . VAL B 1 129 ? -1.204 -13.867 -16.078 1 97.94 129 VAL B CA 1
ATOM 2665 C C . VAL B 1 129 ? -1.119 -15.148 -16.922 1 97.94 129 VAL B C 1
ATOM 2667 O O . VAL B 1 129 ? -1.246 -15.109 -18.141 1 97.94 129 VAL B O 1
ATOM 2670 N N . PHE B 1 130 ? -0.938 -16.281 -16.203 1 97.88 130 PHE B N 1
ATOM 2671 C CA . PHE B 1 130 ? -0.892 -17.562 -16.875 1 97.88 130 PHE B CA 1
ATOM 2672 C C . PHE B 1 130 ? -2.232 -18.281 -16.766 1 97.88 130 PHE B C 1
ATOM 2674 O O . PHE B 1 130 ? -2.432 -19.094 -15.867 1 97.88 130 PHE B O 1
ATOM 2681 N N . THR B 1 131 ? -3.084 -18.047 -17.703 1 95.25 131 THR B N 1
ATOM 2682 C CA . THR B 1 131 ? -4.434 -18.609 -17.672 1 95.25 131 THR B CA 1
ATOM 2683 C C . THR B 1 131 ? -4.414 -20.094 -18 1 95.25 131 THR B C 1
ATOM 2685 O O . THR B 1 131 ? -5.34 -20.828 -17.641 1 95.25 131 THR B O 1
ATOM 2688 N N . ASP B 1 132 ? -3.396 -20.531 -18.734 1 95.44 132 ASP B N 1
ATOM 2689 C CA . ASP B 1 132 ? -3.135 -21.938 -18.984 1 95.44 132 ASP B CA 1
ATOM 2690 C C . ASP B 1 132 ? -2.047 -22.469 -18.047 1 95.44 132 ASP B C 1
ATOM 2692 O O . ASP B 1 132 ? -0.878 -22.109 -18.172 1 95.44 132 ASP B O 1
ATOM 2696 N N . ILE B 1 133 ? -2.43 -23.359 -17.172 1 93.75 133 ILE B N 1
ATOM 2697 C CA . ILE B 1 133 ? -1.546 -23.859 -16.125 1 93.75 133 ILE B CA 1
ATOM 2698 C C . ILE B 1 133 ? -0.33 -24.531 -16.766 1 93.75 133 ILE B C 1
ATOM 2700 O O . ILE B 1 133 ? 0.757 -24.547 -16.172 1 93.75 133 ILE B O 1
ATOM 2704 N N . HIS B 1 134 ? -0.466 -25.047 -17.938 1 94.44 134 HIS B N 1
ATOM 2705 C CA . HIS B 1 134 ? 0.606 -25.781 -18.594 1 94.44 134 HIS B CA 1
ATOM 2706 C C . HIS B 1 134 ? 1.638 -24.828 -19.188 1 94.44 134 HIS B C 1
ATOM 2708 O O . HIS B 1 134 ? 2.734 -25.25 -19.562 1 94.44 134 HIS B O 1
ATOM 2714 N N . SER B 1 135 ? 1.331 -23.578 -19.234 1 95.31 135 SER B N 1
ATOM 2715 C CA . SER B 1 135 ? 2.236 -22.578 -19.797 1 95.31 135 SER B CA 1
ATOM 2716 C C . SER B 1 135 ? 3.084 -21.922 -18.703 1 95.31 135 SER B C 1
ATOM 2718 O O . SER B 1 135 ? 3.957 -21.109 -19 1 95.31 135 SER B O 1
ATOM 2720 N N . VAL B 1 136 ? 2.877 -22.281 -17.5 1 96.5 136 VAL B N 1
ATOM 2721 C CA . VAL B 1 136 ? 3.605 -21.688 -16.391 1 96.5 136 VAL B CA 1
ATOM 2722 C C . VAL B 1 136 ? 5.035 -22.219 -16.359 1 96.5 136 VAL B C 1
ATOM 2724 O O . VAL B 1 136 ? 5.254 -23.406 -16.109 1 96.5 136 VAL B O 1
ATOM 2727 N N . PRO B 1 137 ? 5.973 -21.344 -16.609 1 95.62 137 PRO B N 1
ATOM 2728 C CA . PRO B 1 137 ? 7.359 -21.828 -16.547 1 95.62 137 PRO B CA 1
ATOM 2729 C C . PRO B 1 137 ? 7.777 -22.234 -15.141 1 95.62 137 PRO B C 1
ATOM 2731 O O . PRO B 1 137 ? 7.59 -21.469 -14.188 1 95.62 137 PRO B O 1
ATOM 2734 N N . GLY B 1 138 ? 8.344 -23.516 -15.031 1 96.31 138 GLY B N 1
ATOM 2735 C CA . GLY B 1 138 ? 8.836 -23.969 -13.734 1 96.31 138 GLY B CA 1
ATOM 2736 C C . GLY B 1 138 ? 7.754 -24.047 -12.68 1 96.31 138 GLY B C 1
ATOM 2737 O O . GLY B 1 138 ? 7.984 -23.688 -11.516 1 96.31 138 GLY B O 1
ATOM 2738 N N . ARG B 1 139 ? 6.625 -24.453 -13.031 1 96.81 139 ARG B N 1
ATOM 2739 C CA . ARG B 1 139 ? 5.434 -24.391 -12.188 1 96.81 139 ARG B CA 1
ATOM 2740 C C . ARG B 1 139 ? 5.688 -25.047 -10.836 1 96.81 139 ARG B C 1
ATOM 2742 O O . ARG B 1 139 ? 5.352 -24.469 -9.789 1 96.81 139 ARG B O 1
ATOM 2749 N N . GLU B 1 140 ? 6.219 -26.25 -10.805 1 96.62 140 GLU B N 1
ATOM 2750 C CA . GLU B 1 140 ? 6.453 -26.953 -9.547 1 96.62 140 GLU B CA 1
ATOM 2751 C C . GLU B 1 140 ? 7.371 -26.156 -8.633 1 96.62 140 GLU B C 1
ATOM 2753 O O . GLU B 1 140 ? 7.113 -26.031 -7.434 1 96.62 140 GLU B O 1
ATOM 2758 N N . ALA B 1 141 ? 8.422 -25.609 -9.18 1 97.88 141 ALA B N 1
ATOM 2759 C CA . ALA B 1 141 ? 9.375 -24.828 -8.398 1 97.88 141 ALA B CA 1
ATOM 2760 C C . ALA B 1 141 ? 8.734 -23.562 -7.859 1 97.88 141 ALA B C 1
ATOM 2762 O O . ALA B 1 141 ? 8.938 -23.203 -6.699 1 97.88 141 ALA B O 1
ATOM 2763 N N . ILE B 1 142 ? 7.977 -22.922 -8.688 1 97.44 142 ILE B N 1
ATOM 2764 C CA . ILE B 1 142 ? 7.363 -21.656 -8.273 1 97.44 142 ILE B CA 1
ATOM 2765 C C . ILE B 1 142 ? 6.297 -21.922 -7.211 1 97.44 142 ILE B C 1
ATOM 2767 O O . ILE B 1 142 ? 6.152 -21.141 -6.266 1 97.44 142 ILE B O 1
ATOM 2771 N N . GLN B 1 143 ? 5.555 -22.984 -7.387 1 97.94 143 GLN B N 1
ATOM 2772 C CA . GLN B 1 143 ? 4.562 -23.344 -6.383 1 97.94 143 GLN B CA 1
ATOM 2773 C C . GLN B 1 143 ? 5.223 -23.609 -5.031 1 97.94 143 GLN B C 1
ATOM 2775 O O . GLN B 1 143 ? 4.75 -23.141 -3.998 1 97.94 143 GLN B O 1
ATOM 2780 N N . GLY B 1 144 ? 6.258 -24.422 -5.051 1 98.5 144 GLY B N 1
ATOM 2781 C CA . GLY B 1 144 ? 6.996 -24.672 -3.822 1 98.5 144 GLY B CA 1
ATOM 2782 C C . GLY B 1 144 ? 7.52 -23.406 -3.18 1 98.5 144 GLY B C 1
ATOM 2783 O O . GLY B 1 144 ? 7.363 -23.203 -1.973 1 98.5 144 GLY B O 1
ATOM 2784 N N . CYS B 1 145 ? 8.125 -22.578 -3.943 1 98.5 145 CYS B N 1
ATOM 2785 C CA . CYS B 1 145 ? 8.664 -21.297 -3.486 1 98.5 145 CYS B CA 1
ATOM 2786 C C . CYS B 1 145 ? 7.566 -20.438 -2.871 1 98.5 145 CYS B C 1
ATOM 2788 O O . CYS B 1 145 ? 7.738 -19.891 -1.78 1 98.5 145 CYS B O 1
ATOM 2790 N N . TYR B 1 146 ? 6.461 -20.312 -3.562 1 98.62 146 TYR B N 1
ATOM 2791 C CA . TYR B 1 146 ? 5.344 -19.5 -3.088 1 98.62 146 TYR B CA 1
ATOM 2792 C C . TYR B 1 146 ? 4.793 -20.047 -1.775 1 98.62 146 TYR B C 1
ATOM 2794 O O . TYR B 1 146 ? 4.531 -19.297 -0.841 1 98.62 146 TYR B O 1
ATOM 2802 N N . LEU B 1 147 ? 4.688 -21.359 -1.657 1 98.38 147 LEU B N 1
ATOM 2803 C CA . LEU B 1 147 ? 4.086 -21.984 -0.483 1 98.38 147 LEU B CA 1
ATOM 2804 C C . LEU B 1 147 ? 5.051 -21.969 0.696 1 98.38 147 LEU B C 1
ATOM 2806 O O . LEU B 1 147 ? 4.633 -22.109 1.848 1 98.38 147 LEU B O 1
ATOM 2810 N N . GLU B 1 148 ? 6.312 -21.859 0.429 1 98.5 148 GLU B N 1
ATOM 2811 C CA . GLU B 1 148 ? 7.262 -21.656 1.52 1 98.5 148 GLU B CA 1
ATOM 2812 C C . GLU B 1 148 ? 6.98 -20.359 2.262 1 98.5 148 GLU B C 1
ATOM 2814 O O . GLU B 1 148 ? 7.148 -20.281 3.48 1 98.5 148 GLU B O 1
ATOM 2819 N N . LYS B 1 149 ? 6.535 -19.375 1.514 1 98.38 149 LYS B N 1
ATOM 2820 C CA . LYS B 1 149 ? 6.273 -18.062 2.104 1 98.38 149 LYS B CA 1
ATOM 2821 C C . LYS B 1 149 ? 4.832 -17.969 2.594 1 98.38 149 LYS B C 1
ATOM 2823 O O . LYS B 1 149 ? 4.559 -17.312 3.607 1 98.38 149 LYS B O 1
ATOM 2828 N N . HIS B 1 150 ? 3.951 -18.562 1.852 1 98.38 150 HIS B N 1
ATOM 2829 C CA . HIS B 1 150 ? 2.523 -18.5 2.141 1 98.38 150 HIS B CA 1
ATOM 2830 C C . HIS B 1 150 ? 1.916 -19.891 2.223 1 98.38 150 HIS B C 1
ATOM 2832 O O . HIS B 1 150 ? 1.203 -20.328 1.311 1 98.38 150 HIS B O 1
ATOM 2838 N N . ARG B 1 151 ? 2.039 -20.469 3.375 1 97.94 151 ARG B N 1
ATOM 2839 C CA . ARG B 1 151 ? 1.591 -21.844 3.555 1 97.94 151 ARG B CA 1
ATOM 2840 C C . ARG B 1 151 ? 0.073 -21.953 3.443 1 97.94 151 ARG B C 1
ATOM 2842 O O . ARG B 1 151 ? -0.453 -22.938 2.936 1 97.94 151 ARG B O 1
ATOM 2849 N N . ASP B 1 152 ? -0.593 -20.953 3.85 1 95.62 152 ASP B N 1
ATOM 2850 C CA . ASP B 1 152 ? -2.053 -20.969 3.838 1 95.62 152 ASP B CA 1
ATOM 2851 C C . ASP B 1 152 ? -2.59 -20.938 2.41 1 95.62 152 ASP B C 1
ATOM 2853 O O . ASP B 1 152 ? -3.732 -21.328 2.164 1 95.62 152 ASP B O 1
ATOM 2857 N N . ALA B 1 153 ? -1.822 -20.609 1.486 1 96.69 153 ALA B N 1
ATOM 2858 C CA . ALA B 1 153 ? -2.277 -20.469 0.107 1 96.69 153 ALA B CA 1
ATOM 2859 C C . ALA B 1 153 ? -2.529 -21.828 -0.537 1 96.69 153 ALA B C 1
ATOM 2861 O O . ALA B 1 153 ? -3.09 -21.906 -1.633 1 96.69 153 ALA B O 1
ATOM 2862 N N . LYS B 1 154 ? -2.152 -22.891 0.092 1 94.88 154 LYS B N 1
ATOM 2863 C CA . LYS B 1 154 ? -2.402 -24.219 -0.432 1 94.88 154 LYS B CA 1
ATOM 2864 C C . LYS B 1 154 ? -3.891 -24.453 -0.676 1 94.88 154 LYS B C 1
ATOM 2866 O O . LYS B 1 154 ? -4.27 -25.281 -1.497 1 94.88 154 LYS B O 1
ATOM 2871 N N . TRP B 1 155 ? -4.742 -23.641 -0.083 1 92.12 155 TRP B N 1
ATOM 2872 C CA . TRP B 1 155 ? -6.184 -23.844 -0.137 1 92.12 155 TRP B CA 1
ATOM 2873 C C . TRP B 1 155 ? -6.801 -23.125 -1.327 1 92.12 155 TRP B C 1
ATOM 2875 O O . TRP B 1 155 ? -7.988 -23.281 -1.614 1 92.12 155 TRP B O 1
ATOM 2885 N N . TRP B 1 156 ? -5.977 -22.297 -2.041 1 94.56 156 TRP B N 1
ATOM 2886 C CA . TRP B 1 156 ? -6.562 -21.578 -3.174 1 94.56 156 TRP B CA 1
ATOM 2887 C C . TRP B 1 156 ? -5.594 -21.547 -4.352 1 94.56 156 TRP B C 1
ATOM 2889 O O . TRP B 1 156 ? -5.504 -20.531 -5.051 1 94.56 156 TRP B O 1
ATOM 2899 N N . LEU B 1 157 ? -4.844 -22.578 -4.5 1 96.06 157 LEU B N 1
ATOM 2900 C CA . LEU B 1 157 ? -3.936 -22.719 -5.633 1 96.06 157 LEU B CA 1
ATOM 2901 C C . LEU B 1 157 ? -4.715 -22.938 -6.93 1 96.06 157 LEU B C 1
ATOM 2903 O O . LEU B 1 157 ? -5.863 -23.391 -6.902 1 96.06 157 LEU B O 1
ATOM 2907 N N . PRO B 1 158 ? -3.91 -22.641 -8.016 1 94.5 158 PRO B N 1
ATOM 2908 C CA . PRO B 1 158 ? -4.523 -22.969 -9.305 1 94.5 158 PRO B CA 1
ATOM 2909 C C . PRO B 1 158 ? -4.762 -24.469 -9.477 1 94.5 158 PRO B C 1
ATOM 2911 O O . PRO B 1 158 ? -3.967 -25.281 -9.008 1 94.5 158 PRO B O 1
ATOM 2914 N N . ASP B 1 159 ? -5.805 -24.938 -10.023 1 82.12 159 ASP B N 1
ATOM 2915 C CA . ASP B 1 159 ? -6.199 -26.312 -10.359 1 82.12 159 ASP B CA 1
ATOM 2916 C C . ASP B 1 159 ? -6.672 -27.062 -9.125 1 82.12 159 ASP B C 1
ATOM 2918 O O . ASP B 1 159 ? -6.801 -28.281 -9.148 1 82.12 159 ASP B O 1
ATOM 2922 N N . ASP B 1 160 ? -6.633 -26.312 -8.023 1 85 160 ASP B N 1
ATOM 2923 C CA . ASP B 1 160 ? -7.285 -26.922 -6.867 1 85 160 ASP B CA 1
ATOM 2924 C C . ASP B 1 160 ? -8.789 -27.047 -7.086 1 85 160 ASP B C 1
ATOM 2926 O O . ASP B 1 160 ? -9.508 -26.031 -7.066 1 85 160 ASP B O 1
ATOM 2930 N N . GLU B 1 161 ? -9.305 -28.203 -7.227 1 82.75 161 GLU B N 1
ATOM 2931 C CA . GLU B 1 161 ? -10.711 -28.438 -7.508 1 82.75 161 GLU B CA 1
ATOM 2932 C C . GLU B 1 161 ? -11.594 -28 -6.34 1 82.75 161 GLU B C 1
ATOM 2934 O O . GLU B 1 161 ? -12.766 -27.672 -6.527 1 82.75 161 GLU B O 1
ATOM 2939 N N . GLY B 1 162 ? -11.07 -27.984 -5.188 1 82.38 162 GLY B N 1
ATOM 2940 C CA . GLY B 1 162 ? -11.82 -27.625 -3.996 1 82.38 162 GLY B CA 1
ATOM 2941 C C . GLY B 1 162 ? -11.719 -26.156 -3.639 1 82.38 162 GLY B C 1
ATOM 2942 O O . GLY B 1 162 ? -12.273 -25.719 -2.635 1 82.38 162 GLY B O 1
ATOM 2943 N N . ALA B 1 163 ? -11.016 -25.469 -4.523 1 82.75 163 ALA B N 1
ATOM 2944 C CA . ALA B 1 163 ? -10.82 -24.062 -4.203 1 82.75 163 ALA B CA 1
ATOM 2945 C C . ALA B 1 163 ? -12.117 -23.266 -4.391 1 82.75 163 ALA B C 1
ATOM 2947 O O . ALA B 1 163 ? -12.891 -23.547 -5.312 1 82.75 163 ALA B O 1
ATOM 2948 N N . ALA B 1 164 ? -12.328 -22.266 -3.488 1 79.62 164 ALA B N 1
ATOM 2949 C CA . ALA B 1 164 ? -13.539 -21.438 -3.498 1 79.62 164 ALA B CA 1
ATOM 2950 C C . ALA B 1 164 ? -13.602 -20.578 -4.75 1 79.62 164 ALA B C 1
ATOM 2952 O O . ALA B 1 164 ? -14.688 -20.203 -5.203 1 79.62 164 ALA B O 1
ATOM 2953 N N . HIS B 1 165 ? -12.414 -20.234 -5.297 1 89.5 165 HIS B N 1
ATOM 2954 C CA . HIS B 1 165 ? -12.367 -19.391 -6.477 1 89.5 165 HIS B CA 1
ATOM 2955 C C . HIS B 1 165 ? -11.297 -19.859 -7.457 1 89.5 165 HIS B C 1
ATOM 2957 O O . HIS B 1 165 ? -10.336 -20.516 -7.062 1 89.5 165 HIS B O 1
ATOM 2963 N N . VAL B 1 166 ? -11.594 -19.438 -8.672 1 93.75 166 VAL B N 1
ATOM 2964 C CA . VAL B 1 166 ? -10.57 -19.641 -9.695 1 93.75 166 VAL B CA 1
ATOM 2965 C C . VAL B 1 166 ? -9.344 -18.781 -9.375 1 93.75 166 VAL B C 1
ATOM 2967 O O . VAL B 1 166 ? -9.477 -17.641 -8.953 1 93.75 166 VAL B O 1
ATOM 2970 N N . SER B 1 167 ? -8.203 -19.406 -9.57 1 96.88 167 SER B N 1
ATOM 2971 C CA . SER B 1 167 ? -6.941 -18.672 -9.438 1 96.88 167 SER B CA 1
ATOM 2972 C C . SER B 1 167 ? -5.973 -19.047 -10.555 1 96.88 167 SER B C 1
ATOM 2974 O O . SER B 1 167 ? -6.082 -20.109 -11.156 1 96.88 167 SER B O 1
ATOM 2976 N N . TYR B 1 168 ? -5.125 -18.094 -10.898 1 97.75 168 TYR B N 1
ATOM 2977 C CA . TYR B 1 168 ? -4.051 -18.297 -11.859 1 97.75 168 TYR B CA 1
ATOM 2978 C C . TYR B 1 168 ? -2.703 -17.906 -11.266 1 97.75 168 TYR B C 1
ATOM 2980 O O . TYR B 1 168 ? -2.627 -17.016 -10.414 1 97.75 168 TYR B O 1
ATOM 2988 N N . TRP B 1 169 ? -1.7 -18.641 -11.742 1 98.44 169 TRP B N 1
ATOM 2989 C CA . TRP B 1 169 ? -0.362 -18.094 -11.508 1 98.44 169 TRP B CA 1
ATOM 2990 C C . TRP B 1 169 ? -0.134 -16.828 -12.305 1 98.44 169 TRP B C 1
ATOM 2992 O O . TRP B 1 169 ? -0.62 -16.688 -13.438 1 98.44 169 TRP B O 1
ATOM 3002 N N . ALA B 1 170 ? 0.602 -15.93 -11.734 1 98.69 170 ALA B N 1
ATOM 3003 C CA . ALA B 1 170 ? 0.993 -14.695 -12.414 1 98.69 170 ALA B CA 1
ATOM 3004 C C . ALA B 1 170 ? 2.404 -14.273 -12.016 1 98.69 170 ALA B C 1
ATOM 3006 O O . ALA B 1 170 ? 2.943 -14.758 -11.016 1 98.69 170 ALA B O 1
ATOM 3007 N N . ARG B 1 171 ? 2.971 -13.484 -12.844 1 98.75 171 ARG B N 1
ATOM 3008 C CA . ARG B 1 171 ? 4.305 -12.953 -12.594 1 98.75 171 ARG B CA 1
ATOM 3009 C C . ARG B 1 171 ? 4.32 -11.43 -12.711 1 98.75 171 ARG B C 1
ATOM 3011 O O . ARG B 1 171 ? 3.82 -10.875 -13.695 1 98.75 171 ARG B O 1
ATOM 3018 N N . PHE B 1 172 ? 4.777 -10.789 -11.742 1 98.88 172 PHE B N 1
ATOM 3019 C CA . PHE B 1 172 ? 5.043 -9.359 -11.758 1 98.88 172 PHE B CA 1
ATOM 3020 C C . PHE B 1 172 ? 6.484 -9.086 -12.172 1 98.88 172 PHE B C 1
ATOM 3022 O O . PHE B 1 172 ? 7.422 -9.539 -11.508 1 98.88 172 PHE B O 1
ATOM 3029 N N . ASP B 1 173 ? 6.633 -8.305 -13.234 1 98.75 173 ASP B N 1
ATOM 3030 C CA . ASP B 1 173 ? 7.957 -7.941 -13.734 1 98.75 173 ASP B CA 1
ATOM 3031 C C . ASP B 1 173 ? 8.242 -6.461 -13.492 1 98.75 173 ASP B C 1
ATOM 3033 O O . ASP B 1 173 ? 7.633 -5.594 -14.117 1 98.75 173 ASP B O 1
ATOM 3037 N N . PRO B 1 174 ? 9.258 -6.168 -12.57 1 98.62 174 PRO B N 1
ATOM 3038 C CA . PRO B 1 174 ? 9.609 -4.762 -12.367 1 98.62 174 PRO B CA 1
ATOM 3039 C C . PRO B 1 174 ? 10.203 -4.113 -13.617 1 98.62 174 PRO B C 1
ATOM 3041 O O . PRO B 1 174 ? 10.977 -4.746 -14.336 1 98.62 174 PRO B O 1
ATOM 3044 N N . LYS B 1 175 ? 9.805 -2.879 -13.852 1 98.19 175 LYS B N 1
ATOM 3045 C CA . LYS B 1 175 ? 10.383 -2.037 -14.898 1 98.19 175 LYS B CA 1
ATOM 3046 C C . LYS B 1 175 ? 11.133 -0.852 -14.297 1 98.19 175 LYS B C 1
ATOM 3048 O O . LYS B 1 175 ? 12.016 -0.275 -14.938 1 98.19 175 LYS B O 1
ATOM 3053 N N . ALA B 1 176 ? 10.734 -0.451 -13.164 1 98.62 176 ALA B N 1
ATOM 3054 C CA . ALA B 1 176 ? 11.359 0.64 -12.422 1 98.62 176 ALA B CA 1
ATOM 3055 C C . ALA B 1 176 ? 11.328 0.373 -10.922 1 98.62 176 ALA B C 1
ATOM 3057 O O . ALA B 1 176 ? 10.461 -0.356 -10.43 1 98.62 176 ALA B O 1
ATOM 3058 N N . VAL B 1 177 ? 12.328 0.914 -10.234 1 98.88 177 VAL B N 1
ATOM 3059 C CA . VAL B 1 177 ? 12.469 0.736 -8.789 1 98.88 177 VAL B CA 1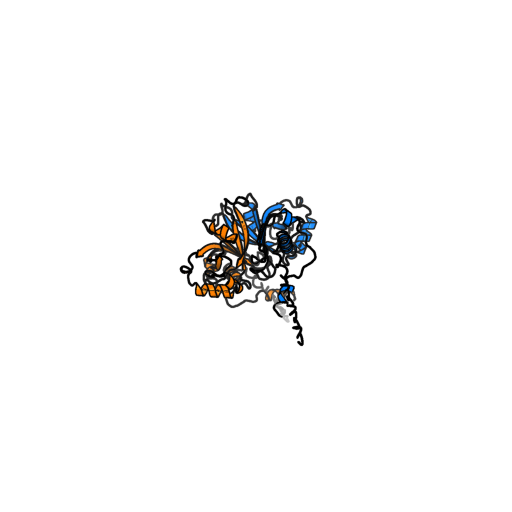
ATOM 3060 C C . VAL B 1 177 ? 12.688 2.092 -8.125 1 98.88 177 VAL B C 1
ATOM 3062 O O . VAL B 1 177 ? 13.664 2.785 -8.406 1 98.88 177 VAL B O 1
ATOM 3065 N N . TYR B 1 178 ? 11.773 2.521 -7.344 1 98.88 178 TYR B N 1
ATOM 3066 C CA . TYR B 1 178 ? 11.898 3.756 -6.578 1 98.88 178 TYR B CA 1
ATOM 3067 C C . TYR B 1 178 ? 12.148 3.459 -5.102 1 98.88 178 TYR B C 1
ATOM 3069 O O . TYR B 1 178 ? 11.367 2.736 -4.473 1 98.88 178 TYR B O 1
ATOM 3077 N N . PHE B 1 179 ? 13.258 4.035 -4.555 1 98.75 179 PHE B N 1
ATOM 3078 C CA . PHE B 1 179 ? 13.75 3.645 -3.238 1 98.75 179 PHE B CA 1
ATOM 3079 C C . PHE B 1 179 ? 13.867 4.859 -2.322 1 98.75 179 PHE B C 1
ATOM 3081 O O . PHE B 1 179 ? 14.305 5.93 -2.752 1 98.75 179 PHE B O 1
ATOM 3088 N N . ILE B 1 180 ? 13.359 4.676 -1.104 1 98.38 180 ILE B N 1
ATOM 3089 C CA . ILE B 1 180 ? 13.555 5.637 -0.023 1 98.38 180 ILE B CA 1
ATOM 3090 C C . ILE B 1 180 ? 14.266 4.957 1.147 1 98.38 180 ILE B C 1
ATOM 3092 O O . ILE B 1 180 ? 13.648 4.176 1.883 1 98.38 180 ILE B O 1
ATOM 3096 N N . GLY B 1 181 ? 15.477 5.332 1.332 1 97.81 181 GLY B N 1
ATOM 3097 C CA . GLY B 1 181 ? 16.281 4.656 2.334 1 97.81 181 GLY B CA 1
ATOM 3098 C C . GLY B 1 181 ? 16.062 5.188 3.738 1 97.81 181 GLY B C 1
ATOM 3099 O O . GLY B 1 181 ? 16.484 4.574 4.715 1 97.81 181 GLY B O 1
ATOM 3100 N N . GLY B 1 182 ? 15.367 6.285 3.873 1 95.75 182 GLY B N 1
ATOM 3101 C CA . GLY B 1 182 ? 15.172 7.055 5.09 1 95.75 182 GLY B CA 1
ATOM 3102 C C . GLY B 1 182 ? 15.25 8.555 4.867 1 95.75 182 GLY B C 1
ATOM 3103 O O . GLY B 1 182 ? 14.688 9.07 3.902 1 95.75 182 GLY B O 1
ATOM 3104 N N . PHE B 1 183 ? 15.859 9.172 5.762 1 91.12 183 PHE B N 1
ATOM 3105 C CA . PHE B 1 183 ? 15.953 10.625 5.637 1 91.12 183 PHE B CA 1
ATOM 3106 C C . PHE B 1 183 ? 17.078 11.008 4.684 1 91.12 183 PHE B C 1
ATOM 3108 O O . PHE B 1 183 ? 18.188 10.461 4.762 1 91.12 183 PHE B O 1
ATOM 3115 N N . GLY B 1 184 ? 16.75 11.914 3.795 1 86.88 184 GLY B N 1
ATOM 3116 C CA 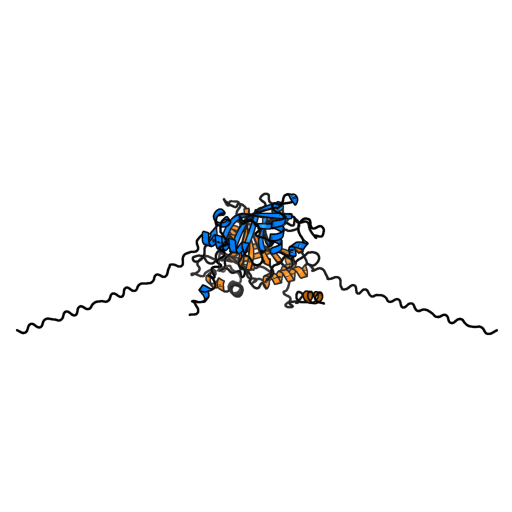. GLY B 1 184 ? 17.734 12.414 2.857 1 86.88 184 GLY B CA 1
ATOM 3117 C C . GLY B 1 184 ? 18.969 12.992 3.541 1 86.88 184 GLY B C 1
ATOM 3118 O O . GLY B 1 184 ? 18.891 13.422 4.695 1 86.88 184 GLY B O 1
ATOM 3119 N N . GLY B 1 185 ? 20.078 13.055 2.76 1 83.69 185 GLY B N 1
ATOM 3120 C CA . GLY B 1 185 ? 21.359 13.469 3.316 1 83.69 185 GLY B CA 1
ATOM 3121 C C . GLY B 1 185 ? 22.141 12.32 3.93 1 83.69 185 GLY B C 1
ATOM 3122 O O . GLY B 1 185 ? 23.359 12.219 3.75 1 83.69 185 GLY B O 1
ATOM 3123 N N . LEU B 1 186 ? 21.406 11.422 4.5 1 84.5 186 LEU B N 1
ATOM 3124 C CA . LEU B 1 186 ? 22 10.234 5.113 1 84.5 186 LEU B CA 1
ATOM 3125 C C . LEU B 1 186 ? 21.781 9 4.25 1 84.5 186 LEU B C 1
ATOM 3127 O O . LEU B 1 186 ? 22.672 8.156 4.109 1 84.5 186 LEU B O 1
ATOM 3131 N N . HIS B 1 187 ? 20.688 8.945 3.668 1 94.81 187 HIS B N 1
ATOM 3132 C CA . HIS B 1 187 ? 20.266 7.762 2.926 1 94.81 187 HIS B CA 1
ATOM 3133 C C . HIS B 1 187 ? 19.969 8.102 1.472 1 94.81 187 HIS B C 1
ATOM 3135 O O . HIS B 1 187 ? 19.656 9.25 1.149 1 94.81 187 HIS B O 1
ATOM 3141 N N . TYR B 1 188 ? 20.109 7.098 0.63 1 97.12 188 TYR B N 1
ATOM 3142 C CA . TYR B 1 188 ? 19.734 7.238 -0.774 1 97.12 188 TYR B CA 1
ATOM 3143 C C . TYR B 1 188 ? 18.219 7.348 -0.932 1 97.12 188 TYR B C 1
ATOM 3145 O O . TYR B 1 188 ? 17.469 6.605 -0.295 1 97.12 188 TYR B O 1
ATOM 3153 N N . ILE B 1 189 ? 17.75 8.273 -1.698 1 97.5 189 ILE B N 1
ATOM 3154 C CA . ILE B 1 189 ? 16.359 8.406 -2.121 1 97.5 189 ILE B CA 1
ATOM 3155 C C . ILE B 1 189 ? 16.297 8.609 -3.635 1 97.5 189 ILE B C 1
ATOM 3157 O O . ILE B 1 189 ? 16.906 9.539 -4.168 1 97.5 189 ILE B O 1
ATOM 3161 N N . GLY B 1 190 ? 15.625 7.695 -4.328 1 97.69 190 GLY B N 1
ATOM 3162 C CA . GLY B 1 190 ? 15.516 7.898 -5.762 1 97.69 190 GLY B CA 1
ATOM 3163 C C . GLY B 1 190 ? 15.344 6.602 -6.535 1 97.69 190 GLY B C 1
ATOM 3164 O O . GLY B 1 190 ? 15.039 5.559 -5.949 1 97.69 190 GLY B O 1
ATOM 3165 N N . TRP B 1 191 ? 15.445 6.742 -7.836 1 98.62 191 TRP B N 1
ATOM 3166 C CA . TRP B 1 191 ? 15.32 5.598 -8.734 1 98.62 191 TRP B CA 1
ATOM 3167 C C . TRP B 1 191 ? 16.578 4.734 -8.695 1 98.62 191 TRP B C 1
ATOM 3169 O O . TRP B 1 191 ? 17.703 5.258 -8.656 1 98.62 191 TRP B O 1
ATOM 3179 N N . ILE B 1 192 ? 16.375 3.484 -8.742 1 98.62 192 ILE B N 1
ATOM 3180 C CA . ILE B 1 192 ? 17.438 2.51 -8.938 1 98.62 192 ILE B CA 1
ATOM 3181 C C . ILE B 1 192 ? 17.359 1.934 -10.344 1 98.62 192 ILE B C 1
ATOM 3183 O O . ILE B 1 192 ? 16.344 1.364 -10.734 1 98.62 192 ILE B O 1
ATOM 3187 N N . PRO B 1 193 ? 18.406 2.072 -11.109 1 98.56 193 PRO B N 1
ATOM 3188 C CA . PRO B 1 193 ? 18.391 1.429 -12.43 1 98.56 193 PRO B CA 1
ATOM 3189 C C . PRO B 1 193 ? 18.078 -0.062 -12.352 1 98.56 193 PRO B C 1
ATOM 3191 O O . PRO B 1 193 ? 18.578 -0.762 -11.469 1 98.56 193 PRO B O 1
ATOM 3194 N N . LEU B 1 194 ? 17.266 -0.476 -13.312 1 98.44 194 LEU B N 1
ATOM 3195 C CA . LEU B 1 194 ? 16.719 -1.827 -13.25 1 98.44 194 LEU B CA 1
ATOM 3196 C C . LEU B 1 194 ? 17.844 -2.865 -13.273 1 98.44 194 LEU B C 1
ATOM 3198 O O . LEU B 1 194 ? 17.781 -3.855 -12.539 1 98.44 194 LEU B O 1
ATOM 3202 N N . ASP B 1 195 ? 18.812 -2.645 -14.102 1 98 195 ASP B N 1
ATOM 3203 C CA . ASP B 1 195 ? 19.906 -3.604 -14.211 1 98 195 ASP B CA 1
ATOM 3204 C C . ASP B 1 195 ? 20.672 -3.713 -12.898 1 98 195 ASP B C 1
ATOM 3206 O O . ASP B 1 195 ? 21.109 -4.801 -12.516 1 98 195 ASP B O 1
ATOM 3210 N N . ILE B 1 196 ? 20.859 -2.584 -12.25 1 98.25 196 ILE B N 1
ATOM 3211 C CA . ILE B 1 196 ? 21.547 -2.584 -10.961 1 98.25 196 ILE B CA 1
ATOM 3212 C C . ILE B 1 196 ? 20.703 -3.34 -9.938 1 98.25 196 ILE B C 1
ATOM 3214 O O . ILE B 1 196 ? 21.234 -4.152 -9.172 1 98.25 196 ILE B O 1
ATOM 3218 N N . TYR B 1 197 ? 19.469 -3.162 -9.898 1 98.44 197 TYR B N 1
ATOM 3219 C CA . TYR B 1 197 ? 18.562 -3.867 -8.992 1 98.44 197 TYR B CA 1
ATOM 3220 C C . TYR B 1 197 ? 18.562 -5.363 -9.273 1 98.44 197 TYR B C 1
ATOM 3222 O O . TYR B 1 197 ? 18.688 -6.176 -8.344 1 98.44 197 TYR B O 1
ATOM 3230 N N . GLN B 1 198 ? 18.422 -5.738 -10.484 1 97.88 198 GLN B N 1
ATOM 3231 C CA . GLN B 1 198 ? 18.297 -7.141 -10.867 1 97.88 198 GLN B CA 1
ATOM 3232 C C . GLN B 1 198 ? 19.578 -7.91 -10.562 1 97.88 198 GLN B C 1
ATOM 3234 O O . GLN B 1 198 ? 19.531 -9.117 -10.297 1 97.88 198 GLN B O 1
ATOM 3239 N N . ASN B 1 199 ? 20.625 -7.207 -10.492 1 96.5 199 ASN B N 1
ATOM 3240 C CA . ASN B 1 199 ? 21.906 -7.879 -10.281 1 96.5 199 ASN B CA 1
ATOM 3241 C C . ASN B 1 199 ? 22.406 -7.707 -8.844 1 96.5 199 ASN B C 1
ATOM 3243 O O . ASN B 1 199 ? 23.484 -8.188 -8.5 1 96.5 199 ASN B O 1
ATOM 3247 N N . ALA B 1 200 ? 21.625 -6.949 -8.133 1 94.69 200 ALA B N 1
ATOM 3248 C CA . ALA B 1 200 ? 22.047 -6.73 -6.746 1 94.69 200 ALA B CA 1
ATOM 3249 C C . ALA B 1 200 ? 22.031 -8.039 -5.961 1 94.69 200 ALA B C 1
ATOM 3251 O O . ALA B 1 200 ? 21.094 -8.828 -6.062 1 94.69 200 ALA B O 1
ATOM 3252 N N . LYS B 1 201 ? 23.234 -8.602 -5.578 1 74.06 201 LYS B N 1
ATOM 3253 C CA . LYS B 1 201 ? 23.359 -9.883 -4.883 1 74.06 201 LYS B CA 1
ATOM 3254 C C . LYS B 1 201 ? 23.141 -9.711 -3.383 1 74.06 201 LYS B C 1
ATOM 3256 O O . LYS B 1 201 ? 23.469 -8.672 -2.816 1 74.06 201 LYS B O 1
ATOM 3261 N N . HIS B 1 202 ? 22.344 -10.68 -2.82 1 63.81 202 HIS B N 1
ATOM 3262 C CA . HIS B 1 202 ? 22.172 -10.766 -1.374 1 63.81 202 HIS B CA 1
ATOM 3263 C C . HIS B 1 202 ? 23.5 -10.992 -0.674 1 63.81 202 HIS B C 1
ATOM 3265 O O . HIS B 1 202 ? 24.25 -11.898 -1.037 1 63.81 202 HIS B O 1
ATOM 3271 N N . THR B 1 203 ? 24.219 -9.961 -0.465 1 52.34 203 THR B N 1
ATOM 3272 C CA . THR B 1 203 ? 25.344 -10.398 0.369 1 52.34 203 THR B CA 1
ATOM 3273 C C . THR B 1 203 ? 24.828 -11.039 1.657 1 52.34 203 THR B C 1
ATOM 3275 O O . THR B 1 203 ? 23.812 -10.625 2.205 1 52.34 203 THR B O 1
ATOM 3278 N N . SER B 1 204 ? 24.969 -12.32 1.735 1 45.41 204 SER B N 1
ATOM 3279 C CA . SER B 1 204 ? 24.688 -12.984 3.008 1 45.41 204 SER B CA 1
ATOM 3280 C C . SER B 1 204 ? 25.078 -12.102 4.188 1 45.41 204 SER B C 1
ATOM 3282 O O . SER B 1 204 ? 24.891 -12.477 5.344 1 45.41 204 SER B O 1
ATOM 3284 N N . ASP B 1 205 ? 26 -11.148 4.125 1 37.5 205 ASP B N 1
ATOM 3285 C CA . ASP B 1 205 ? 26.531 -10.453 5.293 1 37.5 205 ASP B CA 1
ATOM 3286 C C . ASP B 1 205 ? 25.547 -9.422 5.824 1 37.5 205 ASP B C 1
ATOM 3288 O O . ASP B 1 205 ? 25.219 -8.453 5.141 1 37.5 205 ASP B O 1
ATOM 3292 N N . VAL B 1 206 ? 24.531 -9.836 6.43 1 37.84 206 VAL B N 1
ATOM 3293 C CA . VAL B 1 206 ? 23.781 -8.906 7.27 1 37.84 206 VAL B CA 1
ATOM 3294 C C . VAL B 1 206 ? 24.734 -7.887 7.887 1 37.84 206 VAL B C 1
ATOM 3296 O O . VAL B 1 206 ? 25.547 -8.234 8.742 1 37.84 206 VAL B O 1
ATOM 3299 N N . ASP B 1 207 ? 25.281 -7.039 7.309 1 34.22 207 ASP B N 1
ATOM 3300 C CA . ASP B 1 207 ? 25.938 -5.977 8.062 1 34.22 207 ASP B CA 1
ATOM 3301 C C . ASP B 1 207 ? 24.969 -5.324 9.047 1 34.22 207 ASP B C 1
ATOM 3303 O O . ASP B 1 207 ? 23.906 -4.844 8.664 1 34.22 207 ASP B O 1
ATOM 3307 N N . THR B 1 208 ? 24.859 -5.793 10.281 1 33.16 208 THR B N 1
ATOM 3308 C CA . THR B 1 208 ? 24.297 -5.215 11.492 1 33.16 208 THR B CA 1
ATOM 3309 C C . THR B 1 208 ? 24.547 -3.707 11.531 1 33.16 208 THR B C 1
ATOM 3311 O O . THR B 1 208 ? 25.562 -3.252 12.047 1 33.16 208 THR B O 1
ATOM 3314 N N . ALA B 1 209 ? 24.5 -3.037 10.602 1 32.56 209 ALA B N 1
ATOM 3315 C CA . ALA B 1 209 ? 24.703 -1.596 10.742 1 32.56 209 ALA B CA 1
ATOM 3316 C C . ALA B 1 209 ? 23.672 -0.995 11.695 1 32.56 209 ALA B C 1
ATOM 3318 O O . ALA B 1 209 ? 23.906 0.056 12.297 1 32.56 209 ALA B O 1
ATOM 3319 N N . ALA B 1 210 ? 22.375 -1.399 11.734 1 35.03 210 ALA B N 1
ATOM 3320 C CA . ALA B 1 210 ? 21.438 -0.68 12.602 1 35.03 210 ALA B CA 1
ATOM 3321 C C . ALA B 1 210 ? 21.797 -0.855 14.07 1 35.03 210 ALA B C 1
ATOM 3323 O O . ALA B 1 210 ? 21.266 -0.154 14.938 1 35.03 210 ALA B O 1
ATOM 3324 N N . GLU B 1 211 ? 22.484 -1.941 14.461 1 32.47 211 GLU B N 1
ATOM 3325 C CA . GLU B 1 211 ? 22.859 -2.008 15.867 1 32.47 211 GLU B CA 1
ATOM 3326 C C . GLU B 1 211 ? 23.984 -1.025 16.188 1 32.47 211 GLU B C 1
ATOM 3328 O O . GLU B 1 211 ? 24.25 -0.74 17.359 1 32.47 211 GLU B O 1
ATOM 3333 N N . SER B 1 212 ? 24.734 -0.62 15.219 1 31.92 212 SER B N 1
ATOM 3334 C CA . SER B 1 212 ? 25.891 0.165 15.633 1 31.92 212 SER B CA 1
ATOM 3335 C C . SER B 1 212 ? 25.5 1.617 15.898 1 31.92 212 SER B C 1
ATOM 3337 O O . SER B 1 212 ? 26.219 2.33 16.609 1 31.92 212 SER B O 1
ATOM 3339 N N . GLY B 1 213 ? 24.453 2.102 15.32 1 30.84 213 GLY B N 1
ATOM 3340 C CA . GLY B 1 213 ? 24.203 3.506 15.594 1 30.84 213 GLY B CA 1
ATOM 3341 C C . GLY B 1 213 ? 23.641 3.754 16.984 1 30.84 213 GLY B C 1
ATOM 3342 O O . GLY B 1 213 ? 23.453 4.902 17.391 1 30.84 213 GLY B O 1
ATOM 3343 N N . SER B 1 214 ? 23.078 2.707 17.625 1 30.89 214 SER B N 1
ATOM 3344 C CA . SER B 1 214 ? 22.562 2.916 18.969 1 30.89 214 SER B CA 1
ATOM 3345 C C . SER B 1 214 ? 23.688 3.096 19.969 1 30.89 214 SER B C 1
ATOM 3347 O O . SER B 1 214 ? 23.469 3.535 21.109 1 30.89 214 SER B O 1
ATOM 3349 N N . GLN B 1 215 ? 24.828 2.488 19.656 1 30.61 215 GLN B N 1
ATOM 3350 C CA . GLN B 1 215 ? 25.812 2.537 20.734 1 30.61 215 GLN B CA 1
ATOM 3351 C C . GLN B 1 215 ? 26.359 3.949 20.906 1 30.61 215 GLN B C 1
ATOM 3353 O O . GLN B 1 215 ? 26.938 4.27 21.953 1 30.61 215 GLN B O 1
ATOM 3358 N N . ALA B 1 216 ? 26.5 4.719 19.922 1 31.05 216 ALA B N 1
ATOM 3359 C CA . ALA B 1 216 ? 27.297 5.918 20.172 1 31.05 216 ALA B CA 1
ATOM 3360 C C . ALA B 1 216 ? 26.5 6.957 20.953 1 31.05 216 ALA B C 1
ATOM 3362 O O . ALA B 1 216 ? 27.047 7.98 21.375 1 31.05 216 ALA B O 1
ATOM 3363 N N . ILE B 1 217 ? 25.156 6.824 20.844 1 28.73 217 ILE B N 1
ATOM 3364 C CA . ILE B 1 217 ? 24.531 7.953 21.531 1 28.73 217 ILE B CA 1
ATOM 3365 C C . ILE B 1 217 ? 24.594 7.727 23.031 1 28.73 217 ILE B C 1
ATOM 3367 O O . ILE B 1 217 ? 24.234 8.617 23.812 1 28.73 217 ILE B O 1
ATOM 3371 N N . LEU B 1 218 ? 24.781 6.484 23.406 1 26.94 218 LEU B N 1
ATOM 3372 C CA . LEU B 1 218 ? 24.781 6.328 24.859 1 26.94 218 LEU B CA 1
ATOM 3373 C C . LEU B 1 218 ? 26.156 6.684 25.453 1 26.94 218 LEU B C 1
ATOM 3375 O O . LEU B 1 218 ? 26.312 6.703 26.672 1 26.94 218 LEU B O 1
ATOM 3379 N N . ASP B 1 219 ? 27.094 6.875 24.594 1 24.75 219 ASP B N 1
ATOM 3380 C CA . ASP B 1 219 ? 28.219 7.305 25.422 1 24.75 219 ASP B CA 1
ATOM 3381 C C . ASP B 1 219 ? 28.109 8.781 25.781 1 24.75 219 ASP B C 1
ATOM 3383 O O . ASP B 1 219 ? 27.719 9.602 24.953 1 24.75 219 ASP B O 1
#

Foldseek 3Di:
DPPPPPPPPPPPPPPPPPPPCPPPPLDEQDLLNQLLVALCLQAVPLQQKWKKWFFADLPDPPGHRHIDIDIAHWFDQDLQSKIKGKAFCVDPLNVRLVRDPQQKMKTKGFDPDHDLAAKIKIFIFHKDWDPDQVPDPPNVSNVVRSCVNVVVCVQADAPPPNHPGHITMMMTDGPWMFMDHHDPPRYDGGTRHSNSNSPSDNPPPPPPPVVVVVPVVVD/DPPPPDPPPPPPPPPPPPPPCPPPPLDEQDLLNQLLVALCLQAVPLQQKWKKWFFADLPDPPGHRHIDIDIAHWFDQDLQRKIKGKAFCVDPLNVRLVRDPQQKMKTKGFDPDHDLAAKIKIFIFHKDWDPDQVPDPPNVSNVVRSCVNVVVCVQADAPPPNHPGHITMMMTDGPWMFMDHHDPPRYDGGTRHSNSNSPSDNPPPPPPPVVVVVPPVVD

InterPro domains:
  IPR012349 FMN-binding split barrel [G3DSA:2.30.110.10] (32-202)
  IPR055343 CREG-like, beta-barrel [PF13883] (31-197)

Organism: Coprinellus micaceus (NCBI:txid71717)

Secondary structure (DSSP, 8-state):
------------------------------HHHHHHHHHHHHHT-SS-EEEEEEE--TT-SSSTT-EEEEEEE-B---TTS-EEEEE-TTSHHHHHHHHSTT-EEEEEEE-SS--TTS-EEEEEEEEEEE-SGGG-TTHHHHHHHHHHH-GGGGGG-TT-TT-SS--EEEEEEEEEEEEE-SSBTTB-EEEE-HHHHHH----S-----TTTTTTTT--/------------------------------HHHHHHHHHHHHHT-SS-EEEEEEE--TT-SSSTT-EEEEEEE-B---TTS-EEEEE-TTSHHHHHHHHSTT-EEEEEEE-SS--TTS-EEEEEEEEEEE-SGGG-TTHHHHHHHHHHH-GGGGGG-TT-TT-SS--EEEEEEEEEEEEE-SSBTTB-EEEE-HHHHHT----S-----TTTTTTSS--

Radius of gyration: 30.33 Å; Cα contacts (8 Å, |Δi|>4): 827; chains: 2; bounding box: 150×111×54 Å

Sequence (438 aa):
MHFIIPALSTLASLLYASLVCIGPARAEETVYDAARIARNLVERSTTSIGNMATIFPGEDPDFPNFPFSMQEYYASCHSNGSLTLLFLPISRHSKNILHASSHSASISVTSTIPAASRPRVSLLGNITVFTDIHSVPGREAIQGCYLEKHRDAKWWLPDDEGAAHVSYWARFDPKAVYFIGGFGGLHYIGWIPLDIYQNAKHTSDVDTAAESGSQAILDMHFIIPALSTLASLLYASLVCIGPARAEETVYDAARIARNLVERSTTSIGNMATIFPGEDPDFPNFPFSMQEYYASCHSNGSLTLLFLPISRHSKNILHASSHSASISVTSTIPAASRPRVSLLGNITVFTDIHSVPGREAIQGCYLEKHRDAKWWLPDDEGAAHVSYWARFDPKAVYFIGGFGGLHYIGWIPLDIYQNAKHTSDVDTAAESGSQAILD

pLDDT: mean 84.84, std 22.68, range [23.95, 98.94]

Solvent-accessible surface area (backbone atoms only — not comparable to full-atom values): 24547 Å² total; per-residue (Å²): 136,85,79,78,77,80,79,80,75,76,76,75,77,76,76,75,75,74,73,72,73,72,61,77,71,79,75,61,50,43,69,68,53,45,19,34,52,48,47,45,48,56,64,62,37,93,65,34,58,30,33,32,6,27,41,36,40,71,79,39,89,86,47,49,59,32,31,38,20,41,76,42,69,42,24,73,71,42,82,65,65,29,32,39,34,77,41,35,68,86,38,69,61,40,47,18,30,71,64,35,92,71,20,48,29,10,41,15,38,60,42,95,73,70,49,78,65,35,43,34,33,23,35,31,28,32,54,47,74,35,87,48,75,86,69,42,80,61,47,70,60,46,50,52,47,37,39,72,67,36,62,76,47,74,63,49,35,60,89,42,86,83,24,93,51,72,37,24,48,27,38,38,42,64,69,40,36,41,36,37,42,28,51,72,88,59,29,38,69,43,77,40,58,52,70,57,40,34,61,40,60,79,63,84,68,75,74,70,55,81,67,55,66,62,56,64,70,72,102,136,85,80,79,76,81,80,79,76,77,76,75,77,77,76,75,75,74,73,71,71,71,61,77,71,82,74,61,49,43,68,68,52,46,20,32,53,48,47,43,46,57,64,62,39,91,66,36,58,31,32,32,6,25,41,35,41,72,78,40,89,85,48,49,58,33,31,38,20,41,78,41,70,43,25,72,68,41,81,66,63,28,31,39,35,76,42,34,68,86,38,69,63,40,48,20,29,73,64,36,93,72,20,50,29,10,40,15,38,60,42,95,73,71,52,78,66,37,44,34,31,24,35,30,29,32,54,49,74,35,87,49,75,88,69,42,80,60,48,70,59,46,49,53,49,37,38,72,66,38,61,75,48,73,63,49,35,58,89,45,85,84,25,92,53,71,35,24,49,26,39,37,42,65,68,39,36,42,37,35,41,28,52,74,87,60,28,36,68,43,78,39,58,53,70,56,40,34,61,41,61,78,63,85,68,73,73,69,54,79,66,55,66,61,56,62,71,73,101

Nearest PDB structures (foldseek):
  2arz-assembly1_A  TM=8.476E-01  e=2.622E-09  Pseudomonas aeruginosa PAO1
  3dnh-assembly1_A  TM=8.225E-01  e=1.060E-07  Agrobacterium fabrum str. C58
  3dnh-assembly1_B  TM=8.257E-01  e=2.798E-07  Agrobacterium fabrum str. C58
  2fg9-assembly1_A  TM=6.905E-01  e=8.373E-05  Bacteroides thetaiotaomicron VPI-5482
  7eg5-assembly1_B  TM=6.578E-01  e=1.962E-03  Lactococcus lactis subsp. lactis Il1403